Protein AF-A0A166WS93-F1 (afdb_monomer)

Sequence (420 aa):
MDLRIFKKSKSADDVTNLAYEIIPVRRITSSSMAYAPAAEQVRPEVDMAPVWKSIDAPRSTFKVDNSNFFLPAGPTVDDNFWMVLANGDIGMVTKDGFLVEDSGVKYHVKRKDRRKGFTFHCGSLTIDFHPSKSLRRCFIGHGAMAEKRVIMRLKTDCQYAADEVTNCMASMLWHRVQSYGNTQWRTETDVADDLKKAAQALSELVEFAARFIEVMRRQHQGNGREDNMPMTYKKALKLLGLTKWYRLHRALNSVQCMEKAFRRSVDRSAHAATQHRSENFIQSNLLGMLGWRLAPGSMGSQRNVLRDVLTTLEVLGTTDWDCFEEKDVQARMEQTGVTVRFVKEADFTIWTQQKMMRFLQHRSLRALDPAEVRLAGQESRSEESIHPSHLRMLKALPWVKAFDASGRMPILRLVALDLD

Foldseek 3Di:
DDDDDDDDDDDDDDDDDDDDDDDDDDDDDDDDDDDDPPDDPVPPPPPCVLLCLLQVFQQKWKDWPHDIAGAQDRVRQQPKFWFQHQQRWIWIGHNQGIWTDDPNDTDRPHCDPLVDWDWDDDPPIIMTIDNRPPLVPLDQDDDDVSLVVLLVVLLVLLVQLLVLLLLLLLLLLQQVLDDDAQADHRALLNSLVSLVSSLVSLVVSSVSVVSLSVVCCVQQNDPRSVVVDDVLSVLVSNLCSLLSVNLSSLLSSNSVRLSNLSVQLPPPPGDPSSNVSSVVLSQQASLQQSAQPPRHHNPPSSGVSSVSSSLSSVLSNPDDSNDDDSVVSNCSSPQFWAKAKEKEALRFDLSSVQLLVCSFVSHDSPDDDPVSVVCRSHIDMDIDIGGPSVVSSLCSHPQWDWDCDPVPHIYTYGHRDDPD

Nearest PDB structures (foldseek):
  7x8v-assembly5_E  TM=5.126E-01  e=4.284E-01  Oryza sativa Japonica Group
  8px9-assembly1_B  TM=2.371E-01  e=5.782E+00  Escherichia coli

Solvent-accessible surface area (backbone atoms only — not comparable to full-atom values): 23610 Å² total; per-residue (Å²): 141,86,88,86,82,90,87,91,88,84,90,83,86,89,85,82,87,85,89,85,86,86,85,83,86,81,80,86,85,84,88,85,81,78,78,72,74,90,65,76,76,74,66,75,81,72,76,52,64,66,29,55,50,33,52,35,63,52,59,38,37,34,31,51,90,94,46,79,36,65,37,32,28,68,86,40,36,88,34,48,48,65,29,62,44,92,90,40,42,43,33,36,40,27,54,79,39,53,34,40,54,50,100,88,48,76,49,71,57,68,85,63,62,72,86,51,64,47,77,46,78,58,90,92,47,55,36,42,39,39,32,51,73,77,65,84,81,59,80,74,66,76,55,74,71,39,46,52,50,54,54,50,48,54,31,51,39,26,39,53,27,30,51,33,44,27,45,24,51,21,41,51,48,49,49,66,29,61,53,90,63,75,65,85,84,61,49,52,61,58,37,20,52,33,23,46,50,22,30,48,38,40,47,56,42,49,54,53,49,50,48,50,53,50,46,51,42,74,74,19,60,66,93,75,29,56,78,76,45,57,66,66,57,52,40,43,50,44,49,41,18,73,50,39,43,47,41,51,60,56,27,36,46,45,34,48,27,50,20,47,20,32,47,36,45,71,36,84,88,46,54,69,68,29,19,53,53,16,47,53,50,46,71,26,30,51,48,8,20,65,47,31,81,70,37,66,71,31,62,71,61,40,43,30,27,54,36,55,30,38,43,32,23,46,52,55,38,69,53,53,68,90,75,69,57,69,68,62,53,49,52,60,71,64,55,66,63,42,63,32,36,43,34,40,40,35,81,30,46,57,60,32,51,52,30,46,51,21,46,65,71,48,44,74,68,82,68,81,58,74,75,61,62,74,46,62,69,42,68,47,78,51,76,46,68,34,36,56,47,55,54,54,16,47,60,58,32,92,43,32,53,72,44,69,63,88,82,75,45,45,33,40,32,35,42,60,56,84,85,126

Secondary structure (DSSP, 8-state):
----------------------------------PPP-----------HHHHHHT-----EEEETTEEEEPP-GGGTT--EEEE-TTS-EEEEETTEEEEEETTEEEE-----TTS-EEEEETTEEEEEE-----TT-----SHHHHHHHHHHHHHHHHHHHHHHHHHHHHHHHHHH--SSSSPP--HHHHHHHHHHHHHHHHHHHHHHHHHHHHHHHHHSSTTGGGGS-HHHHHHHHHHHHTTTHHHHHHHHHHHHHHHHHHHHT-TTS-HHHHHHHHHHHHHHHHHHTT-TT-TT--GGGTTHHHHHHHHHHHHHHS-TTS--HHHHHHHHH---EEEEEEE-TTS-HHHHHHHHHHHTT--TT---HHHHTTTTS-EEEEEEE-HHHHHHHHTSTTEEEEEETTTEEEEEE------

Organism: NCBI:txid708197

pLDDT: mean 76.8, std 19.95, range [29.25, 98.31]

Structure (mmCIF, N/CA/C/O backbone):
data_AF-A0A166WS93-F1
#
_entry.id   AF-A0A166WS93-F1
#
loop_
_atom_site.group_PDB
_atom_site.id
_atom_site.type_symbol
_atom_site.label_atom_id
_atom_site.label_alt_id
_atom_site.label_comp_id
_atom_site.label_asym_id
_atom_site.label_entity_id
_atom_site.label_seq_id
_atom_site.pdbx_PDB_ins_code
_atom_site.Cartn_x
_atom_site.Cartn_y
_atom_site.Cartn_z
_atom_site.occupancy
_atom_site.B_iso_or_equiv
_atom_site.auth_seq_id
_atom_site.auth_comp_id
_atom_site.auth_asym_id
_atom_site.auth_atom_id
_atom_site.pdbx_PDB_model_num
ATOM 1 N N . MET A 1 1 ? -58.172 2.423 8.130 1.00 35.00 1 MET A N 1
ATOM 2 C CA . MET A 1 1 ? -58.541 1.634 9.321 1.00 35.00 1 MET A CA 1
ATOM 3 C C . MET A 1 1 ? -59.687 0.738 8.904 1.00 35.00 1 MET A C 1
ATOM 5 O O . MET A 1 1 ? -60.802 1.222 8.816 1.00 35.00 1 MET A O 1
ATOM 9 N N . ASP A 1 2 ? -59.386 -0.521 8.604 1.00 29.55 2 ASP A N 1
ATOM 10 C CA . ASP A 1 2 ? -60.374 -1.570 8.357 1.00 29.55 2 ASP A CA 1
ATOM 11 C C . ASP A 1 2 ? -60.056 -2.718 9.315 1.00 29.55 2 ASP A C 1
ATOM 13 O O . ASP A 1 2 ? -58.982 -3.314 9.258 1.00 29.55 2 ASP A O 1
ATOM 17 N N . LEU A 1 3 ? -60.972 -2.963 10.250 1.00 34.59 3 LEU A N 1
ATOM 18 C CA . LEU A 1 3 ? -60.919 -4.031 11.243 1.00 34.59 3 LEU A CA 1
ATOM 19 C C . LEU A 1 3 ? -62.204 -4.846 11.119 1.00 34.59 3 LEU A C 1
ATOM 21 O O . LEU A 1 3 ? -63.284 -4.371 11.468 1.00 34.59 3 LEU A O 1
ATOM 25 N N . ARG A 1 4 ? -62.070 -6.087 10.651 1.00 33.62 4 ARG A N 1
ATOM 26 C CA . ARG A 1 4 ? -63.048 -7.169 10.802 1.00 33.62 4 ARG A CA 1
ATOM 27 C C . ARG A 1 4 ? -62.269 -8.496 10.886 1.00 33.62 4 ARG A C 1
ATOM 29 O O . ARG A 1 4 ? -61.322 -8.639 10.131 1.00 33.62 4 ARG A O 1
ATOM 36 N N . ILE A 1 5 ? -62.555 -9.521 11.696 1.00 39.72 5 ILE A N 1
ATOM 37 C CA . ILE A 1 5 ? -63.563 -9.815 12.729 1.00 39.72 5 ILE A CA 1
ATOM 38 C C . ILE A 1 5 ? -63.253 -11.269 13.255 1.00 39.72 5 ILE A C 1
ATOM 40 O O . ILE A 1 5 ? -62.831 -12.102 12.460 1.00 39.72 5 ILE A O 1
ATOM 44 N N . PHE A 1 6 ? -63.570 -11.567 14.537 1.00 31.34 6 PHE A N 1
ATOM 45 C CA . PHE A 1 6 ? -63.799 -12.884 15.222 1.00 31.34 6 PHE A CA 1
ATOM 46 C C . PHE A 1 6 ? -62.613 -13.865 15.474 1.00 31.34 6 PHE A C 1
ATOM 48 O O . PHE A 1 6 ? -61.769 -14.047 14.617 1.00 31.34 6 PHE A O 1
ATOM 55 N N . LYS A 1 7 ? -62.483 -14.598 16.607 1.00 30.34 7 LYS A N 1
ATOM 56 C CA . LYS A 1 7 ? -63.426 -15.019 17.680 1.00 30.34 7 LYS A CA 1
ATOM 57 C C . LYS A 1 7 ? -62.664 -15.514 18.944 1.00 30.34 7 LYS A C 1
ATOM 59 O O . LYS A 1 7 ? -61.628 -16.155 18.822 1.00 30.34 7 LYS A O 1
ATOM 64 N N . LYS A 1 8 ? -63.224 -15.278 20.142 1.00 34.66 8 LYS A N 1
ATOM 65 C CA . LYS A 1 8 ? -62.844 -15.842 21.467 1.00 34.66 8 LYS A CA 1
ATOM 66 C C . LYS A 1 8 ? -63.751 -17.037 21.825 1.00 34.66 8 LYS A C 1
ATOM 68 O O . LYS A 1 8 ? -64.946 -16.924 21.574 1.00 34.66 8 LYS A O 1
ATOM 73 N N . SER A 1 9 ? -63.213 -18.082 22.476 1.00 31.73 9 SER A N 1
ATOM 74 C CA . SER A 1 9 ? -63.753 -18.906 23.606 1.00 31.73 9 SER A CA 1
ATOM 75 C C . SER A 1 9 ? -62.919 -20.209 23.689 1.00 31.73 9 SER A C 1
ATOM 77 O O . SER A 1 9 ? -62.488 -20.658 22.636 1.00 31.73 9 SER A O 1
ATOM 79 N N . LYS A 1 10 ? -62.631 -20.896 24.802 1.00 32.31 10 LYS A N 1
ATOM 80 C CA . LYS A 1 10 ? -63.255 -21.048 26.130 1.00 32.31 10 LYS A CA 1
ATOM 81 C C . LYS A 1 10 ? -62.196 -21.673 27.073 1.00 32.31 10 LYS A C 1
ATOM 83 O O . LYS A 1 10 ? -61.339 -22.407 26.589 1.00 32.31 10 LYS A O 1
ATOM 88 N N . SER A 1 11 ? -62.257 -21.386 28.375 1.00 35.91 11 SER A N 1
ATOM 89 C CA . SER A 1 11 ? -61.425 -22.036 29.401 1.00 35.91 11 SER A CA 1
ATOM 90 C C . SER A 1 11 ? -61.996 -23.404 29.797 1.00 35.91 11 SER A C 1
ATOM 92 O O . SER A 1 11 ? -63.185 -23.656 29.590 1.00 35.91 11 SER A O 1
ATOM 94 N N . ALA A 1 12 ? -61.152 -24.251 30.386 1.00 32.56 12 ALA A N 1
ATOM 95 C CA . ALA A 1 12 ? -61.552 -25.401 31.188 1.00 32.56 12 ALA A CA 1
ATOM 96 C C . ALA A 1 12 ? -60.443 -25.676 32.217 1.00 32.56 12 ALA A C 1
ATOM 98 O O . ALA A 1 12 ? -59.401 -26.224 31.868 1.00 32.56 12 ALA A O 1
ATOM 99 N N . ASP A 1 13 ? -60.679 -25.233 33.450 1.00 34.03 13 ASP A N 1
ATOM 100 C CA . ASP A 1 13 ? -60.098 -25.821 34.657 1.00 34.03 13 ASP A CA 1
ATOM 101 C C . ASP A 1 13 ? -61.139 -26.789 35.253 1.00 34.03 13 ASP A C 1
ATOM 103 O O . ASP A 1 13 ? -62.330 -26.667 34.955 1.00 34.03 13 ASP A O 1
ATOM 107 N N . ASP A 1 14 ? -60.651 -27.701 36.098 1.00 29.25 14 ASP A N 1
ATOM 108 C CA . ASP A 1 14 ? -61.325 -28.751 36.884 1.00 29.25 14 ASP A CA 1
ATOM 109 C C . ASP A 1 14 ? -61.565 -30.113 36.211 1.00 29.25 14 ASP A C 1
ATOM 111 O O . ASP A 1 14 ? -62.628 -30.360 35.652 1.00 29.25 14 ASP A O 1
ATOM 115 N N . VAL A 1 15 ? -60.616 -31.047 36.409 1.00 34.28 15 VAL A N 1
ATOM 116 C CA . VAL A 1 15 ? -60.879 -32.345 37.077 1.00 34.28 15 VAL A CA 1
ATOM 117 C C . VAL A 1 15 ? -59.618 -32.793 37.836 1.00 34.28 15 VAL A C 1
ATOM 119 O O . VAL A 1 15 ? -58.545 -32.975 37.262 1.00 34.28 15 VAL A O 1
ATOM 122 N N . THR A 1 16 ? -59.765 -32.988 39.142 1.00 33.78 16 THR A N 1
ATOM 123 C CA . THR A 1 16 ? -58.787 -33.538 40.086 1.00 33.78 16 THR A CA 1
ATOM 124 C C . THR A 1 16 ? -58.767 -35.076 40.102 1.00 33.78 16 THR A C 1
ATOM 126 O O . THR A 1 16 ? -59.806 -35.718 40.025 1.00 33.78 16 THR A O 1
ATOM 129 N N . ASN A 1 17 ? -57.554 -35.623 40.274 1.00 30.41 17 ASN A N 1
ATOM 130 C CA . ASN A 1 17 ? -57.137 -36.861 40.963 1.00 30.41 17 ASN A CA 1
ATOM 131 C C . ASN A 1 17 ? -57.929 -38.179 40.817 1.00 30.41 17 ASN A C 1
ATOM 133 O O . ASN A 1 17 ? -59.031 -38.305 41.334 1.00 30.41 17 ASN A O 1
ATOM 137 N N . LEU A 1 18 ? -57.224 -39.237 40.380 1.00 30.16 18 LEU A N 1
ATOM 138 C CA . LEU A 1 18 ? -57.133 -40.516 41.111 1.00 30.16 18 LEU A CA 1
ATOM 139 C C . LEU A 1 18 ? -55.943 -41.365 40.616 1.00 30.16 18 LEU A C 1
ATOM 141 O O . LEU A 1 18 ? -55.682 -41.476 39.421 1.00 30.16 18 LEU A O 1
ATOM 145 N N . ALA A 1 19 ? -55.206 -41.912 41.581 1.00 36.25 19 ALA A N 1
ATOM 146 C CA . ALA A 1 19 ? -53.969 -42.675 41.450 1.00 36.25 19 ALA A CA 1
ATOM 147 C C . ALA A 1 19 ? -54.218 -44.165 41.170 1.00 36.25 19 ALA A C 1
ATOM 149 O O . ALA A 1 19 ? -55.172 -44.700 41.717 1.00 36.25 19 ALA A O 1
ATOM 150 N N . TYR A 1 20 ? -53.317 -44.830 40.430 1.00 33.47 20 TYR A N 1
ATOM 151 C CA . TYR A 1 20 ? -52.923 -46.235 40.649 1.00 33.47 20 TYR A CA 1
ATOM 152 C C . TYR A 1 20 ? -51.523 -46.522 40.072 1.00 33.47 20 TYR A C 1
ATOM 154 O O . TYR A 1 20 ? -51.127 -45.993 39.033 1.00 33.47 20 TYR A O 1
ATOM 162 N N . GLU A 1 21 ? -50.773 -47.338 40.812 1.00 32.59 21 GLU A N 1
ATOM 163 C CA . GLU A 1 21 ? -49.349 -47.655 40.685 1.00 32.59 21 GLU A CA 1
ATOM 164 C C . GLU A 1 21 ? -48.999 -48.664 39.565 1.00 32.59 21 GLU A C 1
ATOM 166 O O . GLU A 1 21 ? -49.592 -49.727 39.432 1.00 32.59 21 GLU A O 1
ATOM 171 N N . ILE A 1 22 ? -47.981 -48.288 38.783 1.00 36.44 22 ILE A N 1
ATOM 172 C CA . ILE A 1 22 ? -46.815 -49.021 38.240 1.00 36.44 22 ILE A CA 1
ATOM 173 C C . ILE A 1 22 ? -46.839 -50.572 38.171 1.00 36.44 22 ILE A C 1
ATOM 175 O O . ILE A 1 22 ? -46.754 -51.246 39.192 1.00 36.44 22 ILE A O 1
ATOM 179 N N . ILE A 1 23 ? -46.612 -51.119 36.960 1.00 32.59 23 ILE A N 1
ATOM 180 C CA . ILE A 1 23 ? -45.620 -52.199 36.735 1.00 32.59 23 ILE A CA 1
ATOM 181 C C . ILE A 1 23 ? -44.711 -51.813 35.544 1.00 32.59 23 ILE A C 1
ATOM 183 O O . ILE A 1 23 ? -45.226 -51.513 34.465 1.00 32.59 23 ILE A O 1
ATOM 187 N N . PRO A 1 24 ? -43.369 -51.805 35.695 1.00 33.84 24 PRO A N 1
ATOM 188 C CA . PRO A 1 24 ? -42.434 -51.310 34.690 1.00 33.84 24 PRO A CA 1
ATOM 189 C C . PRO A 1 24 ? -41.873 -52.447 33.822 1.00 33.84 24 PRO A C 1
ATOM 191 O O . PRO A 1 24 ? -41.281 -53.400 34.329 1.00 33.84 24 PRO A O 1
ATOM 194 N N . VAL A 1 25 ? -41.961 -52.322 32.496 1.00 31.50 25 VAL A N 1
ATOM 195 C CA . VAL A 1 25 ? -41.189 -53.187 31.589 1.00 31.50 25 VAL A CA 1
ATOM 196 C C . VAL A 1 25 ? -39.738 -52.697 31.576 1.00 31.50 25 VAL A C 1
ATOM 198 O O . VAL A 1 25 ? -39.431 -51.583 31.148 1.00 31.50 25 VAL A O 1
ATOM 201 N N . ARG A 1 26 ? -38.829 -53.523 32.105 1.00 31.89 26 ARG A N 1
ATOM 202 C CA . ARG A 1 26 ? -37.386 -53.253 32.164 1.00 31.89 26 ARG A CA 1
ATOM 203 C C . ARG A 1 26 ? -36.755 -53.230 30.763 1.00 31.89 26 ARG A C 1
ATOM 205 O O . ARG A 1 26 ? -36.742 -54.233 30.063 1.00 31.89 26 ARG A O 1
ATOM 212 N N . ARG A 1 27 ? -36.181 -52.064 30.448 1.00 31.11 27 ARG A N 1
ATOM 213 C CA . ARG A 1 27 ? -34.954 -51.765 29.676 1.00 31.11 27 ARG A CA 1
ATOM 214 C C . ARG A 1 27 ? -34.270 -52.917 28.922 1.00 31.11 27 ARG A C 1
ATOM 216 O O . ARG A 1 27 ? -33.718 -53.816 29.547 1.00 31.11 27 ARG A O 1
ATOM 223 N N . ILE A 1 28 ? -34.001 -52.655 27.640 1.00 31.16 28 ILE A N 1
ATOM 224 C CA . ILE A 1 28 ? -32.625 -52.710 27.125 1.00 31.16 28 ILE A CA 1
ATOM 225 C C . ILE A 1 28 ? -32.260 -51.314 26.611 1.00 31.16 28 ILE A C 1
ATOM 227 O O . ILE A 1 28 ? -32.946 -50.717 25.788 1.00 31.16 28 ILE A O 1
ATOM 231 N N . THR A 1 29 ? -31.207 -50.771 27.204 1.00 33.09 29 THR A N 1
ATOM 232 C CA . THR A 1 29 ? -30.593 -49.469 26.955 1.00 33.09 29 THR A CA 1
ATOM 233 C C . THR A 1 29 ? -29.787 -49.471 25.660 1.00 33.09 29 THR A C 1
ATOM 235 O O . THR A 1 29 ? -28.872 -50.277 25.522 1.00 33.09 29 THR A O 1
ATOM 238 N N . SER A 1 30 ? -30.037 -48.500 24.782 1.00 31.58 30 SER A N 1
ATOM 239 C CA . SER A 1 30 ? -29.013 -47.955 23.886 1.00 31.58 30 SER A CA 1
ATOM 240 C C . SER A 1 30 ? -28.811 -46.493 24.270 1.00 31.58 30 SER A C 1
ATOM 242 O O . SER A 1 30 ? -29.622 -45.616 23.978 1.00 31.58 30 SER A O 1
ATOM 244 N N . SER A 1 31 ? -27.775 -46.264 25.064 1.00 31.94 31 SER A N 1
ATOM 245 C CA . SER A 1 31 ? -27.303 -44.951 25.472 1.00 31.94 31 SER A CA 1
ATOM 246 C C . SER A 1 31 ? -26.409 -44.364 24.383 1.00 31.94 31 SER A C 1
ATOM 248 O O . SER A 1 31 ? -25.342 -44.916 24.145 1.00 31.94 31 SER A O 1
ATOM 250 N N . SER A 1 32 ? -26.795 -43.230 23.800 1.00 35.84 32 SER A N 1
ATOM 251 C CA . SER A 1 32 ? -25.959 -42.016 23.738 1.00 35.84 32 SER A CA 1
ATOM 252 C C . SER A 1 32 ? -26.582 -40.995 22.785 1.00 35.84 32 SER A C 1
ATOM 254 O O . SER A 1 32 ? -26.410 -41.097 21.580 1.00 35.84 32 SER A O 1
ATOM 256 N N . MET A 1 33 ? -27.302 -40.020 23.329 1.00 36.41 33 MET A N 1
ATOM 257 C CA . MET A 1 33 ? -27.300 -38.607 22.912 1.00 36.41 33 MET A CA 1
ATOM 258 C C . MET A 1 33 ? -28.170 -37.860 23.928 1.00 36.41 33 MET A C 1
ATOM 260 O O . MET A 1 33 ? -29.212 -37.293 23.616 1.00 36.41 33 MET A O 1
ATOM 264 N N . ALA A 1 34 ? -27.762 -37.919 25.197 1.00 34.53 34 ALA A N 1
ATOM 265 C CA . ALA A 1 34 ? -28.184 -36.899 26.138 1.00 34.53 34 ALA A CA 1
ATOM 266 C C . ALA A 1 34 ? -27.393 -35.646 25.762 1.00 34.53 34 ALA A C 1
ATOM 268 O O . ALA A 1 34 ? -26.168 -35.626 25.889 1.00 34.53 34 ALA A O 1
ATOM 269 N N . TYR A 1 35 ? -28.085 -34.634 25.239 1.00 36.12 35 TYR A N 1
ATOM 270 C CA . TYR A 1 35 ? -27.548 -33.283 25.197 1.00 36.12 35 TYR A CA 1
ATOM 271 C C . TYR A 1 35 ? -27.100 -32.934 26.615 1.00 36.12 35 TYR A C 1
ATOM 273 O O . TYR A 1 35 ? -27.901 -32.977 27.552 1.00 36.12 35 TYR A O 1
ATOM 281 N N . ALA A 1 36 ? -25.811 -32.638 26.770 1.00 32.22 36 ALA A N 1
ATOM 282 C CA . ALA A 1 36 ? -25.321 -32.036 27.992 1.00 32.22 36 ALA A CA 1
ATOM 283 C C . ALA A 1 36 ? -26.145 -30.762 28.258 1.00 32.22 36 ALA A C 1
ATOM 285 O O . ALA A 1 36 ? -26.476 -30.047 27.301 1.00 32.22 36 ALA A O 1
ATOM 286 N N . PRO A 1 37 ? -26.482 -30.455 29.523 1.00 36.69 37 PRO A N 1
ATOM 287 C CA . PRO A 1 37 ? -26.995 -29.139 29.864 1.00 36.69 37 PRO A CA 1
ATOM 288 C C . PRO A 1 37 ? -26.006 -28.099 29.340 1.00 36.69 37 PRO A C 1
ATOM 290 O O . PRO A 1 37 ? -24.814 -28.392 29.223 1.00 36.69 37 PRO A O 1
ATOM 293 N N . ALA A 1 38 ? -26.481 -26.890 29.050 1.00 40.53 38 ALA A N 1
ATOM 294 C CA . ALA A 1 38 ? -25.629 -25.732 28.825 1.00 40.53 38 ALA A CA 1
ATOM 295 C C . ALA A 1 38 ? -24.845 -25.407 30.114 1.00 40.53 38 ALA A C 1
ATOM 297 O O . ALA A 1 38 ? -25.123 -24.430 30.799 1.00 40.53 38 ALA A O 1
ATOM 298 N N . ALA A 1 39 ? -23.897 -26.268 30.478 1.00 36.31 39 ALA A N 1
ATOM 299 C CA . ALA A 1 39 ? -22.802 -25.938 31.353 1.00 36.31 39 ALA A CA 1
ATOM 300 C C . ALA A 1 39 ? -22.017 -24.879 30.597 1.00 36.31 39 ALA A C 1
ATOM 302 O O . ALA A 1 39 ? -21.554 -25.136 29.484 1.00 36.31 39 ALA A O 1
ATOM 303 N N . GLU A 1 40 ? -22.014 -23.680 31.174 1.00 38.44 40 GLU A N 1
ATOM 304 C CA . GLU A 1 40 ? -21.084 -22.585 30.944 1.00 38.44 40 GLU A CA 1
ATOM 305 C C . GLU A 1 40 ? -19.981 -22.978 29.962 1.00 38.44 40 GLU A C 1
ATOM 307 O O . GLU A 1 40 ? -18.916 -23.472 30.334 1.00 38.44 40 GLU A O 1
ATOM 312 N N . GLN A 1 41 ? -20.233 -22.751 28.668 1.00 35.25 41 GLN A N 1
ATOM 313 C CA . GLN A 1 41 ? -19.126 -22.497 27.771 1.00 35.25 41 GLN A CA 1
ATOM 314 C C . GLN A 1 41 ? -18.513 -21.227 28.334 1.00 35.25 41 GLN A C 1
ATOM 316 O O . GLN A 1 41 ? -19.021 -20.133 28.080 1.00 35.25 41 GLN A O 1
ATOM 321 N N . VAL A 1 42 ? -17.486 -21.397 29.168 1.00 36.22 42 VAL A N 1
ATOM 322 C CA . VAL A 1 42 ? -16.541 -20.351 29.523 1.00 36.22 42 VAL A CA 1
ATOM 323 C C . VAL A 1 42 ? -16.079 -19.825 28.179 1.00 36.22 42 VAL A C 1
ATOM 325 O O . VAL A 1 42 ? -15.241 -20.428 27.508 1.00 36.22 42 VAL A O 1
ATOM 328 N N . ARG A 1 43 ? -16.741 -18.762 27.710 1.00 44.19 43 ARG A N 1
ATOM 329 C CA . ARG A 1 43 ? -16.287 -18.013 26.553 1.00 44.19 43 ARG A CA 1
ATOM 330 C C . ARG A 1 43 ? -14.886 -17.613 26.971 1.00 44.19 43 ARG A C 1
ATOM 332 O O . ARG A 1 43 ? -14.786 -16.942 27.997 1.00 44.19 43 ARG A O 1
ATOM 339 N N . PRO A 1 44 ? -13.824 -18.064 26.285 1.00 46.09 44 PRO A N 1
ATOM 340 C CA . PRO A 1 44 ? -12.503 -17.591 26.635 1.00 46.09 44 PRO A CA 1
ATOM 341 C C . PRO A 1 44 ? -12.594 -16.069 26.603 1.00 46.09 44 PRO A C 1
ATOM 343 O O . PRO A 1 44 ? -12.992 -15.498 25.579 1.00 46.09 44 PRO A O 1
ATOM 346 N N . GLU A 1 45 ? -12.359 -15.430 27.750 1.00 53.66 45 GLU A N 1
ATOM 347 C CA . GLU A 1 45 ? -12.232 -13.984 27.824 1.00 53.66 45 GLU A CA 1
ATOM 348 C C . GLU A 1 45 ? -11.109 -13.634 26.854 1.00 53.66 45 GLU A C 1
ATOM 350 O O . GLU A 1 45 ? -9.930 -13.883 27.096 1.00 53.66 45 GLU A O 1
ATOM 355 N N . VAL A 1 46 ? -11.491 -13.172 25.664 1.00 61.28 46 VAL A N 1
ATOM 356 C CA . VAL A 1 46 ? -10.528 -12.701 24.681 1.00 61.28 46 VAL A CA 1
ATOM 357 C C . VAL A 1 46 ? -9.945 -11.438 25.283 1.00 61.28 46 VAL A C 1
ATOM 359 O O . VAL A 1 46 ? -10.638 -10.419 25.320 1.00 61.28 46 VAL A O 1
ATOM 362 N N . ASP A 1 47 ? -8.700 -11.509 25.752 1.00 72.56 47 ASP A N 1
ATOM 363 C CA . ASP A 1 47 ? -7.960 -10.324 26.159 1.00 72.56 47 ASP A CA 1
ATOM 364 C C . ASP A 1 47 ? -7.890 -9.365 24.961 1.00 72.56 47 ASP A C 1
ATOM 366 O O . ASP A 1 47 ? -7.222 -9.611 23.951 1.00 72.56 47 ASP A O 1
ATOM 370 N N . MET A 1 48 ? -8.652 -8.276 25.051 1.00 82.94 48 MET A N 1
ATOM 371 C CA . MET A 1 48 ? -8.728 -7.256 24.010 1.00 82.94 48 MET A CA 1
ATOM 372 C C . MET A 1 48 ? -7.576 -6.251 24.116 1.00 82.94 48 MET A C 1
ATOM 374 O O . MET A 1 48 ? -7.400 -5.450 23.199 1.00 82.94 48 MET A O 1
ATOM 378 N N . ALA A 1 49 ? -6.767 -6.262 25.181 1.00 82.94 49 ALA A N 1
ATOM 379 C CA . ALA A 1 49 ? -5.630 -5.356 25.335 1.00 82.94 49 ALA A CA 1
ATOM 380 C C . ALA A 1 49 ? -4.624 -5.407 24.161 1.00 82.94 49 ALA A C 1
ATOM 382 O O . ALA A 1 49 ? -4.299 -4.337 23.624 1.00 82.94 49 ALA A O 1
ATOM 383 N N . PRO A 1 50 ? -4.153 -6.583 23.684 1.00 83.06 50 PRO A N 1
ATOM 384 C CA . PRO A 1 50 ? -3.270 -6.653 22.518 1.00 83.06 50 PRO A CA 1
ATOM 385 C C . PRO A 1 50 ? -3.950 -6.139 21.244 1.00 83.06 50 PRO A C 1
ATOM 387 O O . PRO A 1 50 ? -3.317 -5.438 20.446 1.00 83.06 50 PRO A O 1
ATOM 390 N N . VAL A 1 51 ? -5.251 -6.405 21.084 1.00 85.62 51 VAL A N 1
ATOM 391 C CA . VAL A 1 51 ? -6.054 -5.896 19.966 1.00 85.62 51 VAL A CA 1
ATOM 392 C C . VAL A 1 51 ? -6.071 -4.369 20.001 1.00 85.62 51 VAL A C 1
ATOM 394 O O . VAL A 1 51 ? -5.633 -3.739 19.040 1.00 85.62 51 VAL A O 1
ATOM 397 N N . TRP A 1 52 ? -6.450 -3.763 21.129 1.00 85.88 52 TRP A N 1
ATOM 398 C CA . TRP A 1 52 ? -6.493 -2.309 21.298 1.00 85.88 52 TRP A CA 1
ATOM 399 C C . TRP A 1 52 ? -5.155 -1.628 21.020 1.00 85.88 52 TRP A C 1
ATOM 401 O O . TRP A 1 52 ? -5.149 -0.554 20.421 1.00 85.88 52 TRP A O 1
ATOM 411 N N . LYS A 1 53 ? -4.039 -2.247 21.427 1.00 82.69 53 LYS A N 1
ATOM 412 C CA . LYS A 1 53 ? -2.684 -1.745 21.166 1.00 82.69 53 LYS A CA 1
ATOM 413 C C . LYS A 1 53 ? -2.328 -1.798 19.679 1.00 82.69 53 LYS A C 1
ATOM 415 O O . LYS A 1 53 ? -1.733 -0.861 19.157 1.00 82.69 53 LYS A O 1
ATOM 420 N N . SER A 1 54 ? -2.684 -2.883 18.994 1.00 78.62 54 SER A N 1
ATOM 421 C CA . SER A 1 54 ? -2.370 -3.087 17.571 1.00 78.62 54 SER A CA 1
ATOM 422 C C . SER A 1 54 ? -3.196 -2.215 16.617 1.00 78.62 54 SER A C 1
ATOM 424 O O . SER A 1 54 ? -2.705 -1.842 15.549 1.00 78.62 54 SER A O 1
ATOM 426 N N . ILE A 1 55 ? -4.418 -1.849 17.020 1.00 82.75 55 ILE A N 1
ATOM 427 C CA . ILE A 1 55 ? -5.303 -0.937 16.281 1.00 82.75 55 ILE A CA 1
ATOM 428 C C . ILE A 1 55 ? -5.201 0.509 16.771 1.00 82.75 55 ILE A C 1
ATOM 430 O O . ILE A 1 55 ? -5.992 1.355 16.346 1.00 82.75 55 ILE A O 1
ATOM 434 N N . ASP A 1 56 ? -4.267 0.807 17.682 1.00 73.81 56 ASP A N 1
ATOM 435 C CA . ASP A 1 56 ? -4.083 2.166 18.169 1.00 73.81 56 ASP A CA 1
ATOM 436 C C . ASP A 1 56 ? -3.520 3.042 17.052 1.00 73.81 56 ASP A C 1
ATOM 438 O O . ASP A 1 56 ? -2.327 3.060 16.752 1.00 73.81 56 ASP A O 1
ATOM 442 N N . ALA A 1 57 ? -4.443 3.722 16.384 1.00 64.56 57 ALA A N 1
ATOM 443 C CA . ALA A 1 57 ? -4.154 4.602 15.282 1.00 64.56 57 ALA A CA 1
ATOM 444 C C . ALA A 1 57 ? -3.657 5.965 15.790 1.00 64.56 57 ALA A C 1
ATOM 446 O O . ALA A 1 57 ? -4.199 6.506 16.766 1.00 64.56 57 ALA A O 1
ATOM 447 N N . PRO A 1 58 ? -2.688 6.580 15.095 1.00 66.88 58 PRO A N 1
ATOM 448 C CA . PRO A 1 58 ? -2.329 7.964 15.338 1.00 66.88 58 PRO A CA 1
ATOM 449 C C . PRO A 1 58 ? -3.538 8.887 15.160 1.00 66.88 58 PRO A C 1
ATOM 451 O O . PRO A 1 58 ? -4.206 8.889 14.130 1.00 66.88 58 PRO A O 1
ATOM 454 N N . ARG A 1 59 ? -3.842 9.669 16.201 1.00 64.31 59 ARG A N 1
ATOM 455 C CA . ARG A 1 59 ? -5.036 10.538 16.251 1.00 64.31 59 ARG A CA 1
ATOM 456 C C . ARG A 1 59 ? -4.760 11.970 15.811 1.00 64.31 59 ARG A C 1
ATOM 458 O O . ARG A 1 59 ? -5.688 12.746 15.604 1.00 64.31 59 ARG A O 1
ATOM 465 N N . SER A 1 60 ? -3.487 12.322 15.718 1.00 69.56 60 SER A N 1
ATOM 466 C CA . SER A 1 60 ? -3.043 13.652 15.343 1.00 69.56 60 SER A CA 1
ATOM 467 C C . SER A 1 60 ? -2.584 13.632 13.900 1.00 69.56 60 SER A C 1
ATOM 469 O O . SER A 1 60 ? -1.755 12.802 13.521 1.00 69.56 60 SER A O 1
ATOM 471 N N . THR A 1 61 ? -3.100 14.573 13.125 1.00 73.94 61 THR A N 1
ATOM 472 C CA . THR A 1 61 ? -2.683 14.792 11.747 1.00 73.94 61 THR A CA 1
ATOM 473 C C . THR A 1 61 ? -2.120 16.189 11.605 1.00 73.94 61 THR A C 1
ATOM 475 O O . THR A 1 61 ? -2.516 17.109 12.325 1.00 73.94 61 THR A O 1
ATOM 478 N N . PHE A 1 62 ? -1.244 16.367 10.634 1.00 71.94 62 PHE A N 1
ATOM 479 C CA . PHE A 1 62 ? -0.858 17.686 10.171 1.00 71.94 62 PHE A CA 1
ATOM 480 C C . PHE A 1 62 ? -0.974 17.734 8.653 1.00 71.94 62 PHE A C 1
ATOM 482 O O . PHE A 1 62 ? -0.772 16.731 7.964 1.00 71.94 62 PHE A O 1
ATOM 489 N N . LYS A 1 63 ? -1.343 18.901 8.143 1.00 77.56 63 LYS A N 1
ATOM 490 C CA . LYS A 1 63 ? -1.460 19.144 6.714 1.00 77.56 63 LYS A CA 1
ATOM 491 C C . LYS A 1 63 ? -0.174 19.784 6.210 1.00 77.56 63 LYS A C 1
ATOM 493 O O . LYS A 1 63 ? 0.296 20.750 6.803 1.00 77.56 63 LYS A O 1
ATOM 498 N N . VAL A 1 64 ? 0.378 19.246 5.127 1.00 73.88 64 VAL A N 1
ATOM 499 C CA . VAL A 1 64 ? 1.475 19.866 4.371 1.00 73.88 64 VAL A CA 1
ATOM 500 C C . VAL A 1 64 ? 1.042 19.934 2.922 1.00 73.88 64 VAL A C 1
ATOM 502 O O . VAL A 1 64 ? 0.766 18.897 2.308 1.00 73.88 64 VAL A O 1
ATOM 505 N N . ASP A 1 65 ? 1.001 21.142 2.370 1.00 75.88 65 ASP A N 1
ATOM 506 C CA . ASP A 1 65 ? 0.405 21.430 1.065 1.00 75.88 65 ASP A CA 1
ATOM 507 C C . ASP A 1 65 ? -1.068 20.960 1.030 1.00 75.88 65 ASP A C 1
ATOM 509 O O . ASP A 1 65 ? -1.914 21.491 1.749 1.00 75.88 65 ASP A O 1
ATOM 513 N N . ASN A 1 66 ? -1.364 19.911 0.255 1.00 76.00 66 ASN A N 1
ATOM 514 C CA . ASN A 1 66 ? -2.690 19.313 0.087 1.00 76.00 66 ASN A CA 1
ATOM 515 C C . ASN A 1 66 ? -2.826 17.913 0.710 1.00 76.00 66 ASN A C 1
ATOM 517 O O . ASN A 1 66 ? -3.863 17.274 0.545 1.00 76.00 66 ASN A O 1
ATOM 521 N N . SER A 1 67 ? -1.808 17.428 1.427 1.00 79.12 67 SER A N 1
ATOM 522 C CA . SER A 1 67 ? -1.789 16.074 1.994 1.00 79.12 67 SER A CA 1
ATOM 523 C C . SER A 1 67 ? -1.875 16.118 3.517 1.00 79.12 67 SER A C 1
ATOM 525 O O . SER A 1 67 ? -1.160 16.886 4.165 1.00 79.12 67 SER A O 1
ATOM 527 N N . ASN A 1 68 ? -2.733 15.270 4.085 1.00 82.81 68 ASN A N 1
ATOM 528 C CA . ASN A 1 68 ? -2.851 15.073 5.527 1.00 82.81 68 ASN A CA 1
ATOM 529 C C . ASN A 1 68 ? -1.992 13.882 5.946 1.00 82.81 68 ASN A C 1
ATOM 531 O O . ASN A 1 68 ? -2.281 12.754 5.550 1.00 82.81 68 ASN A O 1
ATOM 535 N N . PHE A 1 69 ? -0.985 14.138 6.771 1.00 81.94 69 PHE A N 1
ATOM 536 C CA . PHE A 1 69 ? -0.084 13.126 7.302 1.00 81.94 69 PHE A CA 1
ATOM 537 C C . PHE A 1 69 ? -0.430 12.808 8.750 1.00 81.94 69 PHE A C 1
ATOM 539 O O . PHE A 1 69 ? -0.729 13.700 9.549 1.00 81.94 69 PHE A O 1
ATOM 546 N N . PHE A 1 70 ? -0.332 11.534 9.110 1.00 81.62 70 PHE A N 1
ATOM 547 C CA . PHE A 1 70 ? -0.509 11.077 10.482 1.00 81.62 70 PHE A CA 1
ATOM 548 C C . PHE A 1 70 ? 0.803 11.189 11.261 1.00 81.62 70 PHE A C 1
ATOM 550 O O . PHE A 1 70 ? 1.848 10.749 10.780 1.00 81.62 70 PHE A O 1
ATOM 557 N N . LEU A 1 71 ? 0.758 11.730 12.481 1.00 79.69 71 LEU A N 1
ATOM 558 C CA . LEU A 1 71 ? 1.921 11.701 13.372 1.00 79.69 71 LEU A CA 1
ATOM 559 C C . LEU A 1 71 ? 2.130 10.288 13.920 1.00 79.69 71 LEU A C 1
ATOM 561 O O . LEU A 1 71 ? 1.197 9.774 14.526 1.00 79.69 71 LEU A O 1
ATOM 565 N N . PRO A 1 72 ? 3.319 9.681 13.785 1.00 78.69 72 PRO A N 1
ATOM 566 C CA . PRO A 1 72 ? 3.568 8.339 14.296 1.00 78.69 72 PRO A CA 1
ATOM 567 C C . PRO A 1 72 ? 3.227 8.187 15.790 1.00 78.69 72 PRO A C 1
ATOM 569 O O . PRO A 1 72 ? 3.536 9.054 16.612 1.00 78.69 72 PRO A O 1
ATOM 572 N N . ALA A 1 73 ? 2.547 7.092 16.144 1.00 75.56 73 ALA A N 1
ATOM 573 C CA . ALA A 1 73 ? 2.055 6.819 17.495 1.00 75.56 73 ALA A CA 1
ATOM 574 C C . ALA A 1 73 ? 1.835 5.313 17.710 1.00 75.56 73 ALA A C 1
ATOM 576 O O . ALA A 1 73 ? 1.763 4.544 16.754 1.00 75.56 73 ALA A O 1
ATOM 577 N N . GLY A 1 74 ? 1.708 4.884 18.970 1.00 80.88 74 GLY A N 1
ATOM 578 C CA . GLY A 1 74 ? 1.474 3.473 19.286 1.00 80.88 74 GLY A CA 1
ATOM 579 C C . GLY A 1 74 ? 2.573 2.578 18.681 1.00 80.88 74 GLY A C 1
ATOM 580 O O . GLY A 1 74 ? 3.752 2.861 18.896 1.00 80.88 74 GLY A O 1
ATOM 581 N N . PRO A 1 75 ? 2.235 1.535 17.897 1.00 80.81 75 PRO A N 1
ATOM 582 C CA . PRO A 1 75 ? 3.221 0.669 17.237 1.00 80.81 75 PRO A CA 1
ATOM 583 C C . PRO A 1 75 ? 4.121 1.357 16.196 1.00 80.81 75 PRO A C 1
ATOM 585 O O . PRO A 1 75 ? 5.133 0.779 15.807 1.00 80.81 75 PRO A O 1
ATOM 588 N N . THR A 1 76 ? 3.766 2.557 15.721 1.00 80.00 76 THR A N 1
ATOM 589 C CA . THR A 1 76 ? 4.558 3.330 14.745 1.00 80.00 76 THR A CA 1
ATOM 590 C C . THR A 1 76 ? 5.332 4.473 15.385 1.00 80.00 76 THR A C 1
ATOM 592 O O . THR A 1 76 ? 5.891 5.288 14.672 1.00 80.00 76 THR A O 1
ATOM 595 N N . VAL A 1 77 ? 5.381 4.569 16.717 1.00 80.88 77 VAL A N 1
ATOM 596 C CA . VAL A 1 77 ? 5.953 5.724 17.432 1.00 80.88 77 VAL A CA 1
ATOM 597 C C . VAL A 1 77 ? 7.389 6.069 17.013 1.00 80.88 77 VAL A C 1
ATOM 599 O O . VAL A 1 77 ? 7.735 7.241 16.959 1.00 80.88 77 VAL A O 1
ATOM 602 N N . ASP A 1 78 ? 8.208 5.087 16.651 1.00 82.88 78 ASP A N 1
ATOM 603 C CA . ASP A 1 78 ? 9.592 5.328 16.226 1.00 82.88 78 ASP A CA 1
ATOM 604 C C . ASP A 1 78 ? 9.743 5.480 14.704 1.00 82.88 78 ASP A C 1
ATOM 606 O O . ASP A 1 78 ? 10.862 5.530 14.192 1.00 82.88 78 ASP A O 1
ATOM 610 N N . ASP A 1 79 ? 8.627 5.573 13.972 1.00 84.19 79 ASP A N 1
ATOM 611 C CA . ASP A 1 79 ? 8.665 5.791 12.535 1.00 84.19 79 ASP A CA 1
ATOM 612 C C . ASP A 1 79 ? 9.013 7.231 12.169 1.00 84.19 79 ASP A C 1
ATOM 614 O O . ASP A 1 79 ? 8.473 8.186 12.730 1.00 84.19 79 ASP A O 1
ATOM 618 N N . ASN A 1 80 ? 9.861 7.362 11.147 1.00 84.19 80 ASN A N 1
ATOM 619 C CA . ASN A 1 80 ? 10.210 8.638 10.536 1.00 84.19 80 ASN A CA 1
ATOM 620 C C . ASN A 1 80 ? 9.833 8.618 9.053 1.00 84.19 80 ASN A C 1
ATOM 622 O O . ASN A 1 80 ? 10.278 7.739 8.311 1.00 84.19 80 ASN A O 1
ATOM 626 N N . PHE A 1 81 ? 9.026 9.588 8.618 1.00 84.06 81 PHE A N 1
ATOM 627 C CA . PHE A 1 81 ? 8.621 9.717 7.215 1.00 84.06 81 PHE A CA 1
ATOM 628 C C . PHE A 1 81 ? 9.245 10.958 6.601 1.00 84.06 81 PHE A C 1
ATOM 630 O O . PHE A 1 81 ? 8.973 12.073 7.034 1.00 84.06 81 PHE A O 1
ATOM 637 N N . TRP A 1 82 ? 10.064 10.757 5.581 1.00 84.56 82 TRP A N 1
ATOM 638 C CA . TRP A 1 82 ? 10.764 11.827 4.886 1.00 84.56 82 TRP A CA 1
ATOM 639 C C . TRP A 1 82 ? 9.983 12.245 3.641 1.00 84.56 82 TRP A C 1
ATOM 641 O O . TRP A 1 82 ? 9.407 11.390 2.964 1.00 84.56 82 TRP A O 1
ATOM 651 N N . MET A 1 83 ? 9.955 13.540 3.332 1.00 84.94 83 MET A N 1
ATOM 652 C CA . MET A 1 83 ? 9.345 14.086 2.118 1.00 84.94 83 MET A CA 1
ATOM 653 C C . MET A 1 83 ? 10.133 15.294 1.612 1.00 84.94 83 MET A C 1
ATOM 655 O O . MET A 1 83 ? 10.568 16.125 2.402 1.00 84.94 83 MET A O 1
ATOM 659 N N . VAL A 1 84 ? 10.264 15.429 0.295 1.00 83.31 84 VAL A N 1
ATOM 660 C CA . VAL A 1 84 ? 10.710 16.690 -0.318 1.00 83.31 84 VAL A CA 1
ATOM 661 C C . VAL A 1 84 ? 9.567 17.696 -0.214 1.00 83.31 84 VAL A C 1
ATOM 663 O O . VAL A 1 84 ? 8.424 17.291 -0.409 1.00 83.31 84 VAL A O 1
ATOM 666 N N . LEU A 1 85 ? 9.835 18.965 0.098 1.00 81.69 85 LEU A N 1
ATOM 667 C CA . LEU A 1 85 ? 8.867 20.063 0.237 1.00 81.69 85 LEU A CA 1
ATOM 668 C C . LEU A 1 85 ? 8.810 20.954 -1.009 1.00 81.69 85 LEU A C 1
ATOM 670 O O . LEU A 1 85 ? 9.632 20.831 -1.912 1.00 81.69 85 LEU A O 1
ATOM 674 N N . ALA A 1 86 ? 7.806 21.837 -1.082 1.00 77.38 86 ALA A N 1
ATOM 675 C CA . ALA A 1 86 ? 7.580 22.699 -2.250 1.00 77.38 86 ALA A CA 1
ATOM 676 C C . ALA A 1 86 ? 8.764 23.635 -2.530 1.00 77.38 86 ALA A C 1
ATOM 678 O O . ALA A 1 86 ? 9.118 23.867 -3.680 1.00 77.38 86 ALA A O 1
ATOM 679 N N . ASN A 1 87 ? 9.403 24.120 -1.469 1.00 73.50 87 ASN A N 1
ATOM 680 C CA . ASN A 1 87 ? 10.592 24.964 -1.528 1.00 73.50 87 ASN A CA 1
ATOM 681 C C . ASN A 1 87 ? 11.896 24.178 -1.781 1.00 73.50 87 ASN A C 1
ATOM 683 O O . ASN A 1 87 ? 12.952 24.789 -1.891 1.00 73.50 87 ASN A O 1
ATOM 687 N N . GLY A 1 88 ? 11.835 22.846 -1.884 1.00 71.25 88 GLY A N 1
ATOM 688 C CA . GLY A 1 88 ? 12.995 21.978 -2.092 1.00 71.25 88 GLY A CA 1
ATOM 689 C C . GLY A 1 88 ? 13.604 21.387 -0.828 1.00 71.25 88 GLY A C 1
ATOM 690 O O . GLY A 1 88 ? 14.448 20.497 -0.946 1.00 71.25 88 GLY A O 1
ATOM 691 N N . ASP A 1 89 ? 13.186 21.816 0.362 1.00 76.56 89 ASP A N 1
ATOM 692 C CA . ASP A 1 89 ? 13.702 21.287 1.628 1.00 76.56 89 ASP A CA 1
ATOM 693 C C . ASP A 1 89 ? 13.253 19.852 1.883 1.00 76.56 89 ASP A C 1
ATOM 695 O O . ASP A 1 89 ? 12.299 19.354 1.279 1.00 76.56 89 ASP A O 1
ATOM 699 N N . ILE A 1 90 ? 13.933 19.180 2.811 1.00 78.38 90 ILE A N 1
ATOM 700 C CA . ILE A 1 90 ? 13.521 17.863 3.276 1.00 78.38 90 ILE A CA 1
ATOM 701 C C . ILE A 1 90 ? 12.770 18.017 4.599 1.00 78.38 90 ILE A C 1
ATOM 703 O O . ILE A 1 90 ? 13.312 18.436 5.622 1.00 78.38 90 ILE A O 1
ATOM 707 N N . GLY A 1 91 ? 11.492 17.660 4.564 1.00 78.81 91 GLY A N 1
ATOM 708 C CA . GLY A 1 91 ? 10.651 17.516 5.739 1.00 78.81 91 GLY A CA 1
ATOM 709 C C . GLY A 1 91 ? 10.725 16.100 6.301 1.00 78.81 91 GLY A C 1
ATOM 710 O O . GLY A 1 91 ? 10.733 15.123 5.552 1.00 78.81 91 GLY A O 1
ATOM 711 N N . MET A 1 92 ? 10.709 15.984 7.623 1.00 82.19 92 MET A N 1
ATOM 712 C CA . MET A 1 92 ? 10.634 14.725 8.350 1.00 82.19 92 MET A CA 1
ATOM 713 C C . MET A 1 92 ? 9.479 14.750 9.348 1.00 82.19 92 MET A C 1
ATOM 715 O O . MET A 1 92 ? 9.360 15.631 10.200 1.00 82.19 92 MET A O 1
ATOM 719 N N . VAL A 1 93 ? 8.639 13.728 9.271 1.00 78.88 93 VAL A N 1
ATOM 720 C CA . VAL A 1 93 ? 7.533 13.481 10.191 1.00 78.88 93 VAL A CA 1
ATOM 721 C C . VAL A 1 93 ? 7.990 12.523 11.274 1.00 78.88 93 VAL A C 1
ATOM 723 O O . VAL A 1 93 ? 8.415 11.415 10.959 1.00 78.88 93 VAL A O 1
ATOM 726 N N . THR A 1 94 ? 7.844 12.921 12.534 1.00 79.31 94 THR A N 1
ATOM 727 C CA . THR A 1 94 ? 8.211 12.121 13.712 1.00 79.31 94 THR A CA 1
ATOM 728 C C . THR A 1 94 ? 7.064 12.096 14.725 1.00 79.31 94 THR A C 1
ATOM 730 O O . THR A 1 94 ? 6.128 12.896 14.634 1.00 79.31 94 THR A O 1
ATOM 733 N N . LYS A 1 95 ? 7.147 11.244 15.757 1.00 74.44 95 LYS A N 1
ATOM 734 C CA . LYS A 1 95 ? 6.185 11.249 16.883 1.00 74.44 95 LYS A CA 1
ATOM 735 C C . LYS A 1 95 ? 6.060 12.588 17.601 1.00 74.44 95 LYS A C 1
ATOM 737 O O . LYS A 1 95 ? 5.032 12.871 18.227 1.00 74.44 95 LYS A O 1
ATOM 742 N N . ASP A 1 96 ? 7.120 13.391 17.574 1.00 69.88 96 ASP A N 1
ATOM 743 C CA . ASP A 1 96 ? 7.182 14.667 18.277 1.00 69.88 96 ASP A CA 1
ATOM 744 C C . ASP A 1 96 ? 6.649 15.823 17.430 1.00 69.88 96 ASP A C 1
ATOM 746 O O . ASP A 1 96 ? 6.292 16.861 17.987 1.00 69.88 96 ASP A O 1
ATOM 750 N N . GLY A 1 97 ? 6.487 15.615 16.123 1.00 67.75 97 GLY A N 1
ATOM 751 C CA . GLY A 1 97 ? 5.962 16.597 15.189 1.00 67.75 97 GLY A CA 1
ATOM 752 C C . GLY A 1 97 ? 6.716 16.584 13.868 1.00 67.75 97 GLY A C 1
ATOM 753 O O . GLY A 1 97 ? 7.397 15.617 13.517 1.00 67.75 97 GLY A O 1
ATOM 754 N N . PHE A 1 98 ? 6.580 17.685 13.143 1.00 72.31 98 PHE A N 1
ATOM 755 C CA . PHE A 1 98 ? 7.251 17.902 11.875 1.00 72.31 98 PHE A CA 1
ATOM 756 C C . PHE A 1 98 ? 8.576 18.637 12.087 1.00 72.31 98 PHE A C 1
ATOM 758 O O . PHE A 1 98 ? 8.635 19.610 12.844 1.00 72.31 98 PHE A O 1
ATOM 765 N N . LEU A 1 99 ? 9.621 18.154 11.427 1.00 72.88 99 LEU A N 1
ATOM 766 C CA . LEU A 1 99 ? 10.959 18.728 11.411 1.00 72.88 99 LEU A CA 1
ATOM 767 C C . LEU A 1 99 ? 11.288 19.104 9.970 1.00 72.88 99 LEU A C 1
ATOM 769 O O . LEU A 1 99 ? 11.092 18.295 9.070 1.00 72.88 99 LEU A O 1
ATOM 773 N N . VAL A 1 100 ? 11.788 20.314 9.755 1.00 66.06 100 VAL A N 1
ATOM 774 C CA . VAL A 1 100 ? 12.406 20.697 8.480 1.00 66.06 100 VAL A CA 1
ATOM 775 C C . VAL A 1 100 ? 13.905 20.677 8.696 1.00 66.06 100 VAL A C 1
ATOM 777 O O . VAL A 1 100 ? 14.386 21.276 9.661 1.00 66.06 100 VAL A O 1
ATOM 780 N N . GLU A 1 101 ? 14.617 19.964 7.833 1.00 59.78 101 GLU A N 1
ATOM 781 C CA . GLU A 1 101 ? 16.065 20.055 7.741 1.00 59.78 101 GLU A CA 1
ATOM 782 C C . GLU A 1 101 ? 16.402 21.045 6.624 1.00 59.78 101 GLU A C 1
ATOM 784 O O . GLU A 1 101 ? 16.328 20.719 5.440 1.00 59.78 101 GLU A O 1
ATOM 789 N N . ASP A 1 102 ? 16.731 22.273 7.019 1.00 47.75 102 ASP A N 1
ATOM 790 C CA . ASP A 1 102 ? 17.329 23.280 6.145 1.00 47.75 102 ASP A CA 1
ATOM 791 C C . ASP A 1 102 ? 18.774 23.469 6.599 1.00 47.75 102 ASP A C 1
ATOM 793 O O . ASP A 1 102 ? 18.990 23.856 7.741 1.00 47.75 102 ASP A O 1
ATOM 797 N N . SER A 1 103 ? 19.761 23.168 5.753 1.00 38.81 103 SER A N 1
ATOM 798 C CA . SER A 1 103 ? 21.137 23.678 5.896 1.00 38.81 103 SER A CA 1
ATOM 799 C C . SER A 1 103 ? 21.761 23.602 7.314 1.00 38.81 103 SER A C 1
ATOM 801 O O . SER A 1 103 ? 22.538 24.472 7.701 1.00 38.81 103 SER A O 1
ATOM 803 N N . GLY A 1 104 ? 21.423 22.578 8.114 1.00 38.28 104 GLY A N 1
ATOM 804 C CA . GLY A 1 104 ? 21.897 22.400 9.499 1.00 38.28 104 GLY A CA 1
ATOM 805 C C . GLY A 1 104 ? 21.012 22.977 10.624 1.00 38.28 104 GLY A C 1
ATOM 806 O O . GLY A 1 104 ? 21.341 22.797 11.798 1.00 38.28 104 GLY A O 1
ATOM 807 N N . VAL A 1 105 ? 19.877 23.612 10.319 1.00 37.22 105 VAL A N 1
ATOM 808 C CA . VAL A 1 105 ? 18.915 24.178 11.282 1.00 37.22 105 VAL A CA 1
ATOM 809 C C . VAL A 1 105 ? 17.671 23.289 11.388 1.00 37.22 105 VAL A C 1
ATOM 811 O O . VAL A 1 105 ? 16.906 23.130 10.442 1.00 37.22 105 VAL A O 1
ATOM 814 N N . LYS A 1 106 ? 17.444 22.712 12.577 1.00 50.47 106 LYS A N 1
ATOM 815 C CA . LYS A 1 106 ? 16.246 21.915 12.893 1.00 50.47 106 LYS A CA 1
ATOM 816 C C . LYS A 1 106 ? 15.135 22.815 13.428 1.00 50.47 106 LYS A C 1
ATOM 818 O O . LYS A 1 106 ? 15.167 23.219 14.593 1.00 50.47 106 LYS A O 1
ATOM 823 N N . TYR A 1 107 ? 14.110 23.078 12.622 1.00 50.91 107 TYR A N 1
ATOM 824 C CA . TYR A 1 107 ? 12.901 23.735 13.122 1.00 50.91 107 TYR A CA 1
ATOM 825 C C . TYR A 1 107 ? 12.021 22.722 13.855 1.00 50.91 107 TYR A C 1
ATOM 827 O O . TYR A 1 107 ? 11.356 21.887 13.246 1.00 50.91 107 TYR A O 1
ATOM 835 N N . HIS A 1 108 ? 12.005 22.802 15.185 1.00 50.16 108 HIS A N 1
ATOM 836 C CA . HIS A 1 108 ? 11.033 22.079 15.995 1.00 50.16 108 HIS A CA 1
ATOM 837 C C . HIS A 1 108 ? 9.714 22.848 16.011 1.00 50.16 108 HIS A C 1
ATOM 839 O O . HIS A 1 108 ? 9.601 23.889 16.665 1.00 50.16 108 HIS A O 1
ATOM 845 N N . VAL A 1 109 ? 8.683 22.300 15.367 1.00 52.78 109 VAL A N 1
ATOM 846 C CA . VAL A 1 109 ? 7.306 22.730 15.622 1.00 52.78 109 VAL A CA 1
ATOM 847 C C . VAL A 1 109 ? 6.972 22.352 17.074 1.00 52.78 109 VAL A C 1
ATOM 849 O O . VAL A 1 109 ? 6.626 21.211 17.373 1.00 52.78 109 VAL A O 1
ATOM 852 N N . LYS A 1 110 ? 7.198 23.290 18.011 1.00 45.69 110 LYS A N 1
ATOM 853 C CA . LYS A 1 110 ? 7.060 23.078 19.465 1.00 45.69 110 LYS A CA 1
ATOM 854 C C . LYS A 1 110 ? 5.703 22.454 19.813 1.00 45.69 110 LYS A C 1
ATOM 856 O O . LYS A 1 110 ? 4.679 22.828 19.246 1.00 45.69 110 LYS A O 1
ATOM 861 N N . ARG A 1 111 ? 5.710 21.598 20.848 1.00 46.78 111 ARG A N 1
ATOM 862 C CA . ARG A 1 111 ? 4.548 21.030 21.565 1.00 46.78 111 ARG A CA 1
ATOM 863 C C . ARG A 1 111 ? 3.647 22.121 22.180 1.00 46.78 111 ARG A C 1
ATOM 865 O O . ARG A 1 111 ? 3.511 22.190 23.399 1.00 46.78 111 ARG A O 1
ATOM 872 N N . LYS A 1 112 ? 3.031 23.004 21.391 1.00 46.19 112 LYS A N 1
ATOM 873 C CA . LYS A 1 112 ? 1.854 23.725 21.888 1.00 46.19 112 LYS A CA 1
ATOM 874 C C . LYS A 1 112 ? 0.717 22.717 22.037 1.00 46.19 112 LYS A C 1
ATOM 876 O O . LYS A 1 112 ? 0.648 21.737 21.299 1.00 46.19 112 LYS A O 1
ATOM 881 N N . ASP A 1 113 ? -0.071 22.926 23.087 1.00 45.97 113 ASP A N 1
ATOM 882 C CA . ASP A 1 113 ? -1.072 22.014 23.638 1.00 45.97 113 ASP A CA 1
ATOM 883 C C . ASP A 1 113 ? -1.777 21.189 22.545 1.00 45.97 113 ASP A C 1
ATOM 885 O O . ASP A 1 113 ? -2.616 21.712 21.813 1.00 45.97 113 ASP A O 1
ATOM 889 N N . ARG A 1 114 ? -1.443 19.887 22.441 1.00 50.34 114 ARG A N 1
ATOM 890 C CA . ARG A 1 114 ? -1.999 18.927 21.455 1.00 50.34 114 ARG A CA 1
ATOM 891 C C . ARG A 1 114 ? -3.529 18.807 21.527 1.00 50.34 114 ARG A C 1
ATOM 893 O O . ARG A 1 114 ? -4.118 18.045 20.769 1.00 50.34 114 ARG A O 1
ATOM 900 N N . ARG A 1 115 ? -4.170 19.507 22.465 1.00 50.94 115 ARG A N 1
ATOM 901 C CA . ARG A 1 115 ? -5.619 19.634 22.634 1.00 50.94 115 ARG A CA 1
ATOM 902 C C . ARG A 1 115 ? -6.239 20.722 21.747 1.00 50.94 115 ARG A C 1
ATOM 904 O O . ARG A 1 115 ? -7.452 20.694 21.555 1.00 50.94 115 ARG A O 1
ATOM 911 N N . LYS A 1 116 ? -5.452 21.664 21.212 1.00 54.88 116 LYS A N 1
ATOM 912 C CA . LYS A 1 116 ? -5.917 22.770 20.357 1.00 54.88 116 LYS A CA 1
ATOM 913 C C . LYS A 1 116 ? -5.195 22.733 19.006 1.00 54.88 116 LYS A C 1
ATOM 915 O O . LYS A 1 116 ? -4.001 22.460 18.943 1.00 54.88 116 LYS A O 1
ATOM 920 N N . GLY A 1 117 ? -5.938 22.966 17.923 1.00 55.84 117 GLY A N 1
ATOM 921 C CA . GLY A 1 117 ? -5.358 23.125 16.586 1.00 55.84 117 GLY A CA 1
ATOM 922 C C . GLY A 1 117 ? -4.438 24.324 16.545 1.00 55.84 117 GLY A C 1
ATOM 923 O O . GLY A 1 117 ? -4.686 25.308 17.241 1.00 55.84 117 GLY A O 1
ATOM 924 N N . PHE A 1 118 ? -3.376 24.229 15.759 1.00 64.19 118 PHE A N 1
ATOM 925 C CA . PHE A 1 118 ? -2.487 25.355 15.533 1.00 64.19 118 PHE A CA 1
ATOM 926 C C . PHE A 1 118 ? -1.937 25.309 14.115 1.00 64.19 118 PHE A C 1
ATOM 928 O O . PHE A 1 118 ? -1.669 24.237 13.581 1.00 64.19 118 PHE A O 1
ATOM 935 N N . THR A 1 119 ? -1.739 26.483 13.535 1.00 61.41 119 THR A N 1
ATOM 936 C CA . THR A 1 119 ? -1.047 26.641 12.260 1.00 61.41 119 THR A CA 1
ATOM 937 C C . THR A 1 119 ? 0.358 27.149 12.544 1.00 61.41 119 THR A C 1
ATOM 939 O O . THR A 1 119 ? 0.549 28.073 13.339 1.00 61.41 119 THR A O 1
ATOM 942 N N . PHE A 1 120 ? 1.353 26.508 11.945 1.00 59.56 120 PHE A N 1
ATOM 943 C CA . PHE A 1 120 ? 2.745 26.925 11.994 1.00 59.56 120 PHE A CA 1
ATOM 944 C C . PHE A 1 120 ? 3.174 27.384 10.603 1.00 59.56 120 PHE A C 1
ATOM 946 O O . PHE A 1 120 ? 3.046 26.632 9.639 1.00 59.56 120 PHE A O 1
ATOM 953 N N . HIS A 1 121 ? 3.694 28.606 10.519 1.00 59.25 121 HIS A N 1
ATOM 954 C CA . HIS A 1 121 ? 4.253 29.165 9.293 1.00 59.25 121 HIS A CA 1
ATOM 955 C C . HIS A 1 121 ? 5.778 29.243 9.421 1.00 59.25 121 HIS A C 1
ATOM 957 O O . HIS A 1 121 ? 6.288 29.791 10.399 1.00 59.25 121 HIS A O 1
ATOM 963 N N . CYS A 1 122 ? 6.502 28.707 8.440 1.00 52.44 122 CYS A N 1
ATOM 964 C CA . CYS A 1 122 ? 7.953 28.844 8.310 1.00 52.44 122 CYS A CA 1
ATOM 965 C C . CYS A 1 122 ? 8.297 29.064 6.835 1.00 52.44 122 CYS A C 1
ATOM 967 O O . CYS A 1 122 ? 8.160 28.158 6.016 1.00 52.44 122 CYS A O 1
ATOM 969 N N . GLY A 1 123 ? 8.680 30.292 6.476 1.00 61.28 123 GLY A N 1
ATOM 970 C CA . GLY A 1 123 ? 8.818 30.678 5.070 1.00 61.28 123 GLY A CA 1
ATOM 971 C C . GLY A 1 123 ? 7.497 30.496 4.311 1.00 61.28 123 GLY A C 1
ATOM 972 O O . GLY A 1 123 ? 6.456 30.978 4.753 1.00 61.28 123 GLY A O 1
ATOM 973 N N . SER A 1 124 ? 7.534 29.773 3.189 1.00 53.41 124 SER A N 1
ATOM 974 C CA . SER A 1 124 ? 6.350 29.398 2.399 1.00 53.41 124 SER A CA 1
ATOM 975 C C . SER A 1 124 ? 5.634 28.139 2.908 1.00 53.41 124 SER A C 1
ATOM 977 O O . SER A 1 124 ? 4.564 27.792 2.406 1.00 53.41 124 SER A O 1
ATOM 979 N N . LEU A 1 125 ? 6.190 27.451 3.911 1.00 54.28 125 LEU A N 1
ATOM 980 C CA . LEU A 1 125 ? 5.597 26.250 4.479 1.00 54.28 125 LEU A CA 1
ATOM 981 C C . LEU A 1 125 ? 4.525 26.622 5.504 1.00 54.28 125 LEU A C 1
ATOM 983 O O . LEU A 1 125 ? 4.808 27.246 6.529 1.00 54.28 125 LEU A O 1
ATOM 987 N N . THR A 1 126 ? 3.298 26.174 5.248 1.00 59.88 126 THR A N 1
ATOM 988 C CA . THR A 1 126 ? 2.202 26.214 6.220 1.00 59.88 126 THR A CA 1
ATOM 989 C C . THR A 1 126 ? 1.894 24.798 6.680 1.00 59.88 126 THR A C 1
ATOM 991 O O . THR A 1 126 ? 1.586 23.928 5.866 1.00 59.88 126 THR A O 1
ATOM 994 N N . ILE A 1 127 ? 2.000 24.574 7.987 1.00 62.91 127 ILE A N 1
ATOM 995 C CA . ILE A 1 127 ? 1.671 23.311 8.638 1.00 62.91 127 ILE A CA 1
ATOM 996 C C . ILE A 1 127 ? 0.453 23.536 9.514 1.00 62.91 127 ILE A C 1
ATOM 998 O O . ILE A 1 127 ? 0.551 24.179 10.561 1.00 62.91 127 ILE A O 1
ATOM 1002 N N . ASP A 1 128 ? -0.677 22.958 9.125 1.00 58.88 128 ASP A N 1
ATOM 1003 C CA . ASP A 1 128 ? -1.867 22.959 9.969 1.00 58.88 128 ASP A CA 1
ATOM 1004 C C . ASP A 1 128 ? -1.868 21.707 10.834 1.00 58.88 128 ASP A C 1
ATOM 1006 O O . ASP A 1 128 ? -2.110 20.600 10.354 1.00 58.88 128 ASP A O 1
ATOM 1010 N N . PHE A 1 129 ? -1.595 21.867 12.125 1.00 59.75 129 PHE A N 1
ATOM 1011 C CA . PHE A 1 129 ? -1.808 20.813 13.099 1.00 59.75 129 PHE A CA 1
ATOM 1012 C C . PHE A 1 129 ? -3.278 20.781 13.500 1.00 59.75 129 PHE A C 1
ATOM 1014 O O . PHE A 1 129 ? -3.818 21.725 14.091 1.00 59.75 129 PHE A O 1
ATOM 1021 N N . HIS A 1 130 ? -3.915 19.646 13.247 1.00 60.94 130 HIS A N 1
ATOM 1022 C CA . HIS A 1 130 ? -5.259 19.384 13.717 1.00 60.94 130 HIS A CA 1
ATOM 1023 C C . HIS A 1 130 ? -5.174 18.363 14.858 1.00 60.94 130 HIS A C 1
ATOM 1025 O O . HIS A 1 130 ? -4.840 17.199 14.601 1.00 60.94 130 HIS A O 1
ATOM 1031 N N . PRO A 1 131 ? -5.487 18.734 16.122 1.00 54.97 131 PRO A N 1
ATOM 1032 C CA . PRO A 1 131 ? -5.821 17.728 17.112 1.00 54.97 131 PRO A CA 1
ATOM 1033 C C . PRO A 1 131 ? -6.961 16.918 16.522 1.00 54.97 131 PRO A C 1
ATOM 1035 O O . PRO A 1 131 ? -7.801 17.488 15.814 1.00 54.97 131 PRO A O 1
ATOM 1038 N N . SER A 1 132 ? -6.984 15.616 16.809 1.00 53.25 132 SER A N 1
ATOM 1039 C CA . SER A 1 132 ? -8.068 14.720 16.415 1.00 53.25 132 SER A CA 1
ATOM 1040 C C . SER A 1 132 ? -9.381 15.495 16.431 1.00 53.25 132 SER A C 1
ATOM 1042 O O . SER A 1 132 ? -9.783 15.943 17.517 1.00 53.25 132 SER A O 1
ATOM 1044 N N . LYS A 1 133 ? -10.005 15.739 15.258 1.00 48.88 133 LYS A N 1
ATOM 1045 C CA . LYS A 1 133 ? -11.357 16.320 15.210 1.00 48.88 133 LYS A CA 1
ATOM 1046 C C . LYS A 1 133 ? -12.114 15.541 16.250 1.00 48.88 133 LYS A C 1
ATOM 1048 O O . LYS A 1 133 ? -12.118 14.315 16.161 1.00 48.88 133 LYS A O 1
ATOM 1053 N N . SER A 1 134 ? -12.622 16.207 17.289 1.00 43.91 134 SER A N 1
ATOM 1054 C CA . SER A 1 134 ? -13.247 15.467 18.370 1.00 43.91 134 SER A CA 1
ATOM 1055 C C . SER A 1 134 ? -14.347 14.663 17.688 1.00 43.91 134 SER A C 1
ATOM 1057 O O . SER A 1 134 ? -15.320 15.233 17.191 1.00 43.91 134 SER A O 1
ATOM 1059 N N . LEU A 1 135 ? -14.163 13.346 17.581 1.00 52.56 135 LEU A N 1
ATOM 1060 C CA . LEU A 1 135 ? -15.100 12.447 16.916 1.00 52.56 135 LEU A CA 1
ATOM 1061 C C . LEU A 1 135 ? -16.359 12.316 17.796 1.00 52.56 135 LEU A C 1
ATOM 1063 O O . LEU A 1 135 ? -17.002 11.276 17.829 1.00 52.56 135 LEU A O 1
ATOM 1067 N N . ARG A 1 136 ? -16.682 13.347 18.596 1.00 44.59 136 ARG A N 1
ATOM 1068 C CA . ARG A 1 136 ? -17.754 13.455 19.589 1.00 44.59 136 ARG A CA 1
ATOM 1069 C C . ARG A 1 136 ? -19.129 13.183 18.981 1.00 44.59 136 ARG A C 1
ATOM 1071 O O . ARG A 1 136 ? -20.042 12.873 19.727 1.00 44.59 136 ARG A O 1
ATOM 1078 N N . ARG A 1 137 ? -19.264 13.252 17.651 1.00 48.44 137 ARG A N 1
ATOM 1079 C CA . ARG A 1 137 ? -20.481 12.903 16.901 1.00 48.44 137 ARG A CA 1
ATOM 1080 C C . ARG A 1 137 ? -20.257 11.781 15.880 1.00 48.44 137 ARG A C 1
ATOM 1082 O O . ARG A 1 137 ? -20.831 11.808 14.800 1.00 48.44 137 ARG A O 1
ATOM 1089 N N . CYS A 1 138 ? -19.381 10.824 16.174 1.00 57.00 138 CYS A N 1
ATOM 1090 C CA . CYS A 1 138 ? -19.326 9.592 15.393 1.00 57.00 138 CYS A CA 1
ATOM 1091 C C . CYS A 1 138 ? -20.387 8.639 15.922 1.00 57.00 138 CYS A C 1
ATOM 1093 O O . CYS A 1 138 ? -20.314 8.197 17.065 1.00 57.00 138 CYS A O 1
ATOM 1095 N N . PHE A 1 139 ? -21.384 8.375 15.089 1.00 59.38 139 PHE A N 1
ATOM 1096 C CA . PHE A 1 139 ? -22.362 7.331 15.318 1.00 59.38 139 PHE A CA 1
ATOM 1097 C C . PHE A 1 139 ? -22.080 6.196 14.349 1.00 59.38 139 PHE A C 1
ATOM 1099 O O . PHE A 1 139 ? -21.790 6.424 13.173 1.00 59.38 139 PHE A O 1
ATOM 1106 N N . ILE A 1 140 ? -22.181 4.980 14.858 1.00 65.75 140 ILE A N 1
ATOM 1107 C CA . ILE A 1 140 ? -22.195 3.772 14.052 1.00 65.75 140 ILE A CA 1
ATOM 1108 C C . ILE A 1 140 ? -23.482 3.073 14.410 1.00 65.75 140 ILE A C 1
ATOM 1110 O O . ILE A 1 140 ? -23.811 2.955 15.589 1.00 65.75 140 ILE A O 1
ATOM 1114 N N . GLY A 1 141 ? -24.243 2.706 13.382 1.00 65.19 141 GLY A N 1
ATOM 1115 C CA . GLY A 1 141 ? -25.524 2.054 13.583 1.00 65.19 141 GLY A CA 1
ATOM 1116 C C . GLY A 1 141 ? -25.358 0.772 14.392 1.00 65.19 141 GLY A C 1
ATOM 1117 O O . GLY A 1 141 ? -24.400 0.024 14.199 1.00 65.19 141 GLY A O 1
ATOM 1118 N N . HIS A 1 142 ? -26.310 0.535 15.285 1.00 62.62 142 HIS A N 1
ATOM 1119 C CA . HIS A 1 142 ? -26.390 -0.666 16.112 1.00 62.62 142 HIS A CA 1
ATOM 1120 C C . HIS A 1 142 ? -27.521 -1.568 15.613 1.00 62.62 142 HIS A C 1
ATOM 1122 O O . HIS A 1 142 ? -28.496 -1.080 15.034 1.00 62.62 142 HIS A O 1
ATOM 1128 N N . GLY A 1 143 ? -27.375 -2.878 15.820 1.00 73.62 143 GLY A N 1
ATOM 1129 C CA . GLY A 1 143 ? -28.304 -3.907 15.351 1.00 73.62 143 GLY A CA 1
ATOM 1130 C C . GLY A 1 143 ? -27.793 -4.650 14.114 1.00 73.62 143 GLY A C 1
ATOM 1131 O O . GLY A 1 143 ? -27.065 -4.092 13.293 1.00 73.62 143 GLY A O 1
ATOM 1132 N N . ALA A 1 144 ? -28.221 -5.907 13.956 1.00 76.44 144 ALA A N 1
ATOM 1133 C CA . ALA A 1 144 ? -27.643 -6.870 13.009 1.00 76.44 144 ALA A CA 1
ATOM 1134 C C . ALA A 1 144 ? -27.462 -6.332 11.573 1.00 76.44 144 ALA A C 1
ATOM 1136 O O . ALA A 1 144 ? -26.421 -6.530 10.950 1.00 76.44 144 ALA A O 1
ATOM 1137 N N . MET A 1 145 ? -28.444 -5.591 11.047 1.00 84.19 145 MET A N 1
ATOM 1138 C CA . MET A 1 145 ? -28.364 -5.008 9.699 1.00 84.19 145 MET A CA 1
ATOM 1139 C C . MET A 1 145 ? -27.412 -3.812 9.594 1.00 84.19 145 MET A C 1
ATOM 1141 O O . MET A 1 145 ? -26.831 -3.570 8.536 1.00 84.19 145 MET A O 1
ATOM 1145 N N . ALA A 1 146 ? -27.269 -3.018 10.654 1.00 85.00 146 ALA A N 1
ATOM 1146 C CA . ALA A 1 146 ? -26.311 -1.920 10.676 1.00 85.00 146 ALA A CA 1
ATOM 1147 C C . ALA A 1 146 ? -24.880 -2.451 10.818 1.00 85.00 146 ALA A C 1
ATOM 1149 O O . ALA A 1 146 ? -24.017 -2.045 10.042 1.00 85.00 146 ALA A O 1
ATOM 1150 N N . GLU A 1 147 ? -24.675 -3.421 11.712 1.00 87.31 147 GLU A N 1
ATOM 1151 C CA . GLU A 1 147 ? -23.400 -4.119 11.898 1.00 87.31 147 GLU A CA 1
ATOM 1152 C C . GLU A 1 147 ? -22.912 -4.735 10.589 1.00 87.31 147 GLU A C 1
ATOM 1154 O O . GLU A 1 147 ? -21.821 -4.411 10.118 1.00 87.31 147 GLU A O 1
ATOM 1159 N N . LYS A 1 148 ? -23.770 -5.523 9.930 1.00 86.62 148 LYS A N 1
ATOM 1160 C CA . LYS A 1 148 ? -23.452 -6.150 8.643 1.00 86.62 148 LYS A CA 1
ATOM 1161 C C . LYS A 1 148 ? -23.034 -5.131 7.580 1.00 86.62 148 LYS A C 1
ATOM 1163 O O . LYS A 1 148 ? -22.098 -5.387 6.830 1.00 86.62 148 LYS A O 1
ATOM 1168 N N . ARG A 1 149 ? -23.687 -3.963 7.516 1.00 87.94 149 ARG A N 1
ATOM 1169 C CA . ARG A 1 149 ? -23.333 -2.897 6.558 1.00 87.94 149 ARG A CA 1
ATOM 1170 C C . ARG A 1 149 ? -21.979 -2.259 6.857 1.00 87.94 149 ARG A C 1
ATOM 1172 O O . ARG A 1 149 ? -21.245 -1.956 5.923 1.00 87.94 149 ARG A O 1
ATOM 1179 N N . VAL A 1 150 ? -21.641 -2.067 8.131 1.00 90.62 150 VAL A N 1
ATOM 1180 C CA . VAL A 1 150 ? -20.336 -1.524 8.542 1.00 90.62 150 VAL A CA 1
ATOM 1181 C C . VAL A 1 150 ? -19.218 -2.495 8.176 1.00 90.62 150 VAL A C 1
ATOM 1183 O O . VAL A 1 150 ? -18.238 -2.079 7.564 1.00 90.62 150 VAL A O 1
ATOM 1186 N N . ILE A 1 151 ? -19.388 -3.784 8.487 1.00 91.12 151 ILE A N 1
ATOM 1187 C CA . ILE A 1 151 ? -18.404 -4.822 8.151 1.00 91.12 151 ILE A CA 1
ATOM 1188 C C . ILE A 1 151 ? -18.257 -4.978 6.640 1.00 91.12 151 ILE A C 1
ATOM 1190 O O . ILE A 1 151 ? -17.140 -4.998 6.131 1.00 91.12 151 ILE A O 1
ATOM 1194 N N . MET A 1 152 ? -19.375 -5.021 5.912 1.00 91.88 152 MET A N 1
ATOM 1195 C CA . MET A 1 152 ? -19.358 -5.086 4.453 1.00 91.88 152 MET A CA 1
ATOM 1196 C C . MET A 1 152 ? -18.606 -3.897 3.855 1.00 91.88 152 MET A C 1
ATOM 1198 O O . MET A 1 152 ? -17.747 -4.100 3.005 1.00 91.88 152 MET A O 1
ATOM 1202 N N . ARG A 1 153 ? -18.856 -2.677 4.348 1.00 93.00 153 ARG A N 1
ATOM 1203 C CA . ARG A 1 153 ? -18.127 -1.491 3.897 1.00 93.00 153 ARG A CA 1
ATOM 1204 C C . ARG A 1 153 ? -16.633 -1.573 4.203 1.00 93.00 153 ARG A C 1
ATOM 1206 O O . ARG A 1 153 ? -15.845 -1.336 3.302 1.00 93.00 153 ARG A O 1
ATOM 1213 N N . LEU A 1 154 ? -16.235 -1.954 5.421 1.00 92.75 154 LEU A N 1
ATOM 1214 C CA . LEU A 1 154 ? -14.814 -2.135 5.756 1.00 92.75 154 LEU A CA 1
ATOM 1215 C C . LEU A 1 154 ? -14.138 -3.134 4.810 1.00 92.75 154 LEU A C 1
ATOM 1217 O O . LEU A 1 154 ? -13.036 -2.874 4.334 1.00 92.75 154 LEU A O 1
ATOM 1221 N N . LYS A 1 155 ? -14.803 -4.255 4.516 1.00 94.69 155 LYS A N 1
ATOM 1222 C CA . LYS A 1 155 ? -14.290 -5.279 3.604 1.00 94.69 155 LYS A CA 1
ATOM 1223 C C . LYS A 1 155 ? -14.145 -4.751 2.176 1.00 94.69 155 LYS A C 1
ATOM 1225 O O . LYS A 1 155 ? -13.084 -4.929 1.583 1.00 94.69 155 LYS A O 1
ATOM 1230 N N . THR A 1 156 ? -15.172 -4.091 1.642 1.00 94.38 156 THR A N 1
ATOM 1231 C CA . THR A 1 156 ? -15.139 -3.492 0.299 1.00 94.38 156 THR A CA 1
ATOM 1232 C C . THR A 1 156 ? -14.074 -2.402 0.195 1.00 94.38 156 THR A C 1
ATOM 1234 O O . THR A 1 156 ? -13.292 -2.417 -0.751 1.00 94.38 156 THR A O 1
ATOM 1237 N N . ASP A 1 157 ? -13.967 -1.523 1.192 1.00 95.56 157 ASP A N 1
ATOM 1238 C CA . ASP A 1 157 ? -12.954 -0.464 1.224 1.00 95.56 157 ASP A CA 1
ATOM 1239 C C . ASP A 1 157 ? -11.531 -1.065 1.315 1.00 95.56 157 ASP A C 1
ATOM 1241 O O . ASP A 1 157 ? -10.607 -0.558 0.682 1.00 95.56 157 ASP A O 1
ATOM 1245 N N . CYS A 1 158 ? -11.340 -2.189 2.028 1.00 96.75 158 CYS A N 1
ATOM 1246 C CA . CYS A 1 158 ? -10.063 -2.921 2.038 1.00 96.75 158 CYS A CA 1
ATOM 1247 C C . CYS A 1 158 ? -9.712 -3.512 0.667 1.00 96.75 158 CYS A C 1
ATOM 1249 O O . CYS A 1 158 ? -8.555 -3.441 0.262 1.00 96.75 158 CYS A O 1
ATOM 1251 N N . GLN A 1 159 ? -10.686 -4.095 -0.039 1.00 96.25 159 GLN A N 1
ATOM 1252 C CA . GLN A 1 159 ? -10.480 -4.642 -1.385 1.00 96.25 159 GLN A CA 1
ATOM 1253 C C . GLN A 1 159 ? -10.118 -3.534 -2.377 1.00 96.25 159 GLN A C 1
ATOM 1255 O O . GLN A 1 159 ? -9.104 -3.639 -3.058 1.00 96.25 159 GLN A O 1
ATOM 1260 N N . TYR A 1 160 ? -10.880 -2.440 -2.375 1.00 97.25 160 TYR A N 1
ATOM 1261 C CA . TYR A 1 160 ? -10.616 -1.283 -3.225 1.00 97.25 160 TYR A CA 1
ATOM 1262 C C . TYR A 1 160 ? -9.236 -0.669 -2.949 1.00 97.25 160 TYR A C 1
ATOM 1264 O O . TYR A 1 160 ? -8.452 -0.448 -3.868 1.00 97.25 160 TYR A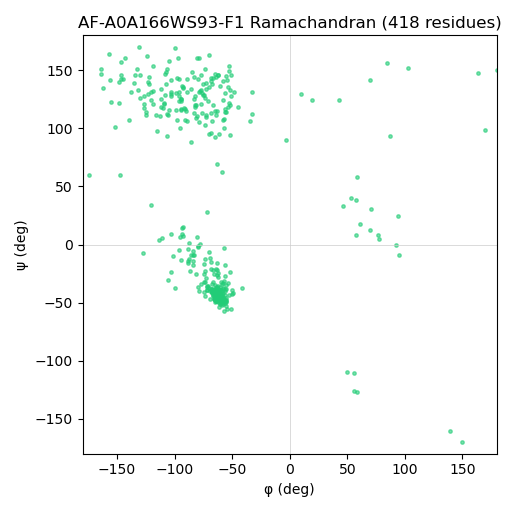 O 1
ATOM 1272 N N . ALA A 1 161 ? -8.877 -0.470 -1.676 1.00 97.88 161 ALA A N 1
ATOM 1273 C CA . ALA A 1 161 ? -7.543 0.005 -1.322 1.00 97.88 161 ALA A CA 1
ATOM 1274 C C . ALA A 1 161 ? -6.438 -0.983 -1.738 1.00 97.88 161 ALA A C 1
ATOM 1276 O O . ALA A 1 161 ? -5.360 -0.545 -2.138 1.00 97.88 161 ALA A O 1
ATOM 1277 N N . ALA A 1 162 ? -6.679 -2.300 -1.668 1.00 97.69 162 ALA A N 1
ATOM 1278 C CA . ALA A 1 162 ? -5.729 -3.299 -2.157 1.00 97.69 162 ALA A CA 1
ATOM 1279 C C . ALA A 1 162 ? -5.500 -3.160 -3.666 1.00 97.69 162 ALA A C 1
ATOM 1281 O O . ALA A 1 162 ? -4.357 -3.257 -4.110 1.00 97.69 162 ALA A O 1
ATOM 1282 N N . ASP A 1 163 ? -6.553 -2.909 -4.443 1.00 97.94 163 ASP A N 1
ATOM 1283 C CA . ASP A 1 163 ? -6.466 -2.723 -5.893 1.00 97.94 163 ASP A CA 1
ATOM 1284 C C . ASP A 1 163 ? -5.683 -1.454 -6.248 1.00 97.94 163 ASP A C 1
ATOM 1286 O O . ASP A 1 163 ? -4.727 -1.519 -7.020 1.00 97.94 163 ASP A O 1
ATOM 1290 N N . GLU A 1 164 ? -5.978 -0.325 -5.602 1.00 98.31 164 GLU A N 1
ATOM 1291 C CA . GLU A 1 164 ? -5.246 0.924 -5.842 1.00 98.31 164 GLU A CA 1
ATOM 1292 C C . GLU A 1 164 ? -3.771 0.838 -5.410 1.00 98.31 164 GLU A C 1
ATOM 1294 O O . GLU A 1 164 ? -2.878 1.302 -6.123 1.00 98.31 164 GLU A O 1
ATOM 1299 N N . VAL A 1 165 ? -3.475 0.184 -4.278 1.00 98.12 165 VAL A N 1
ATOM 1300 C CA . VAL A 1 165 ? -2.087 -0.089 -3.859 1.00 98.12 165 VAL A CA 1
ATOM 1301 C C . VAL A 1 165 ? -1.389 -1.030 -4.843 1.00 98.12 165 VAL A C 1
ATOM 1303 O O . VAL A 1 165 ? -0.214 -0.841 -5.152 1.00 98.12 165 VAL A O 1
ATOM 1306 N N . THR A 1 166 ? -2.094 -2.032 -5.366 1.00 97.94 166 THR A N 1
ATOM 1307 C CA . THR A 1 166 ? -1.546 -2.944 -6.377 1.00 97.94 166 THR A CA 1
ATOM 1308 C C . THR A 1 166 ? -1.156 -2.179 -7.639 1.00 97.94 166 THR A C 1
ATOM 1310 O O . THR A 1 166 ? -0.035 -2.338 -8.129 1.00 97.94 166 THR A O 1
ATOM 1313 N N . ASN A 1 167 ? -2.048 -1.316 -8.128 1.00 97.12 167 ASN A N 1
ATOM 1314 C CA . ASN A 1 167 ? -1.818 -0.499 -9.314 1.00 97.12 167 ASN A CA 1
ATOM 1315 C C . ASN A 1 167 ? -0.630 0.448 -9.116 1.00 97.12 167 ASN A C 1
ATOM 1317 O O . ASN A 1 167 ? 0.248 0.516 -9.976 1.00 97.12 167 ASN A O 1
ATOM 1321 N N . CYS A 1 168 ? -0.531 1.119 -7.963 1.00 96.19 168 CYS A N 1
ATOM 1322 C CA . CYS A 1 168 ? 0.596 2.013 -7.699 1.00 96.19 168 CYS A CA 1
ATOM 1323 C C . CYS A 1 168 ? 1.926 1.248 -7.574 1.00 96.19 168 CYS A C 1
ATOM 1325 O O . CYS A 1 168 ? 2.938 1.689 -8.122 1.00 96.19 168 CYS A O 1
ATOM 1327 N N . MET A 1 169 ? 1.930 0.063 -6.947 1.00 97.69 169 MET A N 1
ATOM 1328 C CA . MET A 1 169 ? 3.107 -0.809 -6.895 1.00 97.69 169 MET A CA 1
ATOM 1329 C C . MET A 1 169 ? 3.551 -1.239 -8.297 1.00 97.69 169 MET A C 1
ATOM 1331 O O . MET A 1 169 ? 4.744 -1.191 -8.605 1.00 97.69 169 MET A O 1
ATOM 1335 N N . ALA A 1 170 ? 2.601 -1.633 -9.150 1.00 96.06 170 ALA A N 1
ATOM 1336 C CA . ALA A 1 170 ? 2.866 -2.044 -10.524 1.00 96.06 170 ALA A CA 1
ATOM 1337 C C . ALA A 1 170 ? 3.428 -0.877 -11.345 1.00 96.06 170 ALA A C 1
ATOM 1339 O O . ALA A 1 170 ? 4.448 -1.033 -12.013 1.00 96.06 170 ALA A O 1
ATOM 1340 N N . SER A 1 171 ? 2.833 0.310 -11.216 1.00 95.25 171 SER A N 1
ATOM 1341 C CA . SER A 1 171 ? 3.276 1.550 -11.863 1.00 95.25 171 SER A CA 1
ATOM 1342 C C . SER A 1 171 ? 4.708 1.926 -11.458 1.00 95.25 171 SER A C 1
ATOM 1344 O O . SER A 1 171 ? 5.561 2.161 -12.315 1.00 95.25 171 SER A O 1
ATOM 1346 N N . MET A 1 172 ? 5.025 1.870 -10.156 1.00 95.44 172 MET A N 1
ATOM 1347 C CA . MET A 1 172 ? 6.379 2.110 -9.638 1.00 95.44 172 MET A CA 1
ATOM 1348 C C . MET A 1 172 ? 7.390 1.077 -10.144 1.00 95.44 172 MET A C 1
ATOM 1350 O O . MET A 1 172 ? 8.512 1.443 -10.505 1.00 95.44 172 MET A O 1
ATOM 1354 N N . LEU A 1 173 ? 7.024 -0.212 -10.161 1.00 94.31 173 LEU A N 1
ATOM 1355 C CA . LEU A 1 173 ? 7.902 -1.251 -10.691 1.00 94.31 173 LEU A CA 1
ATOM 1356 C C . LEU A 1 173 ? 8.147 -1.021 -12.182 1.00 94.31 173 LEU A C 1
ATOM 1358 O O . LEU A 1 173 ? 9.307 -1.017 -12.583 1.00 94.31 173 LEU A O 1
ATOM 1362 N N . TRP A 1 174 ? 7.092 -0.796 -12.973 1.00 92.56 174 TRP A N 1
ATOM 1363 C CA . TRP A 1 174 ? 7.170 -0.542 -14.412 1.00 92.56 174 TRP A CA 1
ATOM 1364 C C . TRP A 1 174 ? 8.116 0.618 -14.703 1.00 92.56 174 TRP A C 1
ATOM 1366 O O . TRP A 1 174 ? 9.120 0.404 -15.381 1.00 92.56 174 TRP A O 1
ATOM 1376 N N . HIS A 1 175 ? 7.875 1.783 -14.096 1.00 91.94 175 HIS A N 1
ATOM 1377 C CA . HIS A 1 175 ? 8.753 2.949 -14.194 1.00 91.94 175 HIS A CA 1
ATOM 1378 C C . HIS A 1 175 ? 10.220 2.597 -13.887 1.00 91.94 175 HIS A C 1
ATOM 1380 O O . HIS A 1 175 ? 11.142 3.049 -14.562 1.00 91.94 175 HIS A O 1
ATOM 1386 N N . ARG A 1 176 ? 10.463 1.727 -12.897 1.00 90.06 176 ARG A N 1
ATOM 1387 C CA . ARG A 1 176 ? 11.819 1.374 -12.467 1.00 90.06 176 ARG A CA 1
ATOM 1388 C C . ARG A 1 176 ? 12.538 0.358 -13.355 1.00 90.06 176 ARG A C 1
ATOM 1390 O O . ARG A 1 176 ? 13.761 0.467 -13.515 1.00 90.06 176 ARG A O 1
ATOM 1397 N N . VAL A 1 177 ? 11.835 -0.669 -13.836 1.00 86.50 177 VAL A N 1
ATOM 1398 C CA . VAL A 1 177 ? 12.424 -1.769 -14.628 1.00 86.50 177 VAL A CA 1
ATOM 1399 C C . VAL A 1 177 ? 12.465 -1.463 -16.119 1.00 86.50 177 VAL A C 1
ATOM 1401 O O . VAL A 1 177 ? 13.176 -2.141 -16.862 1.00 86.50 177 VAL A O 1
ATOM 1404 N N . GLN A 1 178 ? 11.761 -0.419 -16.544 1.00 73.69 178 GLN A N 1
ATOM 1405 C CA . GLN A 1 178 ? 11.779 0.063 -17.910 1.00 73.69 178 GLN A CA 1
ATOM 1406 C C . GLN A 1 178 ? 13.206 0.225 -18.450 1.00 73.69 178 GLN A C 1
ATOM 1408 O O . GLN A 1 178 ? 14.110 0.768 -17.805 1.00 73.69 178 GLN A O 1
ATOM 1413 N N . SER A 1 179 ? 13.406 -0.319 -19.647 1.00 62.97 179 SER A N 1
ATOM 1414 C CA . SER A 1 179 ? 14.621 -0.220 -20.456 1.00 62.97 179 SER A CA 1
ATOM 1415 C C . SER A 1 179 ? 14.206 -0.204 -21.929 1.00 62.97 179 SER A C 1
ATOM 1417 O O . SER A 1 179 ? 13.120 -0.692 -22.235 1.00 62.97 179 SER A O 1
ATOM 1419 N N . TYR A 1 180 ? 15.046 0.341 -22.818 1.00 59.72 180 TYR A N 1
ATOM 1420 C CA . TYR A 1 180 ? 14.848 0.375 -24.278 1.00 59.72 180 TYR A CA 1
ATOM 1421 C C . TYR A 1 180 ? 14.097 -0.854 -24.835 1.00 59.72 180 TYR A C 1
ATOM 1423 O O . TYR A 1 180 ? 14.475 -1.984 -24.522 1.00 59.72 180 TYR A O 1
ATOM 1431 N N . GLY A 1 181 ? 13.068 -0.642 -25.665 1.00 61.66 181 GLY A N 1
ATOM 1432 C CA . GLY A 1 181 ? 12.277 -1.711 -26.292 1.00 61.66 181 GLY A CA 1
ATOM 1433 C C . GLY A 1 181 ? 10.814 -1.329 -26.552 1.00 61.66 181 GLY A C 1
ATOM 1434 O O . GLY A 1 181 ? 10.435 -0.171 -26.383 1.00 61.66 181 GLY A O 1
ATOM 1435 N N . ASN A 1 182 ? 9.997 -2.319 -26.924 1.00 61.25 182 ASN A N 1
ATOM 1436 C CA . ASN A 1 182 ? 8.627 -2.145 -27.441 1.00 61.25 182 ASN A CA 1
ATOM 1437 C C . ASN A 1 182 ? 7.549 -1.904 -26.361 1.00 61.25 182 ASN A C 1
ATOM 1439 O O . ASN A 1 182 ? 6.378 -1.728 -26.674 1.00 61.25 182 ASN A O 1
ATOM 1443 N N . THR A 1 183 ? 7.906 -1.900 -25.075 1.00 68.06 183 THR A N 1
ATOM 1444 C CA . THR A 1 183 ? 6.965 -1.606 -23.981 1.00 68.06 183 THR A CA 1
ATOM 1445 C C . THR A 1 183 ? 6.823 -0.095 -23.778 1.00 68.06 183 THR A C 1
ATOM 1447 O O . THR A 1 183 ? 7.832 0.572 -23.527 1.00 68.06 183 THR A O 1
ATOM 1450 N N . GLN A 1 184 ? 5.591 0.432 -23.817 1.00 71.19 184 GLN A N 1
ATOM 1451 C CA . GLN A 1 184 ? 5.289 1.853 -23.573 1.00 71.19 184 GLN A CA 1
ATOM 1452 C C . GLN A 1 184 ? 5.871 2.350 -22.239 1.00 71.19 184 GLN A C 1
ATOM 1454 O O . GLN A 1 184 ? 6.043 1.581 -21.289 1.00 71.19 184 GLN A O 1
ATOM 1459 N N . TRP A 1 185 ? 6.229 3.635 -22.181 1.00 79.25 185 TRP A N 1
ATOM 1460 C CA . TRP A 1 185 ? 6.894 4.229 -21.027 1.00 79.25 185 TRP A CA 1
ATOM 1461 C C . TRP A 1 185 ? 5.925 4.787 -19.998 1.00 79.25 185 TRP A C 1
ATOM 1463 O O . TRP A 1 185 ? 5.008 5.519 -20.357 1.00 79.25 185 TRP A O 1
ATOM 1473 N N . ARG A 1 186 ? 6.139 4.435 -18.722 1.00 87.75 186 ARG A N 1
ATOM 1474 C CA . ARG A 1 186 ? 5.384 5.005 -17.602 1.00 87.75 186 ARG A CA 1
ATOM 1475 C C . ARG A 1 186 ? 6.107 6.249 -17.101 1.00 87.75 186 ARG A C 1
ATOM 1477 O O . ARG A 1 186 ? 7.235 6.158 -16.608 1.00 87.75 186 ARG A O 1
ATOM 1484 N N . THR A 1 187 ? 5.466 7.403 -17.246 1.00 91.12 187 THR A N 1
ATOM 1485 C CA . THR A 1 187 ? 6.043 8.687 -16.835 1.00 91.12 187 THR A CA 1
ATOM 1486 C C . THR A 1 187 ? 5.930 8.884 -15.326 1.00 91.12 187 THR A C 1
ATOM 1488 O O . THR A 1 187 ? 5.095 8.270 -14.660 1.00 91.12 187 THR A O 1
ATOM 1491 N N . GLU A 1 188 ? 6.733 9.783 -14.764 1.00 92.75 188 GLU A N 1
ATOM 1492 C CA . GLU A 1 188 ? 6.650 10.176 -13.355 1.00 92.75 188 GLU A CA 1
ATOM 1493 C C . GLU A 1 188 ? 5.266 10.736 -12.997 1.00 92.75 188 GLU A C 1
ATOM 1495 O O . GLU A 1 188 ? 4.781 10.522 -11.887 1.00 92.75 188 GLU A O 1
ATOM 1500 N N . THR A 1 189 ? 4.607 11.416 -13.944 1.00 94.12 189 THR A N 1
ATOM 1501 C CA . THR A 1 189 ? 3.252 11.956 -13.751 1.00 94.12 189 THR A CA 1
ATOM 1502 C C . THR A 1 189 ? 2.238 10.830 -13.607 1.00 94.12 189 THR A C 1
ATOM 1504 O O . THR A 1 189 ? 1.420 10.861 -12.688 1.00 94.12 189 THR A O 1
ATOM 1507 N N . ASP A 1 190 ? 2.339 9.805 -14.452 1.00 94.75 190 ASP A N 1
ATOM 1508 C CA . ASP A 1 190 ? 1.453 8.649 -14.376 1.00 94.75 190 ASP A CA 1
ATOM 1509 C C . ASP A 1 190 ? 1.593 7.910 -13.036 1.00 94.75 190 ASP A C 1
ATOM 1511 O O . ASP A 1 190 ? 0.600 7.535 -12.409 1.00 94.75 190 ASP A O 1
ATOM 1515 N N . VAL A 1 191 ? 2.834 7.727 -12.569 1.00 96.44 191 VAL A N 1
ATOM 1516 C CA . VAL A 1 191 ? 3.106 7.092 -11.271 1.00 96.44 191 VAL A CA 1
ATOM 1517 C C . VAL A 1 191 ? 2.574 7.953 -10.124 1.00 96.44 191 VAL A C 1
ATOM 1519 O O . VAL A 1 191 ? 1.977 7.420 -9.186 1.00 96.44 191 VAL A O 1
ATOM 1522 N N . ALA A 1 192 ? 2.742 9.279 -10.191 1.00 96.06 192 ALA A N 1
ATOM 1523 C CA . ALA A 1 192 ? 2.184 10.198 -9.200 1.00 96.06 192 ALA A CA 1
ATOM 1524 C C . ALA A 1 192 ? 0.650 10.111 -9.133 1.00 96.06 192 ALA A C 1
ATOM 1526 O O . ALA A 1 192 ? 0.077 10.159 -8.045 1.00 96.06 192 ALA A O 1
ATOM 1527 N N . ASP A 1 193 ? -0.031 9.962 -10.270 1.00 97.06 193 ASP A N 1
ATOM 1528 C CA . ASP A 1 193 ? -1.488 9.835 -10.310 1.00 97.06 193 ASP A CA 1
ATOM 1529 C C . ASP A 1 193 ? -1.978 8.520 -9.691 1.00 97.06 193 ASP A C 1
ATOM 1531 O O . ASP A 1 193 ? -2.935 8.535 -8.911 1.00 97.06 193 ASP A O 1
ATOM 1535 N N . ASP A 1 194 ? -1.298 7.400 -9.941 1.00 97.81 194 ASP A N 1
ATOM 1536 C CA . ASP A 1 194 ? -1.629 6.122 -9.293 1.00 97.81 194 ASP A CA 1
ATOM 1537 C C . ASP A 1 194 ? -1.340 6.154 -7.783 1.00 97.81 194 ASP A C 1
ATOM 1539 O O . ASP A 1 194 ? -2.135 5.668 -6.976 1.00 97.81 194 ASP A O 1
ATOM 1543 N N . LEU A 1 195 ? -0.235 6.784 -7.367 1.00 97.44 195 LEU A N 1
ATOM 1544 C CA . LEU A 1 195 ? 0.068 7.004 -5.949 1.00 97.44 195 LEU A CA 1
ATOM 1545 C C . LEU A 1 195 ? -0.990 7.885 -5.274 1.00 97.44 195 LEU A C 1
ATOM 1547 O O . LEU A 1 195 ? -1.374 7.619 -4.134 1.00 97.44 195 LEU A O 1
ATOM 1551 N N . LYS A 1 196 ? -1.502 8.905 -5.968 1.00 96.69 196 LYS A N 1
ATOM 1552 C CA . LYS A 1 196 ? -2.577 9.766 -5.462 1.00 96.69 196 LYS A CA 1
ATOM 1553 C C . LYS A 1 196 ? -3.874 8.983 -5.249 1.00 96.69 196 LYS A C 1
ATOM 1555 O O . LYS A 1 196 ? -4.496 9.148 -4.199 1.00 96.69 196 LYS A O 1
ATOM 1560 N N . LYS A 1 197 ? -4.264 8.116 -6.191 1.00 97.81 197 LYS A N 1
ATOM 1561 C CA . LYS A 1 197 ? -5.444 7.243 -6.036 1.00 97.81 197 LYS A CA 1
ATOM 1562 C C . LYS A 1 197 ? -5.280 6.278 -4.862 1.00 97.81 197 LYS A C 1
ATOM 1564 O O . LYS A 1 197 ? -6.167 6.198 -4.013 1.00 97.81 197 LYS A O 1
ATOM 1569 N N . ALA A 1 198 ? -4.112 5.644 -4.736 1.00 97.88 198 ALA A N 1
ATOM 1570 C CA . ALA A 1 198 ? -3.796 4.780 -3.600 1.00 97.88 198 ALA A CA 1
ATOM 1571 C C . ALA A 1 198 ? -3.840 5.536 -2.261 1.00 97.88 198 ALA A C 1
ATOM 1573 O O . ALA A 1 198 ? -4.420 5.045 -1.293 1.00 97.88 198 ALA A O 1
ATOM 1574 N N . ALA A 1 199 ? -3.284 6.751 -2.198 1.00 96.38 199 ALA A N 1
ATOM 1575 C CA . ALA A 1 199 ? -3.357 7.594 -1.007 1.00 96.38 199 ALA A CA 1
ATOM 1576 C C . ALA A 1 199 ? -4.805 7.959 -0.652 1.00 96.38 199 ALA A C 1
ATOM 1578 O O . ALA A 1 199 ? -5.166 7.933 0.523 1.00 96.38 199 ALA A O 1
ATOM 1579 N N . GLN A 1 200 ? -5.638 8.278 -1.645 1.00 95.75 200 GLN A N 1
ATOM 1580 C CA . GLN A 1 200 ? -7.046 8.594 -1.425 1.00 95.75 200 GLN A CA 1
ATOM 1581 C C . GLN A 1 200 ? -7.817 7.381 -0.887 1.00 95.75 200 GLN A C 1
ATOM 1583 O O . GLN A 1 200 ? -8.463 7.497 0.153 1.00 95.75 200 GLN A O 1
ATOM 1588 N N . ALA A 1 201 ? -7.687 6.214 -1.526 1.00 96.94 201 ALA A N 1
ATOM 1589 C CA . ALA A 1 201 ? -8.344 4.982 -1.090 1.00 96.94 201 ALA A CA 1
ATOM 1590 C C . ALA A 1 201 ? -7.930 4.581 0.337 1.00 96.94 201 ALA A C 1
ATOM 1592 O O . ALA A 1 201 ? -8.776 4.285 1.183 1.00 96.94 201 ALA A O 1
ATOM 1593 N N . LEU A 1 202 ? -6.628 4.649 0.644 1.00 95.94 202 LEU A N 1
ATOM 1594 C CA . LEU A 1 202 ? -6.115 4.414 1.995 1.00 95.94 202 LEU A CA 1
ATOM 1595 C C . LEU A 1 202 ? -6.652 5.442 2.999 1.00 95.94 202 LEU A C 1
ATOM 1597 O O . LEU A 1 202 ? -7.001 5.065 4.115 1.00 95.94 202 LEU A O 1
ATOM 1601 N N . SER A 1 203 ? -6.731 6.723 2.629 1.00 92.12 203 SER A N 1
ATOM 1602 C CA . SER A 1 203 ? -7.245 7.780 3.506 1.00 92.12 203 SER A CA 1
ATOM 1603 C C . SER A 1 203 ? -8.716 7.564 3.850 1.00 92.12 203 SER A C 1
ATOM 1605 O O . SER A 1 203 ? -9.078 7.636 5.022 1.00 92.12 203 SER A O 1
ATOM 1607 N N . GLU A 1 204 ? -9.561 7.264 2.863 1.00 91.06 204 GLU A N 1
ATOM 1608 C CA . GLU A 1 204 ? -10.993 7.020 3.070 1.00 91.06 204 GLU A CA 1
ATOM 1609 C C . GLU A 1 204 ? -11.232 5.805 3.980 1.00 91.06 204 GLU A C 1
ATOM 1611 O O . GLU A 1 204 ? -11.986 5.896 4.957 1.00 91.06 204 GLU A O 1
ATOM 1616 N N . LEU A 1 205 ? -10.514 4.704 3.727 1.00 93.56 205 LEU A N 1
ATOM 1617 C CA . LEU A 1 205 ? -10.539 3.500 4.557 1.00 93.56 205 LEU A CA 1
ATOM 1618 C C . LEU A 1 205 ? -10.073 3.792 5.991 1.00 93.56 205 LEU A C 1
ATOM 1620 O O . LEU A 1 205 ? -10.745 3.423 6.959 1.00 93.56 205 LEU A O 1
ATOM 1624 N N . VAL A 1 206 ? -8.938 4.480 6.143 1.00 90.12 20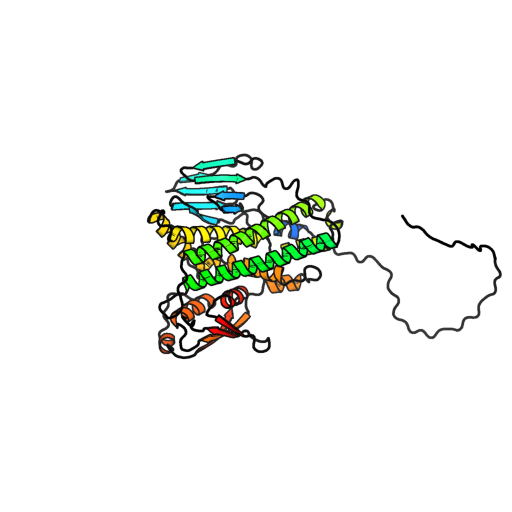6 VAL A N 1
ATOM 1625 C CA . VAL A 1 206 ? -8.376 4.830 7.452 1.00 90.12 206 VAL A CA 1
ATOM 1626 C C . VAL A 1 206 ? -9.325 5.727 8.241 1.00 90.12 206 VAL A C 1
ATOM 1628 O O . VAL A 1 206 ? -9.531 5.497 9.433 1.00 90.12 206 VAL A O 1
ATOM 1631 N N . GLU A 1 207 ? -9.936 6.722 7.602 1.00 85.75 207 GLU A N 1
ATOM 1632 C CA . GLU A 1 207 ? -10.900 7.604 8.254 1.00 85.75 207 GLU A CA 1
ATOM 1633 C C . GLU A 1 207 ? -12.148 6.855 8.721 1.00 85.75 207 GLU A C 1
ATOM 1635 O O . GLU A 1 207 ? -12.607 7.071 9.848 1.00 85.75 207 GLU A O 1
ATOM 1640 N N . PHE A 1 208 ? -12.709 5.979 7.883 1.00 87.81 208 PHE A N 1
ATOM 1641 C CA . PHE A 1 208 ? -13.892 5.203 8.245 1.00 87.81 208 PHE A CA 1
ATOM 1642 C C . PHE A 1 208 ? -13.595 4.235 9.398 1.00 87.81 208 PHE A C 1
ATOM 1644 O O . PHE A 1 208 ? -14.308 4.230 10.408 1.00 87.81 208 PHE A O 1
ATOM 1651 N N . ALA A 1 209 ? -12.492 3.490 9.310 1.00 89.25 209 ALA A N 1
ATOM 1652 C CA . ALA A 1 209 ? -12.061 2.570 10.355 1.00 89.25 209 ALA A CA 1
ATOM 1653 C C . ALA A 1 209 ? -11.694 3.289 11.665 1.00 89.25 209 ALA A C 1
ATOM 1655 O O . ALA A 1 209 ? -12.031 2.802 12.742 1.00 89.25 209 ALA A O 1
ATOM 1656 N N . ALA A 1 210 ? -11.082 4.477 11.612 1.00 84.12 210 ALA A N 1
ATOM 1657 C CA . ALA A 1 210 ? -10.790 5.265 12.810 1.00 84.12 210 ALA A CA 1
ATOM 1658 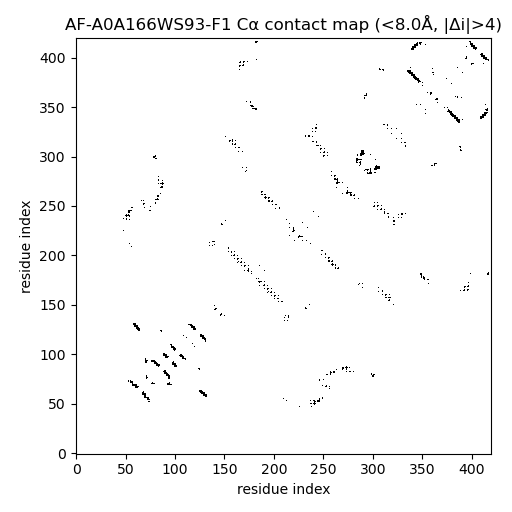C C . ALA A 1 210 ? -12.071 5.680 13.554 1.00 84.12 210 ALA A C 1
ATOM 1660 O O . ALA A 1 210 ? -12.111 5.634 14.786 1.00 84.12 210 ALA A O 1
ATOM 1661 N N . ARG A 1 211 ? -13.143 6.035 12.827 1.00 82.50 211 ARG A N 1
ATOM 1662 C CA . ARG A 1 211 ? -14.464 6.294 13.431 1.00 82.50 211 ARG A CA 1
ATOM 1663 C C . ARG A 1 211 ? -15.027 5.029 14.073 1.00 82.50 211 ARG A C 1
ATOM 1665 O O . ARG A 1 211 ? -15.536 5.105 15.188 1.00 82.50 211 ARG A O 1
ATOM 1672 N N . PHE A 1 212 ? -14.888 3.885 13.402 1.00 87.62 212 PHE A N 1
ATOM 1673 C CA . PHE A 1 212 ? -15.261 2.575 13.938 1.00 87.62 212 PHE A CA 1
ATOM 1674 C C . PHE A 1 212 ? -14.568 2.230 15.246 1.00 87.62 212 PHE A C 1
ATOM 1676 O O . PHE A 1 212 ? -15.234 2.047 16.268 1.00 87.62 212 PHE A O 1
ATOM 1683 N N . ILE A 1 213 ? -13.243 2.237 15.238 1.00 87.44 213 ILE A N 1
AT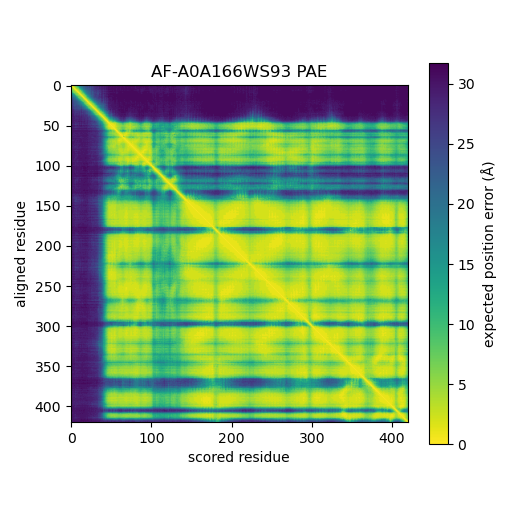OM 1684 C CA . ILE A 1 213 ? -12.426 1.916 16.404 1.00 87.44 213 ILE A CA 1
ATOM 1685 C C . ILE A 1 213 ? -12.744 2.869 17.560 1.00 87.44 213 ILE A C 1
ATOM 1687 O O . ILE A 1 213 ? -12.892 2.422 18.693 1.00 87.44 213 ILE A O 1
ATOM 1691 N N . GLU A 1 214 ? -12.902 4.170 17.301 1.00 83.12 214 GLU A N 1
ATOM 1692 C CA . GLU A 1 214 ? -13.178 5.155 18.350 1.00 83.12 214 GLU A CA 1
ATOM 1693 C C . GLU A 1 214 ? -14.560 4.977 18.996 1.00 83.12 214 GLU A C 1
ATOM 1695 O O . GLU A 1 214 ? -14.683 5.104 20.216 1.00 83.12 214 GLU A O 1
ATOM 1700 N N . VAL A 1 215 ? -15.602 4.674 18.214 1.00 84.81 215 VAL A N 1
ATOM 1701 C CA . VAL A 1 215 ? -16.939 4.405 18.769 1.00 84.81 215 VAL A CA 1
ATOM 1702 C C . VAL A 1 215 ? -16.903 3.156 19.643 1.00 84.81 215 VAL A C 1
ATOM 1704 O O . VAL A 1 215 ? -17.352 3.209 20.789 1.00 84.81 215 VAL A O 1
ATOM 1707 N N . MET A 1 216 ? -16.281 2.078 19.155 1.00 87.88 216 MET A N 1
ATOM 1708 C CA . MET A 1 216 ? -16.122 0.847 19.932 1.00 87.88 216 MET A CA 1
ATOM 1709 C C . MET A 1 216 ? -15.330 1.083 21.213 1.00 87.88 216 MET A C 1
ATOM 1711 O O . MET A 1 216 ? -15.726 0.635 22.285 1.00 87.88 216 MET A O 1
ATOM 1715 N N . ARG A 1 217 ? -14.247 1.855 21.128 1.00 86.19 217 ARG A N 1
ATOM 1716 C CA . ARG A 1 217 ? -13.408 2.191 22.273 1.00 86.19 217 ARG A CA 1
ATOM 1717 C C . ARG A 1 217 ? -14.190 2.940 23.353 1.00 86.19 217 ARG A C 1
ATOM 1719 O O . ARG A 1 217 ? -14.122 2.584 24.523 1.00 86.19 217 ARG A O 1
ATOM 1726 N N . ARG A 1 218 ? -14.971 3.957 22.981 1.00 83.25 218 ARG A N 1
ATOM 1727 C CA . ARG A 1 218 ? -15.756 4.750 23.946 1.00 83.25 218 ARG A CA 1
ATOM 1728 C C . ARG A 1 218 ? -16.841 3.944 24.644 1.00 83.25 218 ARG A C 1
ATOM 1730 O O . ARG A 1 218 ? -17.095 4.169 25.826 1.00 83.25 218 ARG A O 1
ATOM 1737 N N . GLN A 1 219 ? -17.498 3.062 23.899 1.00 84.56 219 GLN A N 1
ATOM 1738 C CA . GLN A 1 219 ? -18.617 2.277 24.405 1.00 84.56 219 GLN A CA 1
ATOM 1739 C C . GLN A 1 219 ? -18.145 1.075 25.231 1.00 84.56 219 GLN A C 1
ATOM 1741 O O . GLN A 1 219 ? -18.767 0.766 26.246 1.00 84.56 219 GLN A O 1
ATOM 1746 N N . HIS A 1 220 ? -17.033 0.448 24.836 1.00 87.50 220 HIS A N 1
ATOM 1747 C CA . HIS A 1 220 ? -16.684 -0.896 25.298 1.00 87.50 220 HIS A CA 1
ATOM 1748 C C . HIS A 1 220 ? -15.277 -1.054 25.888 1.00 87.50 220 HIS A C 1
ATOM 1750 O O . HIS A 1 220 ? -14.998 -2.122 26.409 1.00 87.50 220 HIS A O 1
ATOM 1756 N N . GLN A 1 221 ? -14.379 -0.063 25.833 1.00 85.94 221 GLN A N 1
ATOM 1757 C CA . GLN A 1 221 ? -13.036 -0.228 26.413 1.00 85.94 221 GLN A CA 1
ATOM 1758 C C . GLN A 1 221 ? -13.027 0.024 27.931 1.00 85.94 221 GLN A C 1
ATOM 1760 O O . GLN A 1 221 ? -13.406 1.104 28.393 1.00 85.94 221 GLN A O 1
ATOM 1765 N N . GLY A 1 222 ? -12.488 -0.921 28.697 1.00 83.56 222 GLY A N 1
ATOM 1766 C CA . GLY A 1 222 ? -12.210 -0.833 30.127 1.00 83.56 222 GLY A CA 1
ATOM 1767 C C . GLY A 1 222 ? -13.405 -1.158 31.024 1.00 83.56 222 GLY A C 1
ATOM 1768 O O . GLY A 1 222 ? -14.563 -0.960 30.650 1.00 83.56 222 GLY A O 1
ATOM 1769 N N . ASN A 1 223 ? -13.098 -1.573 32.258 1.00 80.00 223 ASN A N 1
ATOM 1770 C CA . ASN A 1 223 ? -14.054 -1.929 33.316 1.00 80.00 223 ASN A CA 1
ATOM 1771 C C . ASN A 1 223 ? -15.034 -3.055 32.923 1.00 80.00 223 ASN A C 1
ATOM 1773 O O . ASN A 1 223 ? -16.214 -2.971 33.255 1.00 80.00 223 ASN A O 1
ATOM 1777 N N . GLY A 1 224 ? -14.573 -4.068 32.178 1.00 78.25 224 GLY A N 1
ATOM 1778 C CA . GLY A 1 224 ? -15.398 -5.215 31.762 1.00 78.25 224 GLY A CA 1
ATOM 1779 C C . GLY A 1 224 ? -16.476 -4.873 30.728 1.00 78.25 224 GLY A C 1
ATOM 1780 O O . GLY A 1 224 ? -17.383 -5.659 30.470 1.00 78.25 224 GLY A O 1
ATOM 1781 N N . ARG A 1 225 ? -16.420 -3.681 30.117 1.00 84.12 225 ARG A N 1
ATOM 1782 C CA . ARG A 1 225 ? -17.407 -3.258 29.109 1.00 84.12 225 ARG A CA 1
ATOM 1783 C C . ARG A 1 225 ? -17.221 -3.968 27.768 1.00 84.12 225 ARG A C 1
ATOM 1785 O O . ARG A 1 225 ? -18.121 -3.912 26.924 1.00 84.12 225 ARG A O 1
ATOM 1792 N N . GLU A 1 226 ? -16.092 -4.647 27.588 1.00 86.06 226 GLU A N 1
ATOM 1793 C CA . GLU A 1 226 ? -15.759 -5.450 26.418 1.00 86.06 226 GLU A CA 1
ATOM 1794 C C . GLU A 1 226 ? -16.720 -6.628 26.212 1.00 86.06 226 GLU A C 1
ATOM 1796 O O . GLU A 1 226 ? -16.940 -7.038 25.069 1.00 86.06 226 GLU A O 1
ATOM 1801 N N . ASP A 1 227 ? -17.326 -7.144 27.283 1.00 82.56 227 ASP A N 1
ATOM 1802 C CA . ASP A 1 227 ? -18.269 -8.269 27.216 1.00 82.56 227 ASP A CA 1
ATOM 1803 C C . ASP A 1 227 ? -19.622 -7.876 26.625 1.00 82.56 227 ASP A C 1
ATOM 1805 O O . ASP A 1 227 ? -20.321 -8.706 26.045 1.00 82.56 227 ASP A O 1
ATOM 1809 N N . ASN A 1 228 ? -19.950 -6.584 26.689 1.00 85.25 228 ASN A N 1
ATOM 1810 C CA . ASN A 1 228 ? -21.171 -6.019 26.122 1.00 85.25 228 ASN A CA 1
ATOM 1811 C C . ASN A 1 228 ? -21.011 -5.607 24.648 1.00 85.25 228 ASN A C 1
ATOM 1813 O O . ASN A 1 228 ? -21.937 -5.046 24.060 1.00 85.25 228 ASN A O 1
ATOM 1817 N N . MET A 1 229 ? -19.835 -5.819 24.048 1.00 88.06 229 MET A N 1
ATOM 1818 C CA . MET A 1 229 ? -19.599 -5.491 22.644 1.00 88.06 229 MET A CA 1
ATOM 1819 C C . MET A 1 229 ? -20.322 -6.488 21.727 1.00 88.06 229 MET A C 1
ATOM 1821 O O . MET A 1 229 ? -20.179 -7.699 21.926 1.00 88.06 229 MET A O 1
ATOM 1825 N N . PRO A 1 230 ? -21.035 -6.025 20.678 1.00 88.25 230 PRO A N 1
ATOM 1826 C CA . PRO A 1 230 ? -21.599 -6.920 19.675 1.00 88.25 230 PRO A CA 1
ATOM 1827 C C . PRO A 1 230 ? -20.533 -7.867 19.119 1.00 88.25 230 PRO A C 1
ATOM 1829 O O . PRO A 1 230 ? -19.435 -7.433 18.755 1.00 88.25 230 PRO A O 1
ATOM 1832 N N . MET A 1 231 ? -20.848 -9.163 19.039 1.00 88.00 231 MET A N 1
ATOM 1833 C CA . MET A 1 231 ? -19.859 -10.182 18.672 1.00 88.00 231 MET A CA 1
ATOM 1834 C C . MET A 1 231 ? -19.237 -9.912 17.296 1.00 88.00 231 MET A C 1
ATOM 1836 O O . MET A 1 231 ? -18.031 -10.082 17.123 1.00 88.00 231 MET A O 1
ATOM 1840 N N . THR A 1 232 ? -20.039 -9.429 16.345 1.00 88.06 232 THR A N 1
ATOM 1841 C CA . THR A 1 232 ? -19.608 -9.010 15.005 1.00 88.06 232 THR A CA 1
ATOM 1842 C C . THR A 1 232 ? -18.502 -7.953 15.076 1.00 88.06 232 THR A C 1
ATOM 1844 O O . THR A 1 232 ? -17.451 -8.081 14.450 1.00 88.06 232 THR A O 1
ATOM 1847 N N . TYR A 1 233 ? -18.695 -6.921 15.901 1.00 90.75 233 TYR A N 1
ATOM 1848 C CA . TYR A 1 233 ? -17.711 -5.858 16.091 1.00 90.75 233 TYR A CA 1
ATOM 1849 C C . TYR A 1 233 ? -16.483 -6.331 16.870 1.00 90.75 233 TYR A C 1
ATOM 1851 O O . TYR A 1 233 ? -15.365 -5.948 16.521 1.00 90.75 233 TYR A O 1
ATOM 1859 N N . LYS A 1 234 ? -16.657 -7.225 17.852 1.00 90.44 234 LYS A N 1
ATOM 1860 C CA . LYS A 1 234 ? -15.537 -7.854 18.569 1.00 90.44 234 LYS A CA 1
ATOM 1861 C C . LYS A 1 234 ? -14.642 -8.649 17.613 1.00 90.44 234 LYS A C 1
ATOM 1863 O O . LYS A 1 234 ? -13.423 -8.481 17.643 1.00 90.44 234 LYS A O 1
ATOM 1868 N N . LYS A 1 235 ? -15.233 -9.449 16.714 1.00 91.50 235 LYS A N 1
ATOM 1869 C CA . LYS A 1 235 ? -14.511 -10.180 15.654 1.00 91.50 235 LYS A CA 1
ATOM 1870 C C . LYS A 1 235 ? -13.806 -9.234 14.685 1.00 91.50 235 LYS A C 1
ATOM 1872 O O . LYS A 1 235 ? -12.629 -9.436 14.399 1.00 91.50 235 LYS A O 1
ATOM 1877 N N . ALA A 1 236 ? -14.479 -8.172 14.248 1.00 92.75 236 ALA A N 1
ATOM 1878 C CA . ALA A 1 236 ? -13.897 -7.176 13.353 1.00 92.75 236 ALA A CA 1
ATOM 1879 C C . ALA A 1 236 ? -12.661 -6.490 13.954 1.00 92.75 236 ALA A C 1
ATOM 1881 O O . ALA A 1 236 ? -11.613 -6.443 13.316 1.00 92.75 236 ALA A O 1
ATOM 1882 N N . LEU A 1 237 ? -12.738 -6.007 15.200 1.00 92.50 237 LEU A N 1
ATOM 1883 C CA . LEU A 1 237 ? -11.586 -5.398 15.879 1.00 92.50 237 LEU A CA 1
ATOM 1884 C C . LEU A 1 237 ? -10.435 -6.390 16.034 1.00 92.50 237 LEU A C 1
ATOM 1886 O O . LEU A 1 237 ? -9.283 -6.036 15.790 1.00 92.50 237 LEU A O 1
ATOM 1890 N N . LYS A 1 238 ? -10.750 -7.632 16.411 1.00 92.88 238 LYS A N 1
ATOM 1891 C CA . LYS A 1 238 ? -9.763 -8.702 16.541 1.00 92.88 238 LYS A CA 1
ATOM 1892 C C . LYS A 1 238 ? -9.046 -8.964 15.219 1.00 92.88 238 LYS A C 1
ATOM 1894 O O . LYS A 1 238 ? -7.821 -9.021 15.207 1.00 92.88 238 LYS A O 1
ATOM 1899 N N . LEU A 1 239 ? -9.785 -9.042 14.113 1.00 94.38 239 LEU A N 1
ATOM 1900 C CA . LEU A 1 239 ? -9.212 -9.205 12.781 1.00 94.38 239 LEU A CA 1
ATOM 1901 C C . LEU A 1 239 ? -8.292 -8.031 12.413 1.00 94.38 239 LEU A C 1
ATOM 1903 O O . LEU A 1 239 ? -7.142 -8.266 12.052 1.00 94.38 239 LEU A O 1
ATOM 1907 N N . LEU A 1 240 ? -8.752 -6.785 12.587 1.00 93.50 240 LEU A N 1
ATOM 1908 C CA . LEU A 1 240 ? -7.935 -5.582 12.358 1.00 93.50 240 LEU A CA 1
ATOM 1909 C C . LEU A 1 240 ? -6.633 -5.606 13.176 1.00 93.50 240 LEU A C 1
ATOM 1911 O O . LEU A 1 240 ? -5.572 -5.194 12.694 1.00 93.50 240 LEU A O 1
ATOM 1915 N N . GLY A 1 241 ? -6.705 -6.098 14.414 1.00 91.50 241 GLY A N 1
ATOM 1916 C CA . GLY A 1 241 ? -5.540 -6.230 15.277 1.00 91.50 241 GLY A CA 1
ATOM 1917 C C . GLY A 1 241 ? -4.557 -7.304 14.809 1.00 91.50 241 GLY A C 1
ATOM 1918 O O . GLY A 1 241 ? -3.361 -7.033 14.680 1.00 91.50 241 GLY A O 1
ATOM 1919 N N . LEU A 1 242 ? -5.062 -8.495 14.471 1.00 91.75 242 LEU A N 1
ATOM 1920 C CA . LEU A 1 242 ? -4.266 -9.611 13.943 1.00 91.75 242 LEU A CA 1
ATOM 1921 C C . LEU A 1 242 ? -3.528 -9.234 12.654 1.00 91.75 242 LEU A C 1
ATOM 1923 O O . LEU A 1 242 ? -2.355 -9.566 12.487 1.00 91.75 242 LEU A O 1
ATOM 1927 N N . THR A 1 243 ? -4.178 -8.480 11.766 1.00 90.44 243 THR A N 1
ATOM 1928 C CA . THR A 1 243 ? -3.581 -8.036 10.498 1.00 90.44 243 THR A CA 1
ATOM 1929 C C . THR A 1 243 ? -2.671 -6.815 10.646 1.00 90.44 243 THR A C 1
ATOM 1931 O O . THR A 1 243 ? -2.180 -6.293 9.640 1.00 90.44 243 THR A O 1
ATOM 1934 N N . LYS A 1 244 ? -2.411 -6.361 11.883 1.00 89.75 244 LYS A N 1
ATOM 1935 C CA . LYS A 1 244 ? -1.524 -5.233 12.205 1.00 89.75 244 LYS A CA 1
ATOM 1936 C C . LYS A 1 244 ? -1.971 -3.938 11.519 1.00 89.75 244 LYS A C 1
ATOM 1938 O O . LYS A 1 244 ? -1.203 -3.332 10.772 1.00 89.75 244 LYS A O 1
ATOM 1943 N N . TRP A 1 245 ? -3.207 -3.508 11.796 1.00 89.25 245 TRP A N 1
ATOM 1944 C CA . TRP A 1 245 ? -3.850 -2.312 11.226 1.00 89.25 245 TRP A CA 1
ATOM 1945 C C . TRP A 1 245 ? -2.944 -1.074 11.103 1.00 89.25 245 TRP A C 1
ATOM 1947 O O . TRP A 1 245 ? -2.999 -0.360 10.102 1.00 89.25 245 TRP A O 1
ATOM 1957 N N . TYR A 1 246 ? -2.055 -0.839 12.075 1.00 86.19 246 TYR A N 1
ATOM 1958 C CA . TYR A 1 246 ? -1.094 0.270 12.050 1.00 86.19 246 TYR A CA 1
ATOM 1959 C C . TYR A 1 246 ? -0.261 0.364 10.749 1.00 86.19 246 TYR A C 1
ATOM 1961 O O . TYR A 1 246 ? 0.204 1.451 10.395 1.00 86.19 246 TYR A O 1
ATOM 1969 N N . ARG A 1 247 ? -0.093 -0.743 10.007 1.00 89.88 247 ARG A N 1
ATOM 1970 C CA . ARG A 1 247 ? 0.584 -0.783 8.699 1.00 89.88 247 ARG A CA 1
ATOM 1971 C C . ARG A 1 247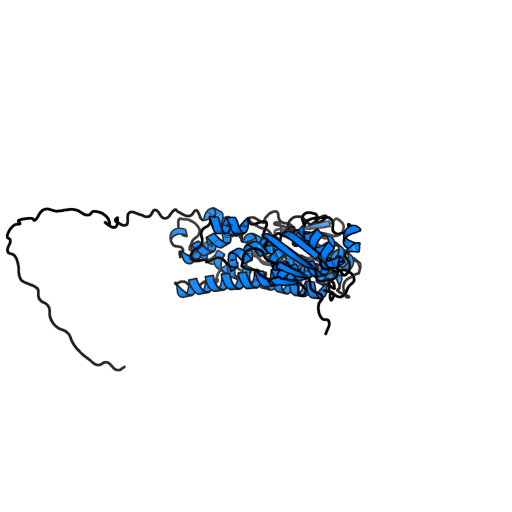 ? -0.079 0.115 7.651 1.00 89.88 247 ARG A C 1
ATOM 1973 O O . ARG A 1 247 ? 0.642 0.687 6.838 1.00 89.88 247 ARG A O 1
ATOM 1980 N N . LEU A 1 248 ? -1.403 0.306 7.694 1.00 91.75 248 LEU A N 1
ATOM 1981 C CA . LEU A 1 248 ? -2.102 1.197 6.758 1.00 91.75 248 LEU A CA 1
ATOM 1982 C C . LEU A 1 248 ? -1.708 2.661 6.955 1.00 91.75 248 LEU A C 1
ATOM 1984 O O . LEU A 1 248 ? -1.494 3.370 5.978 1.00 91.75 248 LEU A O 1
ATOM 1988 N N . HIS A 1 249 ? -1.548 3.112 8.201 1.00 88.31 249 HIS A N 1
ATOM 1989 C CA . HIS A 1 249 ? -1.109 4.483 8.485 1.00 88.31 249 HIS A CA 1
ATOM 1990 C C . HIS A 1 249 ? 0.315 4.733 7.981 1.00 88.31 249 HIS A C 1
ATOM 1992 O O . HIS A 1 249 ? 0.595 5.770 7.379 1.00 88.31 249 HIS A O 1
ATOM 1998 N N . ARG A 1 250 ? 1.208 3.756 8.188 1.00 89.50 250 ARG A N 1
ATOM 1999 C CA . ARG A 1 250 ? 2.580 3.802 7.667 1.00 89.50 250 ARG A CA 1
ATOM 2000 C C . ARG A 1 250 ? 2.589 3.868 6.139 1.00 89.50 250 ARG A C 1
ATOM 2002 O O . ARG A 1 250 ? 3.337 4.663 5.568 1.00 89.50 250 ARG A O 1
ATOM 2009 N N . ALA A 1 251 ? 1.750 3.065 5.486 1.00 93.12 251 ALA A N 1
ATOM 2010 C CA . ALA A 1 251 ? 1.604 3.075 4.037 1.00 93.12 251 ALA A CA 1
ATOM 2011 C C . ALA A 1 251 ? 1.053 4.391 3.511 1.00 93.12 251 ALA A C 1
ATOM 2013 O O . ALA A 1 251 ? 1.661 4.952 2.611 1.00 93.12 251 ALA A O 1
ATOM 2014 N N . LEU A 1 252 ? -0.017 4.921 4.101 1.00 93.31 252 LEU A N 1
ATOM 2015 C CA . LEU A 1 252 ? -0.615 6.184 3.678 1.00 93.31 252 LEU A CA 1
ATOM 2016 C C . LEU A 1 252 ? 0.405 7.329 3.700 1.00 93.31 252 LEU A C 1
ATOM 2018 O O . LEU A 1 252 ? 0.600 7.984 2.678 1.00 93.31 252 LEU A O 1
ATOM 2022 N N . ASN A 1 253 ? 1.130 7.502 4.811 1.00 91.06 253 ASN A N 1
ATOM 2023 C CA . ASN A 1 253 ? 2.196 8.503 4.891 1.00 91.06 253 ASN A CA 1
ATOM 2024 C C . ASN A 1 253 ? 3.279 8.264 3.823 1.00 91.06 253 ASN A C 1
ATOM 2026 O O . ASN A 1 253 ? 3.708 9.197 3.153 1.00 91.06 253 ASN A O 1
ATOM 2030 N N . SER A 1 254 ? 3.719 7.014 3.640 1.00 92.31 254 SER A N 1
ATOM 2031 C CA . SER A 1 254 ? 4.791 6.687 2.688 1.00 92.31 254 SER A CA 1
ATOM 2032 C C . SER A 1 254 ? 4.377 6.900 1.229 1.00 92.31 254 SER A C 1
ATOM 2034 O O . SER A 1 254 ? 5.164 7.425 0.444 1.00 92.31 254 SER A O 1
ATOM 2036 N N . VAL A 1 255 ? 3.143 6.530 0.873 1.00 94.88 255 VAL A N 1
ATOM 2037 C CA . VAL A 1 255 ? 2.552 6.749 -0.454 1.00 94.88 255 VAL A CA 1
ATOM 2038 C C . VAL A 1 255 ? 2.444 8.245 -0.732 1.00 94.88 255 VAL A C 1
ATOM 2040 O O . VAL A 1 255 ? 2.875 8.681 -1.791 1.00 94.88 255 VAL A O 1
ATOM 2043 N N . GLN A 1 256 ? 1.962 9.044 0.226 1.00 93.56 256 GLN A N 1
ATOM 2044 C CA . GLN A 1 256 ? 1.899 10.504 0.087 1.00 93.56 256 GLN A CA 1
ATOM 2045 C C . GLN A 1 256 ? 3.289 11.138 -0.085 1.00 93.56 256 GLN A C 1
ATOM 2047 O O . GLN A 1 256 ? 3.451 12.047 -0.896 1.00 93.56 256 GLN A O 1
ATOM 2052 N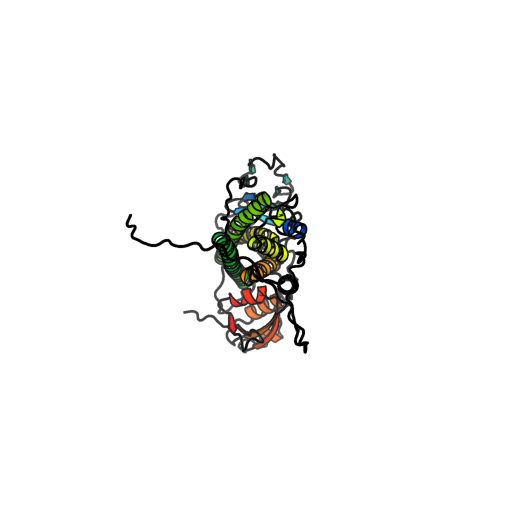 N . CYS A 1 257 ? 4.310 10.665 0.642 1.00 91.75 257 CYS A N 1
ATOM 2053 C CA . CYS A 1 257 ? 5.684 11.140 0.454 1.00 91.75 257 CYS A CA 1
ATOM 2054 C C . CYS A 1 257 ? 6.207 10.841 -0.958 1.00 91.75 257 CYS A C 1
ATOM 2056 O O . CYS A 1 257 ? 6.817 11.705 -1.586 1.00 91.75 257 CYS A O 1
ATOM 2058 N N . MET A 1 258 ? 5.970 9.621 -1.448 1.00 93.69 258 MET A N 1
ATOM 2059 C CA . MET A 1 258 ? 6.413 9.195 -2.774 1.00 93.69 258 MET A CA 1
ATOM 2060 C C . MET A 1 258 ? 5.644 9.920 -3.888 1.00 93.69 258 MET A C 1
ATOM 2062 O O . MET A 1 258 ? 6.261 10.363 -4.851 1.00 93.69 258 MET A O 1
ATOM 2066 N N . GLU A 1 259 ? 4.331 10.119 -3.730 1.00 95.25 259 GLU A N 1
ATOM 2067 C CA . GLU A 1 259 ? 3.491 10.886 -4.664 1.00 95.25 259 GLU A CA 1
ATOM 2068 C C . GLU A 1 259 ? 4.047 12.292 -4.868 1.00 95.25 259 GLU A C 1
ATOM 2070 O O . GLU A 1 259 ? 4.282 12.709 -6.002 1.00 95.25 259 GLU A O 1
ATOM 2075 N N . LYS A 1 260 ? 4.347 12.988 -3.766 1.00 91.88 260 LYS A N 1
ATOM 2076 C CA . LYS A 1 260 ? 4.934 14.328 -3.807 1.00 91.88 260 LYS A CA 1
ATOM 2077 C C . LYS A 1 260 ? 6.283 14.357 -4.512 1.00 91.88 260 LYS A C 1
ATOM 2079 O O . LYS A 1 260 ? 6.549 15.303 -5.248 1.00 91.88 260 LYS A O 1
ATOM 2084 N N . ALA A 1 261 ? 7.132 13.355 -4.284 1.00 92.44 261 ALA A N 1
ATOM 2085 C CA . ALA A 1 261 ? 8.436 13.281 -4.934 1.00 92.44 261 ALA A CA 1
ATOM 2086 C C . ALA A 1 261 ? 8.283 13.115 -6.455 1.00 92.44 261 ALA A C 1
ATOM 2088 O O . ALA A 1 261 ? 8.861 13.897 -7.205 1.00 92.44 261 ALA A O 1
ATOM 2089 N N . PHE A 1 262 ? 7.442 12.182 -6.913 1.00 94.44 262 PHE A N 1
ATOM 2090 C CA . PHE A 1 262 ? 7.156 12.008 -8.343 1.00 94.44 262 PHE A CA 1
ATOM 2091 C C . PHE A 1 262 ? 6.513 13.244 -8.974 1.00 94.44 262 PHE A C 1
ATOM 2093 O O . PHE A 1 262 ? 6.874 13.636 -10.078 1.00 94.44 262 PHE A O 1
ATOM 2100 N N . ARG A 1 263 ? 5.588 13.905 -8.271 1.00 92.88 263 ARG A N 1
ATOM 2101 C CA . ARG A 1 263 ? 4.956 15.127 -8.780 1.00 92.88 263 ARG A CA 1
ATOM 2102 C C . ARG A 1 263 ? 5.975 16.252 -8.971 1.00 92.88 263 ARG A C 1
ATOM 2104 O O . ARG A 1 263 ? 5.905 16.976 -9.957 1.00 92.88 263 ARG A O 1
ATOM 2111 N N . ARG A 1 264 ? 6.912 16.400 -8.029 1.00 89.94 264 ARG A N 1
ATOM 2112 C CA . ARG A 1 264 ? 7.910 17.481 -8.018 1.00 89.94 264 ARG A CA 1
ATOM 2113 C C . ARG A 1 264 ? 9.109 17.231 -8.919 1.00 89.94 264 ARG A C 1
ATOM 2115 O O . ARG A 1 264 ? 9.708 18.207 -9.358 1.00 89.94 264 ARG A O 1
ATOM 2122 N N . SER A 1 265 ? 9.459 15.980 -9.219 1.00 91.81 265 SER A N 1
ATOM 2123 C CA . SER A 1 265 ? 10.566 15.684 -10.140 1.00 91.81 265 SER A CA 1
ATOM 2124 C C . SER A 1 265 ? 10.301 16.200 -11.557 1.00 91.81 265 SER A C 1
ATOM 2126 O O . SER A 1 265 ? 11.241 16.533 -12.265 1.00 91.81 265 SER A O 1
ATOM 2128 N N . VAL A 1 266 ? 9.030 16.336 -11.947 1.00 89.38 266 VAL A N 1
ATOM 2129 C CA . VAL A 1 266 ? 8.615 16.824 -13.275 1.00 89.38 266 VAL A CA 1
ATOM 2130 C C . VAL A 1 266 ? 7.904 18.179 -13.250 1.00 89.38 266 VAL A C 1
ATOM 2132 O O . VAL A 1 266 ? 7.452 18.668 -14.288 1.00 89.38 266 VAL A O 1
ATOM 2135 N N . ASP A 1 267 ? 7.801 18.813 -12.080 1.00 86.12 267 ASP A N 1
ATOM 2136 C CA . ASP A 1 267 ? 7.171 20.124 -11.941 1.00 86.12 267 ASP A CA 1
ATOM 2137 C C . ASP A 1 267 ? 8.077 21.212 -12.528 1.00 86.12 267 ASP A C 1
ATOM 2139 O O . ASP A 1 267 ? 9.114 21.558 -11.961 1.00 86.12 267 ASP A O 1
ATOM 2143 N N . ARG A 1 268 ? 7.667 21.786 -13.664 1.00 81.31 268 ARG A N 1
ATOM 2144 C CA . ARG A 1 268 ? 8.409 22.851 -14.361 1.00 81.31 268 ARG A CA 1
ATOM 2145 C C . ARG A 1 268 ? 8.524 24.144 -13.555 1.00 81.31 268 ARG A C 1
ATOM 2147 O O . ARG A 1 268 ? 9.392 24.956 -13.858 1.00 81.31 268 ARG A O 1
ATOM 2154 N N . SER A 1 269 ? 7.646 24.354 -12.575 1.00 81.56 269 SER A N 1
ATOM 2155 C CA . SER A 1 269 ? 7.697 25.517 -11.685 1.00 81.56 269 SER A CA 1
ATOM 2156 C C . SER A 1 269 ? 8.663 25.324 -10.511 1.00 81.56 269 SER A C 1
ATOM 2158 O O . SER A 1 269 ? 9.049 26.300 -9.865 1.00 81.56 269 SER A O 1
ATOM 2160 N N . ALA A 1 270 ? 9.099 24.087 -10.256 1.00 80.44 270 ALA A N 1
ATOM 2161 C CA . ALA A 1 270 ? 10.058 23.779 -9.210 1.00 80.44 270 ALA A CA 1
ATOM 2162 C C . ALA A 1 270 ? 11.491 24.146 -9.628 1.00 80.44 270 ALA A C 1
ATOM 2164 O O . ALA A 1 270 ? 11.896 24.000 -10.781 1.00 80.44 270 ALA A O 1
ATOM 2165 N N . HIS A 1 271 ? 12.300 24.589 -8.663 1.00 84.62 271 HIS A N 1
ATOM 2166 C CA . HIS A 1 271 ? 13.729 24.810 -8.878 1.00 84.62 271 HIS A CA 1
ATOM 2167 C C . HIS A 1 271 ? 14.444 23.500 -9.247 1.00 84.62 271 HIS A C 1
ATOM 2169 O O . HIS A 1 271 ? 14.130 22.443 -8.699 1.00 84.62 271 HIS A O 1
ATOM 2175 N N . ALA A 1 272 ? 15.473 23.571 -10.098 1.00 85.75 272 ALA A N 1
ATOM 2176 C CA . ALA A 1 272 ? 16.241 22.395 -10.528 1.00 85.75 272 ALA A CA 1
ATOM 2177 C C . ALA A 1 272 ? 16.814 21.584 -9.345 1.00 85.75 272 ALA A C 1
ATOM 2179 O O . ALA A 1 272 ? 16.833 20.356 -9.370 1.00 85.75 272 ALA A O 1
ATOM 2180 N N . ALA A 1 273 ? 17.211 22.259 -8.259 1.00 84.25 273 ALA A N 1
ATOM 2181 C CA . ALA A 1 273 ? 17.648 21.595 -7.030 1.00 84.25 273 ALA A CA 1
ATOM 2182 C C . ALA A 1 273 ? 16.532 20.752 -6.377 1.00 84.25 273 ALA A C 1
ATOM 2184 O O . ALA A 1 273 ? 16.799 19.655 -5.887 1.00 84.25 273 ALA A O 1
ATOM 2185 N N . THR A 1 274 ? 15.282 21.228 -6.396 1.00 85.44 274 THR A N 1
ATOM 2186 C CA . THR A 1 274 ? 14.100 20.505 -5.893 1.00 85.44 274 THR A CA 1
ATOM 2187 C C . THR A 1 274 ? 13.791 19.279 -6.745 1.00 85.44 274 THR A C 1
ATOM 2189 O O . THR A 1 274 ? 13.527 18.206 -6.196 1.00 85.44 274 THR A O 1
ATOM 2192 N N . GLN A 1 275 ? 13.857 19.419 -8.072 1.00 88.19 275 GLN A N 1
ATOM 2193 C CA . GLN A 1 275 ? 13.674 18.307 -9.010 1.00 88.19 275 GLN A CA 1
ATOM 2194 C C . GLN A 1 275 ? 14.725 17.220 -8.754 1.00 88.19 275 GLN A C 1
ATOM 2196 O O . GLN A 1 275 ? 14.370 16.078 -8.471 1.00 88.19 275 GLN A O 1
ATOM 2201 N N . HIS A 1 276 ? 16.004 17.601 -8.685 1.00 87.75 276 HIS A N 1
ATOM 2202 C CA . HIS A 1 276 ? 17.102 16.670 -8.423 1.00 87.75 276 HIS A CA 1
ATOM 2203 C C . HIS A 1 276 ? 16.989 15.966 -7.058 1.00 87.75 276 HIS A C 1
ATOM 2205 O O . HIS A 1 276 ? 17.194 14.757 -6.943 1.00 87.75 276 HIS A O 1
ATOM 2211 N N . ARG A 1 277 ? 16.611 16.692 -5.994 1.00 88.06 277 ARG A N 1
ATOM 2212 C CA . ARG A 1 277 ? 16.341 16.085 -4.675 1.00 88.06 277 ARG A CA 1
ATOM 2213 C C . ARG A 1 277 ? 15.180 15.089 -4.735 1.00 88.06 277 ARG A C 1
ATOM 2215 O O . ARG A 1 277 ? 15.256 14.036 -4.103 1.00 88.06 277 ARG A O 1
ATOM 2222 N N . SER A 1 278 ? 14.136 15.398 -5.501 1.00 90.75 278 SER A N 1
ATOM 2223 C CA . SER A 1 278 ? 12.983 14.512 -5.701 1.00 90.75 278 SER A CA 1
ATOM 2224 C C . SER A 1 278 ? 13.372 13.235 -6.442 1.00 90.75 278 SER A C 1
ATOM 2226 O O . SER A 1 278 ? 13.037 12.144 -5.987 1.00 90.75 278 SER A O 1
ATOM 2228 N N . GLU A 1 279 ? 14.164 13.342 -7.508 1.00 90.31 279 GLU A N 1
ATOM 2229 C CA . GLU A 1 279 ? 14.719 12.189 -8.225 1.00 90.31 279 GLU A CA 1
ATOM 2230 C C . GLU A 1 279 ? 15.566 11.300 -7.305 1.00 90.31 279 GLU A C 1
ATOM 2232 O O . GLU A 1 279 ? 15.364 10.085 -7.252 1.00 90.31 279 GLU A O 1
ATOM 2237 N N . ASN A 1 280 ? 16.461 11.896 -6.513 1.00 87.81 280 ASN A N 1
ATOM 2238 C CA . ASN A 1 280 ? 17.284 11.161 -5.550 1.00 87.81 280 ASN A CA 1
ATOM 2239 C C . ASN A 1 280 ? 16.426 10.448 -4.491 1.00 87.81 280 ASN A C 1
ATOM 2241 O O . ASN A 1 280 ? 16.700 9.297 -4.130 1.00 87.81 280 ASN A O 1
ATOM 2245 N N . PHE A 1 281 ? 15.360 11.100 -4.015 1.00 88.50 281 PHE A N 1
ATOM 2246 C CA . PHE A 1 281 ? 14.407 10.507 -3.079 1.00 88.50 281 PHE A CA 1
ATOM 2247 C C . PHE A 1 281 ? 13.700 9.288 -3.685 1.00 88.50 281 PHE A C 1
ATOM 2249 O O . PHE A 1 281 ? 13.633 8.238 -3.036 1.00 88.50 281 PHE A O 1
ATOM 2256 N N . ILE A 1 282 ? 13.208 9.408 -4.925 1.00 91.31 282 ILE A N 1
ATOM 2257 C CA . ILE A 1 282 ? 12.558 8.317 -5.664 1.00 91.31 282 ILE A CA 1
ATOM 2258 C C . ILE A 1 282 ? 13.537 7.151 -5.813 1.00 91.31 282 ILE A C 1
ATOM 2260 O O . ILE A 1 282 ? 13.224 6.026 -5.416 1.00 91.31 282 ILE A O 1
ATOM 2264 N N . GLN A 1 283 ? 14.749 7.414 -6.309 1.00 87.81 283 GLN A N 1
ATOM 2265 C CA . GLN A 1 283 ? 15.771 6.389 -6.533 1.00 87.81 283 GLN A CA 1
ATOM 2266 C C . GLN A 1 283 ? 16.138 5.624 -5.252 1.00 87.81 283 GLN A C 1
ATOM 2268 O O . GLN A 1 283 ? 16.327 4.405 -5.305 1.00 87.81 283 GLN A O 1
ATOM 2273 N N . SER A 1 284 ? 16.197 6.316 -4.112 1.00 85.31 284 SER A N 1
ATOM 2274 C CA . SER A 1 284 ? 16.585 5.730 -2.821 1.00 85.31 284 SER A CA 1
ATOM 2275 C C . SER A 1 284 ? 15.464 4.908 -2.170 1.00 85.31 284 SER A C 1
ATOM 2277 O O . SER A 1 284 ? 15.726 3.893 -1.525 1.00 85.31 284 SER A O 1
ATOM 2279 N N . ASN A 1 285 ? 14.198 5.309 -2.341 1.00 88.56 285 ASN A N 1
ATOM 2280 C CA . ASN A 1 285 ? 13.083 4.720 -1.589 1.00 88.56 285 ASN A CA 1
ATOM 2281 C C . ASN A 1 285 ? 12.199 3.769 -2.397 1.00 88.56 285 ASN A C 1
ATOM 2283 O O . ASN A 1 285 ? 11.682 2.816 -1.813 1.00 88.56 285 ASN A O 1
ATOM 2287 N N . LEU A 1 286 ? 12.046 3.966 -3.713 1.00 92.69 286 LEU A N 1
ATOM 2288 C CA . LEU A 1 286 ? 11.087 3.228 -4.552 1.00 92.69 286 LEU A CA 1
ATOM 2289 C C . LEU A 1 286 ? 11.213 1.714 -4.372 1.00 92.69 286 LEU A C 1
ATOM 2291 O O . LEU A 1 286 ? 10.257 1.035 -3.999 1.00 92.69 286 LEU A O 1
ATOM 2295 N N . LEU A 1 287 ? 12.415 1.177 -4.582 1.00 91.56 287 LEU A N 1
ATOM 2296 C CA . LEU A 1 287 ? 12.650 -0.264 -4.487 1.00 91.56 287 LEU A CA 1
ATOM 2297 C C . LEU A 1 287 ? 12.503 -0.778 -3.052 1.00 91.56 287 LEU A C 1
ATOM 2299 O O . LEU A 1 287 ? 12.024 -1.892 -2.841 1.00 91.56 287 LEU A O 1
ATOM 2303 N N . GLY A 1 288 ? 12.884 0.038 -2.067 1.00 91.56 288 GLY A N 1
ATOM 2304 C CA . GLY A 1 288 ? 12.713 -0.275 -0.653 1.00 91.56 288 GLY A CA 1
ATOM 2305 C C . GLY A 1 288 ? 11.240 -0.404 -0.278 1.00 91.56 288 GLY A C 1
ATOM 2306 O O . GLY A 1 288 ? 10.872 -1.378 0.374 1.00 91.56 288 GLY A O 1
ATOM 2307 N N . MET A 1 289 ? 10.391 0.515 -0.742 1.00 93.56 289 MET A N 1
ATOM 2308 C CA . MET A 1 289 ? 8.941 0.496 -0.519 1.00 93.56 289 MET A CA 1
ATOM 2309 C C . MET A 1 289 ? 8.267 -0.724 -1.152 1.00 93.56 289 MET A C 1
ATOM 2311 O O . MET A 1 289 ? 7.429 -1.356 -0.506 1.00 93.56 289 MET A O 1
ATOM 2315 N N . LEU A 1 290 ? 8.683 -1.097 -2.370 1.00 94.19 290 LEU A N 1
ATOM 2316 C CA . LEU A 1 290 ? 8.225 -2.312 -3.058 1.00 94.19 290 LEU A CA 1
ATOM 2317 C C . LEU A 1 290 ? 8.728 -3.609 -2.398 1.00 94.19 290 LEU A C 1
ATOM 2319 O O . LEU A 1 290 ? 8.248 -4.694 -2.714 1.00 94.19 290 LEU A O 1
ATOM 2323 N N . GLY A 1 291 ? 9.680 -3.521 -1.468 1.00 91.44 291 GLY A N 1
ATOM 2324 C CA . GLY A 1 291 ? 10.172 -4.649 -0.682 1.00 91.44 291 GLY A CA 1
ATOM 2325 C C . GLY A 1 291 ? 11.418 -5.339 -1.237 1.00 91.44 291 GLY A C 1
ATOM 2326 O O . GLY A 1 291 ? 11.655 -6.511 -0.942 1.00 91.44 291 GLY A O 1
ATOM 2327 N N . TRP A 1 292 ? 12.234 -4.638 -2.029 1.00 90.69 292 TRP A N 1
ATOM 2328 C CA . TRP A 1 292 ? 13.535 -5.137 -2.474 1.00 90.69 292 TRP A CA 1
ATOM 2329 C C . TRP A 1 292 ? 14.540 -5.162 -1.316 1.00 90.69 292 TRP A C 1
ATOM 2331 O O . TRP A 1 292 ? 14.821 -4.133 -0.694 1.00 90.69 292 TRP A O 1
ATOM 2341 N N . ARG A 1 293 ? 15.128 -6.330 -1.020 1.00 82.44 293 ARG A N 1
ATOM 2342 C CA . ARG A 1 293 ? 16.034 -6.473 0.135 1.00 82.44 293 ARG A CA 1
ATOM 2343 C C . ARG A 1 293 ? 17.330 -5.675 -0.010 1.00 82.44 293 ARG A C 1
ATOM 2345 O O . ARG A 1 293 ? 17.821 -5.198 1.005 1.00 82.44 293 ARG A O 1
ATOM 2352 N N . LEU A 1 294 ? 17.849 -5.501 -1.224 1.00 75.56 294 LEU A N 1
ATOM 2353 C CA . LEU A 1 294 ? 19.105 -4.784 -1.483 1.00 75.56 294 LEU A CA 1
ATOM 2354 C C . LEU A 1 294 ? 18.917 -3.291 -1.784 1.00 75.56 294 LEU A C 1
ATOM 2356 O O . LEU A 1 294 ? 19.843 -2.665 -2.291 1.00 75.56 294 LEU A O 1
ATOM 2360 N N . ALA A 1 295 ? 17.741 -2.716 -1.502 1.00 74.19 295 ALA A N 1
ATOM 2361 C CA . ALA A 1 295 ? 17.498 -1.294 -1.721 1.00 74.19 295 ALA A CA 1
ATOM 2362 C C . ALA A 1 295 ? 18.550 -0.444 -0.982 1.00 74.19 295 ALA A C 1
ATOM 2364 O O . ALA A 1 295 ? 18.587 -0.480 0.253 1.00 74.19 295 ALA A O 1
ATOM 2365 N N . PRO A 1 296 ? 19.415 0.291 -1.708 1.00 51.91 296 PRO A N 1
ATOM 2366 C CA . PRO A 1 296 ? 20.434 1.113 -1.083 1.00 51.91 296 PRO A CA 1
ATOM 2367 C C . PRO A 1 296 ? 19.742 2.275 -0.370 1.00 51.91 296 PRO A C 1
ATOM 2369 O O . PRO A 1 296 ? 19.121 3.116 -1.008 1.00 51.91 296 PRO A O 1
ATOM 2372 N N . GLY A 1 297 ? 19.815 2.298 0.961 1.00 53.78 297 GLY A N 1
ATOM 2373 C CA . GLY A 1 297 ? 19.421 3.465 1.749 1.00 53.78 297 GLY A CA 1
ATOM 2374 C C . GLY A 1 297 ? 17.924 3.784 1.805 1.00 53.78 297 GLY A C 1
ATOM 2375 O O . GLY A 1 297 ? 17.595 4.955 1.971 1.00 53.78 297 GLY A O 1
ATOM 2376 N N . SER A 1 298 ? 17.010 2.802 1.718 1.00 54.81 298 SER A N 1
ATOM 2377 C CA . SER A 1 298 ? 15.591 3.082 2.014 1.00 54.81 298 SER A CA 1
ATOM 2378 C C . SER A 1 298 ? 15.494 3.739 3.392 1.00 54.81 298 SER A C 1
ATOM 2380 O O . SER A 1 298 ? 15.958 3.147 4.374 1.00 54.81 298 SER A O 1
ATOM 2382 N N . MET A 1 299 ? 14.934 4.944 3.474 1.00 56.75 299 MET A N 1
ATOM 2383 C CA . MET A 1 299 ? 14.963 5.734 4.699 1.00 56.75 299 MET A CA 1
ATOM 2384 C C . MET A 1 299 ? 14.062 5.101 5.765 1.00 56.75 299 MET A C 1
ATOM 2386 O O . MET A 1 299 ? 12.850 5.308 5.793 1.00 56.75 299 MET A O 1
ATOM 2390 N N . GLY A 1 300 ? 14.668 4.289 6.636 1.00 61.34 300 GLY A N 1
ATOM 2391 C CA . GLY A 1 300 ? 14.048 3.711 7.828 1.00 61.34 300 GLY A CA 1
ATOM 2392 C C . GLY A 1 300 ? 12.697 3.034 7.566 1.00 61.34 300 GLY A C 1
ATOM 2393 O O . GLY A 1 300 ? 12.617 1.970 6.950 1.00 61.34 300 GLY A O 1
ATOM 2394 N N . SER A 1 301 ? 11.633 3.665 8.062 1.00 72.31 301 SER A N 1
ATOM 2395 C CA . SER A 1 301 ? 10.267 3.135 8.167 1.00 72.31 301 SER A CA 1
ATOM 2396 C C . SER A 1 301 ? 9.510 2.961 6.851 1.00 72.31 301 SER A C 1
ATOM 2398 O O . SER A 1 301 ? 8.417 2.397 6.857 1.00 72.31 301 SER A O 1
ATOM 2400 N N . GLN A 1 302 ? 10.061 3.414 5.722 1.00 80.94 302 GLN A N 1
ATOM 2401 C CA . GLN A 1 302 ? 9.427 3.268 4.404 1.00 80.94 302 GLN A CA 1
ATOM 2402 C C . GLN A 1 302 ? 9.745 1.918 3.735 1.00 80.94 302 GLN A C 1
ATOM 2404 O O . GLN A 1 302 ? 9.138 1.559 2.725 1.00 80.94 302 GLN A O 1
ATOM 2409 N N . ARG A 1 303 ? 10.667 1.121 4.291 1.00 87.06 303 ARG A N 1
ATOM 2410 C CA . ARG A 1 303 ? 11.025 -0.192 3.736 1.00 87.06 303 ARG A CA 1
ATOM 2411 C C . ARG A 1 303 ? 9.878 -1.197 3.860 1.00 87.06 303 ARG A C 1
ATOM 2413 O O . ARG A 1 303 ? 9.251 -1.308 4.907 1.00 87.06 303 ARG A O 1
ATOM 2420 N N . ASN A 1 304 ? 9.658 -1.975 2.800 1.00 90.75 304 ASN A N 1
ATOM 2421 C CA . ASN A 1 304 ? 8.608 -2.987 2.649 1.00 90.75 304 ASN A CA 1
ATOM 2422 C C . ASN A 1 304 ? 7.171 -2.470 2.810 1.00 90.75 304 ASN A C 1
ATOM 2424 O O . ASN A 1 304 ? 6.246 -3.275 2.853 1.00 90.75 304 ASN A O 1
ATOM 2428 N N . VAL A 1 305 ? 6.959 -1.156 2.904 1.00 92.94 305 VAL A N 1
ATOM 2429 C CA . VAL A 1 305 ? 5.671 -0.611 3.339 1.00 92.94 305 VAL A CA 1
ATOM 2430 C C . VAL A 1 305 ? 4.517 -0.983 2.405 1.00 92.94 305 VAL A C 1
ATOM 2432 O O . VAL A 1 305 ? 3.446 -1.341 2.890 1.00 92.94 305 VAL A O 1
ATOM 2435 N N . LEU A 1 306 ? 4.741 -0.970 1.085 1.00 95.56 306 LEU A N 1
ATOM 2436 C CA . LEU A 1 306 ? 3.712 -1.315 0.102 1.00 95.56 306 LEU A CA 1
ATOM 2437 C C . LEU A 1 306 ? 3.457 -2.822 0.070 1.00 95.56 306 LEU A C 1
ATOM 2439 O O . LEU A 1 306 ? 2.312 -3.262 0.055 1.00 95.56 306 LEU A O 1
ATOM 2443 N N . ARG A 1 307 ? 4.527 -3.622 0.155 1.00 94.31 307 ARG A N 1
ATOM 2444 C CA . ARG A 1 307 ? 4.421 -5.082 0.260 1.00 94.31 307 ARG A CA 1
ATOM 2445 C C . ARG A 1 307 ? 3.597 -5.488 1.485 1.00 94.31 307 ARG A C 1
ATOM 2447 O O . ARG A 1 307 ? 2.684 -6.298 1.352 1.00 94.31 307 ARG A O 1
ATOM 2454 N N . ASP A 1 308 ? 3.925 -4.924 2.647 1.00 94.50 308 ASP A N 1
ATOM 2455 C CA . ASP A 1 308 ? 3.336 -5.288 3.935 1.00 94.50 308 ASP A CA 1
ATOM 2456 C C . ASP A 1 308 ? 1.884 -4.809 4.063 1.00 94.50 308 ASP A C 1
ATOM 2458 O O . ASP A 1 308 ? 1.056 -5.542 4.609 1.00 94.50 308 ASP A O 1
ATOM 2462 N N . VAL A 1 309 ? 1.559 -3.602 3.574 1.00 95.81 309 VAL A N 1
ATOM 2463 C CA . VAL A 1 309 ? 0.170 -3.114 3.584 1.00 95.81 309 VAL A CA 1
ATOM 2464 C C . VAL A 1 309 ? -0.695 -3.882 2.597 1.00 95.81 309 VAL A C 1
ATOM 2466 O O . VAL A 1 309 ? -1.833 -4.186 2.937 1.00 95.81 309 VAL A O 1
ATOM 2469 N N . LEU A 1 310 ? -0.168 -4.247 1.421 1.00 96.88 310 LEU A N 1
ATOM 2470 C CA . LEU A 1 310 ? -0.927 -5.026 0.450 1.00 96.88 310 LEU A CA 1
ATOM 2471 C C . LEU A 1 310 ? -1.304 -6.383 1.051 1.00 96.88 310 LEU A C 1
ATOM 2473 O O . LEU A 1 310 ? -2.475 -6.730 1.042 1.00 96.88 310 LEU A O 1
ATOM 2477 N N . THR A 1 311 ? -0.371 -7.077 1.713 1.00 95.62 311 THR A N 1
ATOM 2478 C CA . THR A 1 311 ? -0.683 -8.314 2.454 1.00 95.62 311 THR A CA 1
ATOM 2479 C C . THR A 1 311 ? -1.772 -8.102 3.503 1.00 95.62 311 THR A C 1
ATOM 2481 O O . THR A 1 311 ? -2.728 -8.871 3.561 1.00 95.62 311 THR A O 1
ATOM 2484 N N . THR A 1 312 ? -1.663 -7.045 4.315 1.00 95.94 312 THR A N 1
ATOM 2485 C CA . THR A 1 312 ? -2.692 -6.701 5.308 1.00 95.94 312 THR A CA 1
ATOM 2486 C C . THR A 1 312 ? -4.063 -6.506 4.647 1.00 95.94 312 THR A C 1
ATOM 2488 O O . THR A 1 312 ? -5.046 -7.086 5.105 1.00 95.94 312 THR A O 1
ATOM 2491 N N . LEU A 1 313 ? -4.141 -5.720 3.571 1.00 97.31 313 LEU A N 1
ATOM 2492 C CA . LEU A 1 313 ? -5.388 -5.414 2.867 1.00 97.31 313 LEU A CA 1
ATOM 2493 C C . LEU A 1 313 ? -5.977 -6.640 2.164 1.00 97.31 313 LEU A C 1
ATOM 2495 O O . LEU A 1 313 ? -7.188 -6.827 2.199 1.00 97.31 313 LEU A O 1
ATOM 2499 N N . GLU A 1 314 ? -5.150 -7.506 1.578 1.00 94.25 314 GLU A N 1
ATOM 2500 C CA . GLU A 1 314 ? -5.602 -8.751 0.954 1.00 94.25 314 GLU A CA 1
ATOM 2501 C C . GLU A 1 314 ? -6.195 -9.717 1.973 1.00 94.25 314 GLU A C 1
ATOM 2503 O O . GLU A 1 314 ? -7.270 -10.279 1.749 1.00 94.25 314 GLU A O 1
ATOM 2508 N N . VAL A 1 315 ? -5.525 -9.895 3.114 1.00 95.50 315 VAL A N 1
ATOM 2509 C CA . VAL A 1 315 ? -6.040 -10.744 4.189 1.00 95.50 315 VAL A CA 1
ATOM 2510 C C . VAL A 1 315 ? -7.353 -10.170 4.715 1.00 95.50 315 VAL A C 1
ATOM 2512 O O . VAL A 1 315 ? -8.328 -10.910 4.831 1.00 95.50 315 VAL A O 1
ATOM 2515 N N . LEU A 1 316 ? -7.441 -8.858 4.943 1.00 95.00 316 LEU A N 1
ATOM 2516 C CA . LEU A 1 316 ? -8.692 -8.205 5.342 1.00 95.00 316 LEU A CA 1
ATOM 2517 C C . LEU A 1 316 ? -9.792 -8.335 4.275 1.00 95.00 316 LEU A C 1
ATOM 2519 O O . LEU A 1 316 ? -10.942 -8.617 4.604 1.00 95.00 316 LEU A O 1
ATOM 2523 N N . GLY A 1 317 ? -9.454 -8.177 2.998 1.00 92.81 317 GLY A N 1
ATOM 2524 C CA . GLY A 1 317 ? -10.403 -8.203 1.887 1.00 92.81 317 GLY A CA 1
ATOM 2525 C C . GLY A 1 317 ? -10.921 -9.600 1.534 1.00 92.81 317 GLY A C 1
ATOM 2526 O O . GLY A 1 317 ? -12.022 -9.723 1.000 1.00 92.81 317 GLY A O 1
ATOM 2527 N N . THR A 1 318 ? -10.167 -10.660 1.831 1.00 91.88 318 THR A N 1
ATOM 2528 C CA . THR A 1 318 ? -10.533 -12.048 1.478 1.00 91.88 318 THR A CA 1
ATOM 2529 C C . THR A 1 318 ? -11.076 -12.857 2.651 1.00 91.88 318 THR A C 1
ATOM 2531 O O . THR A 1 318 ? -11.827 -13.804 2.437 1.00 91.88 318 THR A O 1
ATOM 2534 N N . THR A 1 319 ? -10.746 -12.485 3.889 1.00 94.56 319 THR A N 1
ATOM 2535 C CA . THR A 1 319 ? -11.224 -13.192 5.085 1.00 94.56 319 THR A CA 1
ATOM 2536 C C . THR A 1 319 ? -12.744 -13.082 5.233 1.00 94.56 319 THR A C 1
ATOM 2538 O O . THR A 1 319 ? -13.362 -12.076 4.860 1.00 94.56 319 THR A O 1
ATOM 2541 N N . ASP A 1 320 ? -13.364 -14.132 5.770 1.00 91.62 320 ASP A N 1
ATOM 2542 C CA . ASP A 1 320 ? -14.717 -14.054 6.308 1.00 91.62 320 ASP A CA 1
ATOM 2543 C C . ASP A 1 320 ? -14.653 -13.474 7.726 1.00 91.62 320 ASP A C 1
ATOM 2545 O O . ASP A 1 320 ? -14.153 -14.105 8.653 1.00 91.62 320 ASP A O 1
ATOM 2549 N N . TRP A 1 321 ? -15.125 -12.238 7.885 1.00 92.38 321 TRP A N 1
ATOM 2550 C CA . TRP A 1 321 ? -15.041 -11.500 9.147 1.00 92.38 321 TRP A CA 1
ATOM 2551 C C . TRP A 1 321 ? -15.942 -12.110 10.226 1.00 92.38 321 TRP A C 1
ATOM 2553 O O . TRP A 1 321 ? -15.684 -11.920 11.416 1.00 92.38 321 TRP A O 1
ATOM 2563 N N . ASP A 1 322 ? -16.957 -12.876 9.818 1.00 87.00 322 ASP A N 1
ATOM 2564 C CA . ASP A 1 322 ? -17.893 -13.523 10.728 1.00 87.00 322 ASP A CA 1
ATOM 2565 C C . ASP A 1 322 ? -17.376 -14.890 11.202 1.00 87.00 322 ASP A C 1
ATOM 2567 O O . ASP A 1 322 ? -17.772 -15.349 12.277 1.00 87.00 322 ASP A O 1
ATOM 2571 N N . CYS A 1 323 ? -16.465 -15.532 10.462 1.00 88.19 323 CYS A N 1
ATOM 2572 C CA . CYS A 1 323 ? -16.056 -16.919 10.699 1.00 88.19 323 CYS A CA 1
ATOM 2573 C C . CYS A 1 323 ? -14.580 -17.191 10.346 1.00 88.19 323 CYS A C 1
ATOM 2575 O O . CYS A 1 323 ? -14.279 -18.037 9.506 1.00 88.19 323 CYS A O 1
ATOM 2577 N N . PHE A 1 324 ? -13.644 -16.485 10.988 1.00 92.81 324 PHE A N 1
ATOM 2578 C CA . PHE A 1 324 ? -12.208 -16.729 10.813 1.00 92.81 324 PHE A CA 1
ATOM 2579 C C . PHE A 1 324 ? -11.557 -17.380 12.034 1.00 92.81 324 PHE A C 1
ATOM 2581 O O . PHE A 1 324 ? -11.879 -17.053 13.178 1.00 92.81 324 PHE A O 1
ATOM 2588 N N . GLU A 1 325 ? -10.557 -18.215 11.763 1.00 92.56 325 GLU A N 1
ATOM 2589 C CA . GLU A 1 325 ? -9.622 -18.733 12.756 1.00 92.56 325 GLU A CA 1
ATOM 2590 C C . GLU A 1 325 ? -8.377 -17.842 12.831 1.00 92.56 325 GLU A C 1
ATOM 2592 O O . GLU A 1 325 ? -7.808 -17.434 11.814 1.00 92.56 325 GLU A O 1
ATOM 2597 N N . GLU A 1 326 ? -7.921 -17.529 14.047 1.00 92.12 326 GLU A N 1
ATOM 2598 C CA . GLU A 1 326 ? -6.771 -16.632 14.242 1.00 92.12 326 GLU A CA 1
ATOM 2599 C C . GLU A 1 326 ? -5.491 -17.178 13.613 1.00 92.12 326 GLU A C 1
ATOM 2601 O O . GLU A 1 326 ? -4.735 -16.426 12.997 1.00 92.12 326 GLU A O 1
ATOM 2606 N N . LYS A 1 327 ? -5.266 -18.490 13.754 1.00 92.75 327 LYS A N 1
ATOM 2607 C CA . LYS A 1 327 ? -4.081 -19.176 13.227 1.00 92.75 327 LYS A CA 1
ATOM 2608 C C . LYS A 1 327 ? -4.008 -19.068 11.707 1.00 92.75 327 LYS A C 1
ATOM 2610 O O . LYS A 1 327 ? -2.936 -18.807 11.172 1.00 92.75 327 LYS A O 1
ATOM 2615 N N . ASP A 1 328 ? -5.144 -19.170 11.023 1.00 93.38 328 ASP A N 1
ATOM 2616 C CA . ASP A 1 328 ? -5.212 -19.084 9.562 1.00 93.38 328 ASP A CA 1
ATOM 2617 C C . ASP A 1 328 ? -4.980 -17.654 9.062 1.00 93.38 328 ASP A C 1
ATOM 2619 O O . ASP A 1 328 ? -4.373 -17.429 8.012 1.00 93.38 328 ASP A O 1
ATOM 2623 N N . VAL A 1 329 ? -5.458 -16.655 9.811 1.00 94.75 329 VAL A N 1
ATOM 2624 C CA . VAL A 1 329 ? -5.154 -15.244 9.536 1.00 94.75 329 VAL A CA 1
ATOM 2625 C C . VAL A 1 329 ? -3.659 -14.980 9.723 1.00 94.75 329 VAL A C 1
ATOM 2627 O O . VAL A 1 329 ? -3.040 -14.382 8.846 1.00 94.75 329 VAL A O 1
ATOM 2630 N N . GLN A 1 330 ? -3.064 -15.452 10.821 1.00 93.62 330 GLN A N 1
ATOM 2631 C CA . GLN A 1 330 ? -1.632 -15.292 11.094 1.00 93.62 330 GLN A CA 1
ATOM 2632 C C . GLN A 1 330 ? -0.768 -15.986 10.035 1.00 93.62 330 GLN A C 1
ATOM 2634 O O . GLN A 1 330 ? 0.119 -15.347 9.475 1.00 93.62 330 GLN A O 1
ATOM 2639 N N . ALA A 1 331 ? -1.086 -17.231 9.673 1.00 94.06 331 ALA A N 1
ATOM 2640 C CA . ALA A 1 331 ? -0.369 -17.975 8.640 1.00 94.06 331 ALA A CA 1
ATOM 2641 C C . ALA A 1 331 ? -0.377 -17.244 7.286 1.00 94.06 331 ALA A C 1
ATOM 2643 O O . ALA A 1 331 ? 0.657 -17.146 6.626 1.00 94.06 331 ALA A O 1
ATOM 2644 N N . ARG A 1 332 ? -1.517 -16.658 6.890 1.00 93.25 332 ARG A N 1
ATOM 2645 C CA . ARG A 1 332 ? -1.603 -15.842 5.664 1.00 93.25 332 ARG A CA 1
ATOM 2646 C C . ARG A 1 332 ? -0.814 -14.537 5.767 1.00 93.25 332 ARG A C 1
ATOM 2648 O O . ARG A 1 332 ? -0.174 -14.139 4.801 1.00 93.25 332 ARG A O 1
ATOM 2655 N N . MET A 1 333 ? -0.818 -13.887 6.931 1.00 93.81 333 MET A N 1
ATOM 2656 C CA . MET A 1 333 ? -0.012 -12.685 7.186 1.00 93.81 333 MET A CA 1
ATOM 2657 C C . MET A 1 333 ? 1.503 -12.957 7.178 1.00 93.81 333 MET A C 1
ATOM 2659 O O . MET A 1 333 ? 2.283 -12.034 6.931 1.00 93.81 333 MET A O 1
ATOM 2663 N N . GLU A 1 334 ? 1.916 -14.191 7.471 1.00 93.06 334 GLU A N 1
ATOM 2664 C CA . GLU A 1 334 ? 3.310 -14.651 7.515 1.00 93.06 334 GLU A CA 1
ATOM 2665 C C . GLU A 1 334 ? 3.772 -15.324 6.215 1.00 93.06 334 GLU A C 1
ATOM 2667 O O . GLU A 1 334 ? 4.955 -15.639 6.070 1.00 93.06 334 GLU A O 1
ATOM 2672 N N . GLN A 1 335 ? 2.877 -15.518 5.242 1.00 91.19 335 GLN A N 1
ATOM 2673 C CA . GLN A 1 335 ? 3.222 -16.127 3.965 1.00 91.19 335 GLN A CA 1
ATOM 2674 C C . GLN A 1 335 ? 4.211 -15.245 3.190 1.00 91.19 335 GLN A C 1
ATOM 2676 O O . GLN A 1 335 ? 3.870 -14.175 2.691 1.00 91.19 335 GLN A O 1
ATOM 2681 N N . THR A 1 336 ? 5.448 -15.726 3.045 1.00 87.69 336 THR A N 1
ATOM 2682 C CA . THR A 1 336 ? 6.536 -14.979 2.387 1.00 87.69 336 THR A CA 1
ATOM 2683 C C . THR A 1 336 ? 6.820 -15.413 0.952 1.00 87.69 336 THR A C 1
ATOM 2685 O O . THR A 1 336 ? 7.573 -14.725 0.260 1.00 87.69 336 THR A O 1
ATOM 2688 N N . GLY A 1 337 ? 6.231 -16.524 0.497 1.00 90.81 337 GLY A N 1
ATOM 2689 C CA . GLY A 1 337 ? 6.538 -17.136 -0.792 1.00 90.81 337 GLY A CA 1
ATOM 2690 C C . GLY A 1 337 ? 5.340 -17.815 -1.454 1.00 90.81 337 GLY A C 1
ATOM 2691 O O . GLY A 1 337 ? 4.511 -18.447 -0.795 1.00 90.81 337 GLY A O 1
ATOM 2692 N N . VAL A 1 338 ? 5.283 -17.692 -2.774 1.00 92.12 338 VAL A N 1
ATOM 2693 C CA . VAL A 1 338 ? 4.468 -18.478 -3.698 1.00 92.12 338 VAL A CA 1
ATOM 2694 C C . VAL A 1 338 ? 5.335 -18.810 -4.909 1.00 92.12 338 VAL A C 1
ATOM 2696 O O . VAL A 1 338 ? 6.001 -17.931 -5.460 1.00 92.12 338 VAL A O 1
ATOM 2699 N N . THR A 1 339 ? 5.352 -20.082 -5.305 1.00 93.00 339 THR A N 1
ATOM 2700 C CA . THR A 1 339 ? 6.072 -20.519 -6.505 1.00 93.00 339 THR A CA 1
ATOM 2701 C C . THR A 1 339 ? 5.273 -20.132 -7.740 1.00 93.00 339 THR A C 1
ATOM 2703 O O . THR A 1 339 ? 4.071 -20.383 -7.814 1.00 93.00 339 THR A O 1
ATOM 2706 N N . VAL A 1 340 ? 5.938 -19.504 -8.703 1.00 92.50 340 VAL A N 1
ATOM 2707 C CA . VAL A 1 340 ? 5.344 -18.972 -9.927 1.00 92.50 340 VAL A CA 1
ATOM 2708 C C . VAL A 1 340 ? 6.225 -19.347 -11.105 1.00 92.50 340 VAL A C 1
ATOM 2710 O O . VAL A 1 340 ? 7.449 -19.243 -11.032 1.00 92.50 340 VAL A O 1
ATOM 2713 N N . ARG A 1 341 ? 5.601 -19.739 -12.214 1.00 93.12 341 ARG A N 1
ATOM 2714 C CA . ARG A 1 341 ? 6.302 -19.965 -13.476 1.00 93.12 341 ARG A CA 1
ATOM 2715 C C . ARG A 1 341 ? 6.241 -18.716 -14.341 1.00 93.12 341 ARG A C 1
ATOM 2717 O O . ARG A 1 341 ? 5.155 -18.256 -14.684 1.00 93.12 341 ARG A O 1
ATOM 2724 N N . PHE A 1 342 ? 7.396 -18.211 -14.740 1.00 91.88 342 PHE A N 1
ATOM 2725 C CA . PHE A 1 342 ? 7.525 -17.137 -15.713 1.00 91.88 342 PHE A CA 1
ATOM 2726 C C . PHE A 1 342 ? 7.721 -17.713 -17.110 1.00 91.88 342 PHE A C 1
ATOM 2728 O O . PHE A 1 342 ? 8.495 -18.649 -17.307 1.00 91.88 342 PHE A O 1
ATOM 2735 N N . VAL A 1 343 ? 7.017 -17.143 -18.084 1.00 91.12 343 VAL A N 1
ATOM 2736 C CA . VAL A 1 343 ? 7.180 -17.441 -19.510 1.00 91.12 343 VAL A CA 1
ATOM 2737 C C . VAL A 1 343 ? 7.407 -16.124 -20.237 1.00 91.12 343 VAL A C 1
ATOM 27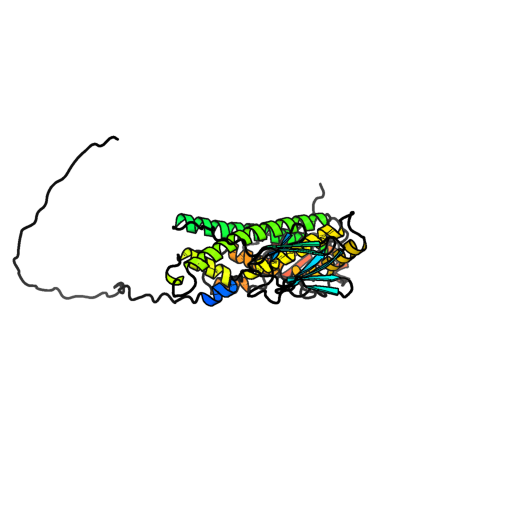39 O O . VAL A 1 343 ? 6.532 -15.268 -20.221 1.00 91.12 343 VAL A O 1
ATOM 2742 N N . LYS A 1 344 ? 8.564 -15.942 -20.868 1.00 89.94 344 LYS A N 1
ATOM 2743 C CA . LYS A 1 344 ? 8.848 -14.781 -21.721 1.00 89.94 344 LYS A CA 1
ATOM 2744 C C . LYS A 1 344 ? 8.533 -15.133 -23.169 1.00 89.94 344 LYS A C 1
ATOM 2746 O O . LYS A 1 344 ? 9.104 -16.097 -23.674 1.00 89.94 344 LYS A O 1
ATOM 2751 N N . GLU A 1 345 ? 7.697 -14.347 -23.840 1.00 87.94 345 GLU A N 1
ATOM 2752 C CA . GLU A 1 345 ? 7.540 -14.436 -25.298 1.00 87.94 345 GLU A CA 1
ATOM 2753 C C . GLU A 1 345 ? 8.754 -13.834 -26.018 1.00 87.94 345 GLU A C 1
ATOM 2755 O O . GLU A 1 345 ? 9.413 -12.935 -25.486 1.00 87.94 345 GLU A O 1
ATOM 2760 N N . ALA A 1 346 ? 9.064 -14.323 -27.223 1.00 83.81 346 ALA A N 1
ATOM 2761 C CA . ALA A 1 346 ? 10.253 -13.944 -27.995 1.00 83.81 346 ALA A CA 1
ATOM 2762 C C . ALA A 1 346 ? 10.436 -12.419 -28.117 1.00 83.81 346 ALA A C 1
ATOM 2764 O O . ALA A 1 346 ? 11.531 -11.915 -27.844 1.00 83.81 346 ALA A O 1
ATOM 2765 N N . ASP A 1 347 ? 9.343 -11.697 -28.368 1.00 83.38 347 ASP A N 1
ATOM 2766 C CA . ASP A 1 347 ? 9.334 -10.252 -28.630 1.00 83.38 347 ASP A CA 1
ATOM 2767 C C . ASP A 1 347 ? 9.327 -9.382 -27.366 1.00 83.38 347 ASP A C 1
ATOM 2769 O O . ASP A 1 347 ? 9.513 -8.165 -27.433 1.00 83.38 347 ASP A O 1
ATOM 2773 N N . PHE A 1 348 ? 9.151 -9.978 -26.181 1.00 85.88 348 PHE A N 1
ATOM 2774 C CA . PHE A 1 348 ? 9.207 -9.217 -24.937 1.00 85.88 348 PHE A CA 1
ATOM 2775 C C . PHE A 1 348 ? 10.635 -8.745 -24.633 1.00 85.88 348 PHE A C 1
ATOM 2777 O O . PHE A 1 348 ? 11.600 -9.519 -24.692 1.00 85.88 348 PHE A O 1
ATOM 2784 N N . THR A 1 349 ? 10.765 -7.479 -24.234 1.00 84.69 349 THR A N 1
ATOM 2785 C CA . THR A 1 349 ? 12.046 -6.832 -23.940 1.00 84.69 349 THR A CA 1
ATOM 2786 C C . THR A 1 349 ? 12.842 -7.596 -22.877 1.00 84.69 349 THR A C 1
ATOM 2788 O O . THR A 1 349 ? 12.480 -7.614 -21.696 1.00 84.69 349 THR A O 1
ATOM 2791 N N . ILE A 1 350 ? 13.986 -8.164 -23.276 1.00 81.88 350 ILE A N 1
ATOM 2792 C CA . ILE A 1 350 ? 14.837 -8.957 -22.377 1.00 81.88 350 ILE A CA 1
ATOM 2793 C C . ILE A 1 350 ? 15.338 -8.142 -21.181 1.00 81.88 350 ILE A C 1
ATOM 2795 O O . ILE A 1 350 ? 15.306 -8.614 -20.049 1.00 81.88 350 ILE A O 1
ATOM 2799 N N . TRP A 1 351 ? 15.691 -6.874 -21.397 1.00 82.62 351 TRP A N 1
ATOM 2800 C CA . TRP A 1 351 ? 16.149 -5.967 -20.343 1.00 82.62 351 TRP A CA 1
ATOM 2801 C C . TRP A 1 351 ? 15.117 -5.755 -19.233 1.00 82.62 351 TRP A C 1
ATOM 2803 O O . TRP A 1 351 ? 15.456 -5.753 -18.047 1.00 82.62 351 TRP A O 1
ATOM 2813 N N . THR A 1 352 ? 13.851 -5.590 -19.620 1.00 86.75 352 THR A N 1
ATOM 2814 C CA . THR A 1 352 ? 12.733 -5.409 -18.690 1.00 86.75 352 THR A CA 1
ATOM 2815 C C . THR A 1 352 ? 12.533 -6.671 -17.858 1.00 86.75 352 THR A C 1
ATOM 2817 O O . THR A 1 352 ? 12.451 -6.583 -16.631 1.00 86.75 352 THR A O 1
ATOM 2820 N N . GLN A 1 353 ? 12.553 -7.849 -18.498 1.00 87.31 353 GLN A N 1
ATOM 2821 C CA . GLN A 1 353 ? 12.504 -9.127 -17.786 1.00 87.31 353 GLN A CA 1
ATOM 2822 C C . GLN A 1 353 ? 13.667 -9.243 -16.796 1.00 87.31 353 GLN A C 1
ATOM 2824 O O . GLN A 1 353 ? 13.433 -9.501 -15.623 1.00 87.31 353 GLN A O 1
ATOM 2829 N N . GLN A 1 354 ? 14.908 -9.012 -17.222 1.00 86.19 354 GLN A N 1
ATOM 2830 C CA . GLN A 1 354 ? 16.085 -9.164 -16.363 1.00 86.19 354 GLN A CA 1
ATOM 2831 C C . GLN A 1 354 ? 16.020 -8.294 -15.109 1.00 86.19 354 GLN A C 1
ATOM 2833 O O . GLN A 1 354 ? 16.245 -8.776 -13.997 1.00 86.19 354 GLN A O 1
ATOM 2838 N N . LYS A 1 355 ? 15.692 -7.006 -15.263 1.00 88.75 355 LYS A N 1
ATOM 2839 C CA . LYS A 1 355 ? 15.551 -6.091 -14.123 1.00 88.75 355 LYS A CA 1
ATOM 2840 C C . LYS A 1 355 ? 14.422 -6.531 -13.192 1.00 88.75 355 LYS A C 1
ATOM 2842 O O . LYS A 1 355 ? 14.603 -6.501 -11.975 1.00 88.75 355 LYS A O 1
ATOM 2847 N N . MET A 1 356 ? 13.295 -6.979 -13.744 1.00 91.00 356 MET A N 1
ATOM 2848 C CA . MET A 1 356 ? 12.187 -7.529 -12.964 1.00 91.00 356 MET A CA 1
ATOM 2849 C C . MET A 1 356 ? 12.614 -8.783 -12.187 1.00 91.00 356 MET A C 1
ATOM 2851 O O . MET A 1 356 ? 12.435 -8.838 -10.974 1.00 91.00 356 MET A O 1
ATOM 2855 N N . MET A 1 357 ? 13.244 -9.758 -12.842 1.00 90.62 357 MET A N 1
ATOM 2856 C CA . MET A 1 357 ? 13.703 -10.996 -12.203 1.00 90.62 357 MET A CA 1
ATOM 2857 C C . MET A 1 357 ? 14.739 -10.714 -11.114 1.00 90.62 357 MET A C 1
ATOM 2859 O O . MET A 1 357 ? 14.638 -11.244 -10.011 1.00 90.62 357 MET A O 1
ATOM 2863 N N . ARG A 1 358 ? 15.681 -9.793 -11.351 1.00 89.88 358 ARG A N 1
ATOM 2864 C CA . ARG A 1 358 ? 16.653 -9.351 -10.337 1.00 89.88 358 ARG A CA 1
ATOM 2865 C C . ARG A 1 358 ? 15.986 -8.662 -9.148 1.00 89.88 358 ARG A C 1
ATOM 2867 O O . ARG A 1 358 ? 16.413 -8.873 -8.011 1.00 89.88 358 ARG A O 1
ATOM 2874 N N . PHE A 1 359 ? 14.936 -7.873 -9.374 1.00 92.25 359 PHE A N 1
ATOM 2875 C CA . PHE A 1 359 ? 14.127 -7.317 -8.290 1.00 92.25 359 PHE A CA 1
ATOM 2876 C C . PHE A 1 359 ? 13.491 -8.435 -7.446 1.00 92.25 359 PHE A C 1
ATOM 2878 O O . PHE A 1 359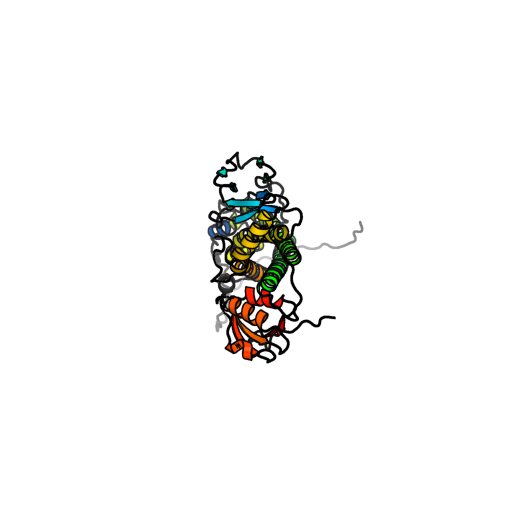 ? 13.672 -8.451 -6.224 1.00 92.25 359 PHE A O 1
ATOM 2885 N N . LEU A 1 360 ? 12.819 -9.393 -8.093 1.00 92.31 360 LEU A N 1
ATOM 2886 C CA . LEU A 1 360 ? 12.120 -10.502 -7.433 1.00 92.31 360 LEU A CA 1
ATOM 2887 C C . LEU A 1 360 ? 13.082 -11.414 -6.659 1.00 92.31 360 LEU A C 1
ATOM 2889 O O . LEU A 1 360 ? 12.831 -11.749 -5.506 1.00 92.31 360 LEU A O 1
ATOM 2893 N N . GLN A 1 361 ? 14.239 -11.721 -7.245 1.00 89.62 361 GLN A N 1
ATOM 2894 C CA . GLN A 1 361 ? 15.301 -12.523 -6.631 1.00 89.62 361 GLN A CA 1
ATOM 2895 C C . GLN A 1 361 ? 16.146 -11.740 -5.614 1.00 89.62 361 GLN A C 1
ATOM 2897 O O . GLN A 1 361 ? 17.107 -12.275 -5.060 1.00 89.62 361 GLN A O 1
ATOM 2902 N N . HIS A 1 362 ? 15.838 -10.460 -5.383 1.00 88.62 362 HIS A N 1
ATOM 2903 C CA . HIS A 1 362 ? 16.605 -9.572 -4.513 1.00 88.62 362 HIS A CA 1
ATOM 2904 C C . HIS A 1 362 ? 18.108 -9.504 -4.850 1.00 88.62 362 HIS A C 1
ATOM 2906 O O . HIS A 1 362 ? 18.951 -9.453 -3.958 1.00 88.62 362 HIS A O 1
ATOM 2912 N N . ARG A 1 363 ? 18.443 -9.477 -6.143 1.00 86.69 363 ARG A N 1
ATOM 2913 C CA . ARG A 1 363 ? 19.806 -9.336 -6.683 1.00 86.69 363 ARG A CA 1
ATOM 2914 C C . ARG A 1 363 ? 20.033 -7.931 -7.228 1.00 86.69 363 ARG A C 1
ATOM 2916 O O . ARG A 1 363 ? 19.077 -7.261 -7.602 1.00 86.69 363 ARG A O 1
ATOM 2923 N N . SER A 1 364 ? 21.297 -7.503 -7.328 1.00 82.50 364 SER A N 1
ATOM 2924 C CA . SER A 1 364 ? 21.672 -6.205 -7.918 1.00 82.50 364 SER A CA 1
ATOM 2925 C C . SER A 1 364 ? 21.038 -6.004 -9.298 1.00 82.50 364 SER A C 1
ATOM 2927 O O . SER A 1 364 ? 21.215 -6.844 -10.183 1.00 82.50 364 SER A O 1
ATOM 2929 N N . LEU A 1 365 ? 20.349 -4.869 -9.484 1.00 80.19 365 LEU A N 1
ATOM 2930 C CA . LEU A 1 365 ? 19.692 -4.496 -10.745 1.00 80.19 365 LEU A CA 1
ATOM 2931 C C . LEU A 1 365 ? 20.665 -4.035 -11.841 1.00 80.19 365 LEU A C 1
ATOM 2933 O O . LEU A 1 365 ? 20.264 -3.949 -12.996 1.00 80.19 365 LEU A O 1
ATOM 2937 N N . ARG A 1 366 ? 21.910 -3.679 -11.488 1.00 71.88 366 ARG A N 1
ATOM 2938 C CA . ARG A 1 366 ? 22.898 -3.111 -12.429 1.00 71.88 366 ARG A CA 1
ATOM 2939 C C . ARG A 1 366 ? 23.740 -4.163 -13.151 1.00 71.88 366 ARG A C 1
ATOM 2941 O O . ARG A 1 366 ? 24.418 -3.825 -14.113 1.00 71.88 366 ARG A O 1
ATOM 2948 N N . ALA A 1 367 ? 23.752 -5.403 -12.669 1.00 64.38 367 ALA A N 1
ATOM 2949 C CA . ALA A 1 367 ? 24.587 -6.437 -13.263 1.00 64.38 367 ALA A CA 1
ATOM 2950 C C . ALA A 1 367 ? 23.954 -6.948 -14.564 1.00 64.38 367 ALA A C 1
ATOM 2952 O O . ALA A 1 367 ? 22.829 -7.440 -14.575 1.00 64.38 367 ALA A O 1
ATOM 2953 N N . LEU A 1 368 ? 24.705 -6.804 -15.649 1.00 61.28 368 LEU A N 1
ATOM 2954 C CA . LEU A 1 368 ? 24.446 -7.424 -16.940 1.00 61.28 368 LEU A CA 1
ATOM 2955 C C . LEU A 1 368 ? 24.815 -8.903 -16.841 1.00 61.28 368 LEU A C 1
ATOM 2957 O O . LEU A 1 368 ? 25.918 -9.206 -16.393 1.00 61.28 368 LEU A O 1
ATOM 2961 N N . ASP A 1 369 ? 23.916 -9.804 -17.238 1.00 64.25 369 ASP A N 1
ATOM 2962 C CA . ASP A 1 369 ? 24.278 -11.205 -17.461 1.00 64.25 369 ASP A CA 1
ATOM 2963 C C . ASP A 1 369 ? 24.523 -11.426 -18.966 1.00 64.25 369 ASP A C 1
ATOM 2965 O O . ASP A 1 369 ? 23.566 -11.419 -19.748 1.00 64.25 369 ASP A O 1
ATOM 2969 N N . PRO A 1 370 ? 25.786 -11.592 -19.406 1.00 61.91 370 PRO A N 1
ATOM 2970 C CA . PRO A 1 370 ? 26.110 -11.806 -20.813 1.00 61.91 370 PRO A CA 1
ATOM 2971 C C . PRO A 1 370 ? 25.507 -13.093 -21.392 1.00 61.91 370 PRO A C 1
ATOM 2973 O O . PRO A 1 370 ? 25.319 -13.172 -22.605 1.00 61.91 370 PRO A O 1
ATOM 2976 N N . ALA A 1 371 ? 25.217 -14.101 -20.559 1.00 63.50 371 ALA A N 1
ATOM 2977 C CA . ALA A 1 371 ? 24.604 -15.349 -21.008 1.00 63.50 371 ALA A CA 1
ATOM 2978 C C . ALA A 1 371 ? 23.133 -15.141 -21.384 1.00 63.50 371 ALA A C 1
ATOM 2980 O O . ALA A 1 371 ? 22.664 -15.698 -22.373 1.00 63.50 371 ALA A O 1
ATOM 2981 N N . GLU A 1 372 ? 22.429 -14.281 -20.652 1.00 59.34 372 GLU A N 1
ATOM 2982 C CA . GLU A 1 372 ? 21.033 -13.962 -20.931 1.00 59.34 372 GLU A CA 1
ATOM 2983 C C . GLU A 1 372 ? 20.887 -13.057 -22.165 1.00 59.34 372 GLU A C 1
ATOM 2985 O O . GLU A 1 372 ? 19.949 -13.244 -22.926 1.00 59.34 372 GLU A O 1
ATOM 2990 N N . VAL A 1 373 ? 21.841 -12.161 -22.464 1.00 63.34 373 VAL A N 1
ATOM 2991 C CA . VAL A 1 373 ? 21.820 -11.354 -23.712 1.00 63.34 373 VAL A CA 1
ATOM 2992 C C . VAL A 1 373 ? 21.784 -12.237 -24.970 1.00 63.34 373 VAL A C 1
ATOM 2994 O O . VAL A 1 373 ? 21.162 -11.867 -25.964 1.00 63.34 373 VAL A O 1
ATOM 2997 N N . ARG A 1 374 ? 22.385 -13.434 -24.922 1.00 63.81 374 ARG A N 1
ATOM 2998 C CA . ARG A 1 374 ? 22.354 -14.409 -26.030 1.00 63.81 374 ARG A CA 1
ATOM 2999 C C . ARG A 1 374 ? 20.967 -15.014 -26.275 1.00 63.81 374 ARG A C 1
ATOM 3001 O O . ARG A 1 374 ? 20.756 -15.596 -27.332 1.00 63.81 374 ARG A O 1
ATOM 3008 N N . LEU A 1 375 ? 20.042 -14.871 -25.325 1.00 65.75 375 LEU A N 1
ATOM 3009 C CA . LEU A 1 375 ? 18.653 -15.335 -25.408 1.00 65.75 375 LEU A CA 1
ATOM 3010 C C . LEU A 1 375 ? 17.703 -14.247 -25.942 1.00 65.75 375 LEU A C 1
ATOM 3012 O O . LEU A 1 375 ? 16.482 -14.422 -25.924 1.00 65.75 375 LEU A O 1
ATOM 3016 N N . ALA A 1 376 ? 18.226 -13.100 -26.392 1.00 69.25 376 ALA A N 1
ATOM 3017 C CA . ALA A 1 376 ? 17.413 -12.074 -27.036 1.00 69.25 376 ALA A CA 1
ATOM 3018 C C . ALA A 1 376 ? 16.669 -12.665 -28.250 1.00 69.25 376 ALA A C 1
ATOM 3020 O O . ALA A 1 376 ? 17.265 -13.348 -29.079 1.00 69.25 376 ALA A O 1
ATOM 3021 N N . GLY A 1 377 ? 15.357 -12.424 -28.334 1.00 71.38 377 GLY A N 1
ATOM 3022 C CA . GLY A 1 377 ? 14.497 -12.989 -29.382 1.00 71.38 377 GLY A CA 1
ATOM 3023 C C . GLY A 1 377 ? 14.093 -14.457 -29.185 1.00 71.38 377 GLY A C 1
ATOM 3024 O O . GLY A 1 377 ? 13.438 -15.015 -30.057 1.00 71.38 377 GLY A O 1
ATOM 3025 N N . GLN A 1 378 ? 14.447 -15.098 -28.064 1.00 80.31 378 GLN A N 1
ATOM 3026 C CA . GLN A 1 378 ? 14.027 -16.470 -27.751 1.00 80.31 378 GLN A CA 1
ATOM 3027 C C . GLN A 1 378 ? 12.977 -16.499 -26.642 1.00 80.31 378 GLN A C 1
ATOM 3029 O O . GLN A 1 378 ? 12.993 -15.667 -25.733 1.00 80.31 378 GLN A O 1
ATOM 3034 N N . GLU A 1 379 ? 12.076 -17.481 -26.684 1.00 84.88 379 GLU A N 1
ATOM 3035 C CA . GLU A 1 379 ? 11.211 -17.769 -25.542 1.00 84.88 379 GLU A CA 1
ATOM 3036 C C . GLU A 1 379 ? 12.027 -18.328 -24.373 1.00 84.88 379 GLU A C 1
ATOM 3038 O O . GLU A 1 379 ? 12.923 -19.152 -24.559 1.00 84.88 379 GLU A O 1
ATOM 3043 N N . SER A 1 380 ? 11.689 -17.923 -23.150 1.00 84.62 380 SER A N 1
ATOM 3044 C CA . SER A 1 380 ? 12.318 -18.466 -21.943 1.00 84.62 380 SER A CA 1
ATOM 3045 C C . SER A 1 380 ? 11.285 -18.851 -20.894 1.00 84.62 380 SER A C 1
ATOM 3047 O O . SER A 1 380 ? 10.182 -18.302 -20.838 1.00 84.62 380 SER A O 1
ATOM 3049 N N . ARG A 1 381 ? 11.635 -19.844 -20.071 1.00 88.38 381 ARG A N 1
ATOM 3050 C CA . ARG A 1 381 ? 10.804 -20.332 -18.968 1.00 88.38 381 ARG A CA 1
ATOM 3051 C C . ARG A 1 381 ? 11.649 -20.426 -17.709 1.00 88.38 381 ARG A C 1
ATOM 3053 O O . ARG A 1 381 ? 12.744 -20.979 -17.755 1.00 88.38 381 ARG A O 1
ATOM 3060 N N . SER A 1 382 ? 11.130 -19.924 -16.598 1.00 87.94 382 SER A N 1
ATOM 3061 C CA . SER A 1 382 ? 11.761 -20.066 -15.285 1.00 87.94 382 SER A CA 1
ATOM 3062 C C . SER A 1 382 ? 10.714 -20.249 -14.193 1.00 87.94 382 SER A C 1
ATOM 3064 O O . SER A 1 382 ? 9.537 -19.944 -14.386 1.00 87.94 382 SER A O 1
ATOM 3066 N N . GLU A 1 383 ? 11.132 -20.776 -13.048 1.00 92.06 383 GLU A N 1
ATOM 3067 C CA . GLU A 1 383 ? 10.295 -20.911 -11.858 1.00 92.06 383 GLU A CA 1
ATOM 3068 C C . GLU A 1 383 ? 10.945 -20.139 -10.715 1.00 92.06 383 GLU A C 1
ATOM 3070 O O . GLU A 1 383 ? 12.142 -20.269 -10.474 1.00 92.06 383 GLU A O 1
ATOM 3075 N N . GLU A 1 384 ? 10.160 -19.319 -10.023 1.00 91.56 384 GLU A N 1
ATOM 3076 C CA . GLU A 1 384 ? 10.641 -18.466 -8.939 1.00 91.56 384 GLU A CA 1
ATOM 3077 C C . GLU A 1 384 ? 9.703 -18.538 -7.742 1.00 91.56 384 GLU A C 1
ATOM 3079 O O . GLU A 1 384 ? 8.484 -18.609 -7.898 1.00 91.56 384 GLU A O 1
ATOM 3084 N N . SER A 1 385 ? 10.266 -18.436 -6.540 1.00 93.00 385 SER A N 1
ATOM 3085 C CA . SER A 1 385 ? 9.489 -18.190 -5.326 1.00 93.00 385 SER A CA 1
ATOM 3086 C C . SER A 1 385 ? 9.471 -16.692 -5.039 1.00 93.00 385 SER A C 1
ATOM 3088 O O . SER A 1 385 ? 10.519 -16.093 -4.789 1.00 93.00 385 SER A O 1
ATOM 3090 N N . ILE A 1 386 ? 8.288 -16.080 -5.100 1.00 94.00 386 ILE A N 1
ATOM 3091 C CA . ILE A 1 386 ? 8.099 -14.633 -4.920 1.00 94.00 386 ILE A CA 1
ATOM 3092 C C . ILE A 1 386 ? 7.095 -14.339 -3.810 1.00 94.00 386 ILE A C 1
ATOM 3094 O O . ILE A 1 386 ? 6.299 -15.194 -3.436 1.00 94.00 386 ILE A O 1
ATOM 3098 N N . HIS A 1 387 ? 7.087 -13.113 -3.290 1.00 93.50 387 HIS A N 1
ATOM 3099 C CA . HIS A 1 387 ? 6.094 -12.721 -2.291 1.00 93.50 387 HIS A CA 1
ATOM 3100 C C . HIS A 1 387 ? 4.675 -12.681 -2.899 1.00 93.50 387 HIS A C 1
ATOM 3102 O O . HIS A 1 387 ? 4.535 -12.198 -4.027 1.00 93.50 387 HIS A O 1
ATOM 3108 N N . PRO A 1 388 ? 3.606 -13.064 -2.171 1.00 93.50 388 PRO A N 1
ATOM 3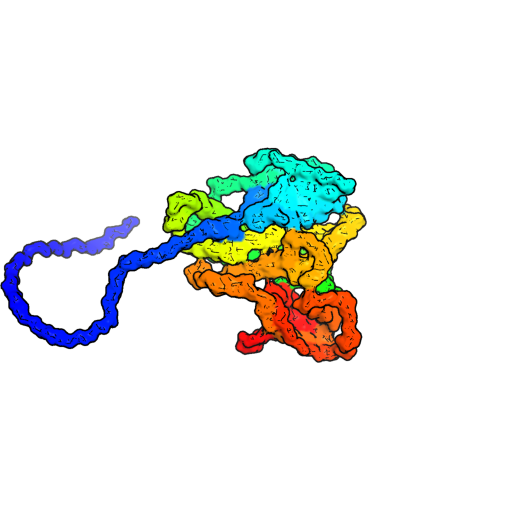109 C CA . PRO A 1 388 ? 2.227 -12.948 -2.667 1.00 93.50 388 PRO A CA 1
ATOM 3110 C C . PRO A 1 388 ? 1.862 -11.537 -3.164 1.00 93.50 388 PRO A C 1
ATOM 3112 O O . PRO A 1 388 ? 1.355 -11.377 -4.272 1.00 93.50 388 PRO A O 1
ATOM 3115 N N . SER A 1 389 ? 2.246 -10.494 -2.419 1.00 94.69 389 SER A N 1
ATOM 3116 C CA . SER A 1 389 ? 2.077 -9.093 -2.847 1.00 94.69 389 SER A CA 1
ATOM 3117 C C . SER A 1 389 ? 2.792 -8.778 -4.168 1.00 94.69 389 SER A C 1
ATOM 3119 O O . SER A 1 389 ? 2.303 -7.975 -4.959 1.00 94.69 389 SER A O 1
ATOM 3121 N N . HIS A 1 390 ? 3.952 -9.398 -4.429 1.00 96.12 390 HIS A N 1
ATOM 3122 C CA . HIS A 1 390 ? 4.655 -9.232 -5.705 1.00 96.12 390 HIS A CA 1
ATOM 3123 C C . HIS A 1 390 ? 3.929 -9.948 -6.836 1.00 96.12 390 HIS A C 1
ATOM 3125 O O . HIS A 1 390 ? 3.820 -9.379 -7.913 1.00 96.12 390 HIS A O 1
ATOM 3131 N N . LEU A 1 391 ? 3.374 -11.140 -6.597 1.00 95.19 391 LEU A N 1
ATOM 3132 C CA . LEU A 1 391 ? 2.519 -11.815 -7.574 1.00 95.19 391 LEU A CA 1
ATOM 3133 C C . LEU A 1 391 ? 1.324 -10.934 -7.965 1.00 95.19 391 LEU A C 1
ATOM 3135 O O . LEU A 1 391 ? 1.061 -10.764 -9.153 1.00 95.19 391 LEU A O 1
ATOM 3139 N N . ARG A 1 392 ? 0.623 -10.340 -6.992 1.00 94.81 392 ARG A N 1
ATOM 3140 C CA . ARG A 1 392 ? -0.504 -9.440 -7.278 1.00 94.81 392 ARG A CA 1
ATOM 3141 C C . ARG A 1 392 ? -0.080 -8.194 -8.051 1.00 94.81 392 ARG A C 1
ATOM 3143 O O . ARG A 1 392 ? -0.703 -7.875 -9.056 1.00 94.81 392 ARG A O 1
ATOM 3150 N N . MET A 1 393 ? 1.011 -7.552 -7.637 1.00 96.56 393 MET A N 1
ATOM 3151 C CA . MET A 1 393 ? 1.611 -6.429 -8.363 1.00 96.56 393 MET A CA 1
ATOM 3152 C C . MET A 1 393 ? 1.932 -6.795 -9.819 1.00 96.56 393 MET A C 1
ATOM 3154 O O . MET A 1 393 ? 1.610 -6.035 -10.725 1.00 96.56 393 MET A O 1
ATOM 3158 N N . LEU A 1 394 ? 2.536 -7.963 -10.062 1.00 95.62 394 LEU A N 1
ATOM 3159 C CA . LEU A 1 394 ? 2.880 -8.400 -11.416 1.00 95.62 394 LEU A CA 1
ATOM 3160 C C . LEU A 1 394 ? 1.639 -8.629 -12.280 1.00 95.62 394 LEU A C 1
ATOM 3162 O O . LEU A 1 394 ? 1.650 -8.260 -13.446 1.00 95.62 394 LEU A O 1
ATOM 3166 N N . LYS A 1 395 ? 0.559 -9.184 -11.717 1.00 94.81 395 LYS A N 1
ATOM 3167 C CA . LYS A 1 395 ? -0.715 -9.379 -12.433 1.00 94.81 395 LYS A CA 1
ATOM 3168 C C . LYS A 1 395 ? -1.378 -8.071 -12.878 1.00 94.81 395 LYS A C 1
ATOM 3170 O O . LYS A 1 395 ? -2.204 -8.112 -13.780 1.00 94.81 395 LYS A O 1
ATOM 3175 N N . ALA A 1 396 ? -1.045 -6.944 -12.250 1.00 94.62 396 ALA A N 1
ATOM 3176 C CA . ALA A 1 396 ? -1.570 -5.630 -12.619 1.00 94.62 396 ALA A CA 1
ATOM 3177 C C . ALA A 1 396 ? -0.741 -4.916 -13.700 1.00 94.62 396 ALA A C 1
ATOM 3179 O O . ALA A 1 396 ? -1.118 -3.839 -14.154 1.00 94.62 396 ALA A O 1
ATOM 3180 N N . LEU A 1 397 ? 0.387 -5.491 -14.129 1.00 92.88 397 LEU A N 1
ATOM 3181 C CA . LEU A 1 397 ? 1.159 -4.948 -15.243 1.00 92.88 397 LEU A CA 1
ATOM 3182 C C . LEU A 1 397 ? 0.474 -5.307 -16.569 1.00 92.88 397 LEU A C 1
ATOM 3184 O O . LEU A 1 397 ? 0.154 -6.477 -16.785 1.00 92.88 397 LEU A O 1
ATOM 3188 N N . PRO A 1 398 ? 0.307 -4.351 -17.501 1.00 88.94 398 PRO A N 1
ATOM 3189 C CA . PRO A 1 398 ? -0.450 -4.593 -18.733 1.00 88.94 398 PRO A CA 1
ATOM 3190 C C . PRO A 1 398 ? 0.220 -5.609 -19.668 1.00 88.94 398 PRO A C 1
ATOM 3192 O O . PRO A 1 398 ? -0.442 -6.239 -20.483 1.00 88.94 398 PRO A O 1
ATOM 3195 N N . TRP A 1 399 ? 1.531 -5.802 -19.530 1.00 89.25 399 TRP A N 1
ATOM 3196 C CA . TRP A 1 399 ? 2.328 -6.759 -20.300 1.00 89.25 399 TRP A CA 1
ATOM 3197 C C . TRP A 1 399 ? 2.484 -8.128 -19.609 1.00 89.25 399 TRP A C 1
ATOM 3199 O O . TRP A 1 399 ? 3.329 -8.932 -20.007 1.00 89.25 399 TRP A O 1
ATOM 3209 N N . VAL A 1 400 ? 1.682 -8.420 -18.577 1.00 91.69 400 VAL A N 1
ATOM 3210 C CA . VAL A 1 400 ? 1.659 -9.716 -17.883 1.00 91.69 400 VAL A CA 1
ATOM 3211 C C . VAL A 1 400 ? 0.301 -10.391 -18.070 1.00 91.69 400 VAL A C 1
ATOM 3213 O O . VAL A 1 400 ? -0.703 -9.984 -17.494 1.00 91.69 400 VAL A O 1
ATOM 3216 N N . LYS A 1 401 ? 0.274 -11.494 -18.822 1.00 91.19 401 LYS A N 1
ATOM 3217 C CA . LYS A 1 401 ? -0.886 -12.390 -18.910 1.00 91.19 401 LYS A CA 1
ATOM 3218 C C . LYS A 1 401 ? -0.761 -13.480 -17.850 1.00 91.19 401 LYS A C 1
ATOM 3220 O O . LYS A 1 401 ? 0.173 -14.282 -17.879 1.00 91.19 401 LYS A O 1
ATOM 3225 N N . ALA A 1 402 ? -1.694 -13.511 -16.905 1.00 87.62 402 ALA A N 1
ATOM 3226 C CA . ALA A 1 402 ? -1.703 -14.493 -15.829 1.00 87.62 402 ALA A CA 1
ATOM 3227 C C . ALA A 1 402 ? -2.663 -15.646 -16.137 1.00 87.62 402 ALA A C 1
ATOM 3229 O O . ALA A 1 402 ? -3.832 -15.428 -16.444 1.00 87.62 402 ALA A O 1
ATOM 3230 N N . PHE A 1 403 ? -2.175 -16.872 -15.991 1.00 85.19 403 PHE A N 1
ATOM 3231 C CA . PHE A 1 403 ? -2.962 -18.090 -16.122 1.00 85.19 403 PHE A CA 1
ATOM 3232 C C . PHE A 1 403 ? -2.838 -18.899 -14.840 1.00 85.19 403 PHE A C 1
ATOM 3234 O O . PHE A 1 403 ? -1.753 -19.016 -14.269 1.00 85.19 403 PHE A O 1
ATOM 3241 N N . ASP A 1 404 ? -3.941 -19.493 -14.409 1.00 75.38 404 ASP A N 1
ATOM 3242 C CA . ASP A 1 404 ? -3.918 -20.497 -13.357 1.00 75.38 404 ASP A CA 1
ATOM 3243 C C . ASP A 1 404 ? -4.164 -21.866 -13.991 1.00 75.38 404 ASP A C 1
ATOM 3245 O O . ASP A 1 404 ? -5.298 -22.268 -14.256 1.00 75.38 404 ASP A O 1
ATOM 3249 N N . ALA A 1 405 ? -3.079 -22.565 -14.326 1.00 52.69 405 ALA A N 1
ATOM 3250 C CA . ALA A 1 405 ? -3.188 -23.916 -14.847 1.00 52.69 405 ALA A CA 1
ATOM 3251 C C . ALA A 1 405 ? -3.561 -24.851 -13.687 1.00 52.69 405 ALA A C 1
ATOM 3253 O O . ALA A 1 405 ? -2.712 -25.243 -12.884 1.00 52.69 405 ALA A O 1
ATOM 3254 N N . SER A 1 406 ? -4.835 -25.244 -13.611 1.00 53.34 406 SER A N 1
ATOM 3255 C CA . SER A 1 406 ? -5.363 -26.264 -12.687 1.00 53.34 406 SER A CA 1
ATOM 3256 C C . SER A 1 406 ? -5.224 -25.979 -11.177 1.00 53.34 406 SER A C 1
ATOM 3258 O O . SER A 1 406 ? -5.344 -26.909 -10.380 1.00 53.34 406 SER A O 1
ATOM 3260 N N . GLY A 1 407 ? -4.976 -24.730 -10.760 1.00 56.28 407 GLY A N 1
ATOM 3261 C CA . GLY A 1 407 ? -4.941 -24.331 -9.345 1.00 56.28 407 GLY A CA 1
ATOM 3262 C C . GLY A 1 407 ? -3.670 -24.724 -8.586 1.00 56.28 407 GLY A C 1
ATOM 3263 O O . GLY A 1 407 ? -3.636 -24.618 -7.363 1.00 56.28 407 GLY A O 1
ATOM 3264 N N . ARG A 1 408 ? -2.632 -25.227 -9.274 1.00 69.00 408 ARG A N 1
ATOM 3265 C CA . ARG A 1 408 ? -1.409 -25.742 -8.622 1.00 69.00 408 ARG A CA 1
ATOM 3266 C C . ARG A 1 408 ? -0.251 -24.752 -8.622 1.00 69.00 408 ARG A C 1
ATOM 3268 O O . ARG A 1 408 ? 0.502 -24.710 -7.655 1.00 69.00 408 ARG A O 1
ATOM 3275 N N . MET A 1 409 ? -0.081 -23.985 -9.698 1.00 85.44 409 MET A N 1
ATOM 3276 C CA . MET A 1 409 ? 1.005 -23.013 -9.817 1.00 85.44 409 MET A CA 1
ATOM 3277 C C . MET A 1 409 ? 0.634 -21.900 -10.807 1.00 85.44 409 MET A C 1
ATOM 3279 O O . MET A 1 409 ? 0.389 -22.201 -11.980 1.00 85.44 409 MET A O 1
ATOM 3283 N N . PRO A 1 410 ? 0.639 -20.623 -10.383 1.00 89.69 410 PRO A N 1
ATOM 3284 C CA . PRO A 1 410 ? 0.409 -19.499 -11.281 1.00 89.69 410 PRO A CA 1
ATOM 3285 C C . PRO A 1 410 ? 1.463 -19.437 -12.390 1.00 89.69 410 PRO A C 1
ATOM 3287 O O . PRO A 1 410 ? 2.663 -19.561 -12.132 1.00 89.69 410 PRO A O 1
ATOM 3290 N N . ILE A 1 411 ? 1.013 -19.195 -13.620 1.00 92.38 411 ILE A N 1
ATOM 3291 C CA . ILE A 1 411 ? 1.867 -18.942 -14.780 1.00 92.38 411 ILE A CA 1
ATOM 3292 C C . ILE A 1 411 ? 1.728 -17.467 -15.157 1.00 92.38 411 ILE A C 1
ATOM 3294 O O . ILE A 1 411 ? 0.631 -17.005 -15.468 1.00 92.38 411 ILE A O 1
ATOM 3298 N N . LEU A 1 412 ? 2.838 -16.733 -15.148 1.00 93.31 412 LEU A N 1
ATOM 3299 C CA . LEU A 1 412 ? 2.919 -15.347 -15.601 1.00 93.31 412 LEU A CA 1
ATOM 3300 C C . LEU A 1 412 ? 3.633 -15.303 -16.948 1.00 93.31 412 LEU A C 1
ATOM 3302 O O . LEU A 1 412 ? 4.833 -15.571 -17.038 1.00 93.31 412 LEU A O 1
ATOM 3306 N N . ARG A 1 413 ? 2.890 -14.973 -18.001 1.00 92.44 413 ARG A N 1
ATOM 3307 C CA . ARG A 1 413 ? 3.434 -14.796 -19.342 1.00 92.44 413 ARG A CA 1
ATOM 3308 C C . ARG A 1 413 ? 3.715 -13.319 -19.610 1.00 92.44 413 ARG A C 1
ATOM 3310 O O . ARG A 1 413 ? 2.811 -12.499 -19.489 1.00 92.44 413 ARG A O 1
ATOM 3317 N N . LEU A 1 414 ? 4.954 -12.998 -19.966 1.00 90.94 414 LEU A N 1
ATOM 3318 C CA . LEU A 1 414 ? 5.408 -11.657 -20.324 1.00 90.94 414 LEU A CA 1
ATOM 3319 C C . LEU A 1 414 ? 5.273 -11.485 -21.834 1.00 90.94 414 LEU A C 1
ATOM 3321 O O . LEU A 1 414 ? 5.914 -12.224 -22.586 1.00 90.94 414 LEU A O 1
ATOM 3325 N N . VAL A 1 415 ? 4.439 -10.538 -22.248 1.00 88.50 415 VAL A N 1
ATOM 3326 C CA . VAL A 1 415 ? 4.046 -10.336 -23.648 1.00 88.50 415 VAL A CA 1
ATOM 3327 C C . VAL A 1 415 ? 4.390 -8.924 -24.099 1.00 88.50 415 VAL A C 1
ATOM 3329 O O . VAL A 1 415 ? 4.311 -7.982 -23.306 1.00 88.50 415 VAL A O 1
ATOM 3332 N N . ALA A 1 416 ? 4.792 -8.760 -25.359 1.00 82.25 416 ALA A N 1
ATOM 3333 C CA . ALA A 1 416 ? 4.864 -7.426 -25.945 1.00 82.25 416 ALA A CA 1
ATOM 3334 C C . ALA A 1 416 ? 3.444 -6.837 -26.014 1.00 82.25 416 ALA A C 1
ATOM 3336 O O . ALA A 1 416 ? 2.474 -7.571 -26.197 1.00 82.25 416 ALA A O 1
ATOM 3337 N N . LEU A 1 417 ? 3.315 -5.528 -25.795 1.00 76.12 417 LEU A N 1
ATOM 3338 C CA . LEU A 1 417 ? 2.042 -4.848 -26.013 1.00 76.12 417 LEU A CA 1
ATOM 3339 C C . LEU A 1 417 ? 1.895 -4.606 -27.512 1.00 76.12 417 LEU A C 1
ATOM 3341 O O . LEU A 1 417 ? 2.826 -4.082 -28.127 1.00 76.12 417 LEU A O 1
ATOM 3345 N N . ASP A 1 418 ? 0.743 -4.964 -28.068 1.00 62.62 418 ASP A N 1
ATOM 3346 C CA . ASP A 1 418 ? 0.363 -4.525 -29.404 1.00 62.62 418 ASP A CA 1
ATOM 3347 C C . ASP A 1 418 ? 0.190 -2.998 -29.342 1.00 62.62 418 ASP A C 1
ATOM 3349 O O . ASP A 1 418 ? -0.614 -2.478 -28.564 1.00 62.62 418 ASP A O 1
ATOM 3353 N N . LEU A 1 419 ? 1.046 -2.271 -30.062 1.00 54.22 419 LEU A N 1
ATOM 3354 C CA . LEU A 1 419 ? 0.937 -0.825 -30.225 1.00 54.22 419 LEU A CA 1
ATOM 3355 C C . LEU A 1 419 ? -0.022 -0.587 -31.394 1.00 54.22 419 LEU A C 1
ATOM 3357 O O . LEU A 1 419 ? 0.429 -0.540 -32.537 1.00 54.22 419 LEU A O 1
ATOM 3361 N N . ASP A 1 420 ? -1.318 -0.511 -31.099 1.00 43.41 420 ASP A N 1
ATOM 3362 C CA . ASP A 1 420 ? -2.324 -0.028 -32.055 1.00 43.41 420 ASP A CA 1
ATOM 3363 C C . ASP A 1 420 ? -2.201 1.488 -32.282 1.00 43.41 420 ASP A C 1
ATOM 3365 O O . ASP A 1 420 ? -2.083 2.242 -31.280 1.00 43.41 420 ASP A O 1
#

Radius of gyration: 29.32 Å; Cα contacts (8 Å, |Δi|>4): 634; chains: 1; bounding box: 90×84×74 Å

Mean predicted aligned error: 12.2 Å